Protein AF-0000000072904886 (afdb_homodimer)

Structure (mmCIF, N/CA/C/O backbone):
data_AF-0000000072904886-model_v1
#
loop_
_entity.id
_entity.type
_entity.pdbx_description
1 polymer 'DUF1275 domain-containing protein'
#
loop_
_atom_site.group_PDB
_atom_site.id
_atom_site.type_symbol
_atom_site.label_atom_id
_atom_site.label_alt_id
_atom_site.label_comp_id
_atom_site.label_asym_id
_atom_site.label_entity_id
_atom_site.label_seq_id
_atom_site.pdbx_PDB_ins_code
_atom_site.Cartn_x
_atom_site.Cartn_y
_atom_site.Cartn_z
_atom_site.occupancy
_atom_site.B_iso_or_equiv
_atom_site.auth_seq_id
_atom_site.auth_comp_id
_atom_site.auth_asym_id
_atom_site.auth_atom_id
_atom_site.pdbx_PDB_model_num
ATOM 1 N N . MET A 1 1 ? 30.078 10.797 12.477 1 31.67 1 MET A N 1
ATOM 2 C CA . MET A 1 1 ? 28.656 10.555 12.75 1 31.67 1 MET A CA 1
ATOM 3 C C . MET A 1 1 ? 27.781 11.227 11.711 1 31.67 1 MET A C 1
ATOM 5 O O . MET A 1 1 ? 27.875 12.438 11.5 1 31.67 1 MET A O 1
ATOM 9 N N . GLU A 1 2 ? 27.391 10.562 10.734 1 41.16 2 GLU A N 1
ATOM 10 C CA . GLU A 1 2 ? 26.641 11.219 9.664 1 41.16 2 GLU A CA 1
ATOM 11 C C . GLU A 1 2 ? 25.453 12 10.227 1 41.16 2 GLU A C 1
ATOM 13 O O . GLU A 1 2 ? 24.859 11.609 11.234 1 41.16 2 GLU A O 1
ATOM 18 N N . PRO A 1 3 ? 25.406 13.281 10.055 1 42.28 3 PRO A N 1
ATOM 19 C CA . PRO A 1 3 ? 24.406 14.156 10.656 1 42.28 3 PRO A CA 1
ATOM 20 C C . PRO A 1 3 ? 23 13.547 10.633 1 42.28 3 PRO A C 1
ATOM 22 O O . PRO A 1 3 ? 22.578 13.023 9.602 1 42.28 3 PRO A O 1
ATOM 25 N N . ARG A 1 4 ? 22.609 12.891 11.758 1 53.75 4 ARG A N 1
ATOM 26 C CA . ARG A 1 4 ? 21.297 12.328 12.047 1 53.75 4 ARG A CA 1
ATOM 27 C C . ARG A 1 4 ? 20.172 13.266 11.609 1 53.75 4 ARG A C 1
ATOM 29 O O . ARG A 1 4 ? 20.078 14.391 12.109 1 53.75 4 ARG A O 1
ATOM 36 N N . GLN A 1 5 ? 19.641 13.148 10.297 1 65.69 5 GLN A N 1
ATOM 37 C CA . GLN A 1 5 ? 18.5 13.945 9.859 1 65.69 5 GLN A CA 1
ATOM 38 C C . GLN A 1 5 ? 17.266 13.648 10.719 1 65.69 5 GLN A C 1
ATOM 40 O O . GLN A 1 5 ? 16.719 12.539 10.672 1 65.69 5 GLN A O 1
ATOM 45 N N . VAL A 1 6 ? 17 14.555 11.781 1 69.75 6 VAL A N 1
ATOM 46 C CA . VAL A 1 6 ? 15.914 14.422 12.75 1 69.75 6 VAL A CA 1
ATOM 47 C C . VAL A 1 6 ? 14.625 14.039 12.031 1 69.75 6 VAL A C 1
ATOM 49 O O . VAL A 1 6 ? 13.781 13.32 12.594 1 69.75 6 VAL A O 1
ATOM 52 N N . SER A 1 7 ? 14.453 14.438 10.797 1 73.5 7 SER A N 1
ATOM 53 C CA . SER A 1 7 ? 13.281 14.094 10 1 73.5 7 SER A CA 1
ATOM 54 C C . SER A 1 7 ? 13.195 12.594 9.75 1 73.5 7 SER A C 1
ATOM 56 O O . SER A 1 7 ? 12.133 12.07 9.422 1 73.5 7 SER A O 1
ATOM 58 N N . GLU A 1 8 ? 14.211 11.938 10.078 1 78.81 8 GLU A N 1
ATOM 59 C CA . GLU A 1 8 ? 14.266 10.492 9.875 1 78.81 8 GLU A CA 1
ATOM 60 C C . GLU A 1 8 ? 14.25 9.75 11.211 1 78.81 8 GLU A C 1
ATOM 62 O O . GLU A 1 8 ? 14.57 8.562 11.266 1 78.81 8 GLU A O 1
ATOM 67 N N . SER A 1 9 ? 13.773 10.492 12.164 1 87.19 9 SER A N 1
ATOM 68 C CA . SER A 1 9 ? 13.727 9.852 13.477 1 87.19 9 SER A CA 1
ATOM 69 C C . SER A 1 9 ? 12.492 8.961 13.602 1 87.19 9 SER A C 1
ATOM 71 O O . SER A 1 9 ? 11.508 9.133 12.883 1 87.19 9 SER A O 1
ATOM 73 N N . ILE A 1 10 ? 12.586 8 14.531 1 91.25 10 ILE A N 1
ATOM 74 C CA . ILE A 1 10 ? 11.508 7.055 14.789 1 91.25 10 ILE A CA 1
ATOM 75 C C . ILE A 1 10 ? 10.297 7.793 15.359 1 91.25 10 ILE A C 1
ATOM 77 O O . ILE A 1 10 ? 9.156 7.477 15.016 1 91.25 10 ILE A O 1
ATOM 81 N N . GLU A 1 11 ? 10.531 8.805 16.141 1 92.44 11 GLU A N 1
ATOM 82 C CA . GLU A 1 11 ? 9.461 9.57 16.781 1 92.44 11 GLU A CA 1
ATOM 83 C C . GLU A 1 11 ? 8.602 10.297 15.75 1 92.44 11 GLU A C 1
ATOM 85 O O . GLU A 1 11 ? 7.375 10.219 15.797 1 92.44 11 GLU A O 1
ATOM 90 N N . VAL A 1 12 ? 9.266 10.945 14.883 1 92.5 12 VAL A N 1
ATOM 91 C CA . VAL A 1 12 ? 8.562 11.68 13.836 1 92.5 12 VAL A CA 1
ATOM 92 C C . VAL A 1 12 ? 7.793 10.703 12.945 1 92.5 12 VAL A C 1
ATOM 94 O O . VAL A 1 12 ? 6.621 10.93 12.633 1 92.5 12 VAL A O 1
ATOM 97 N N . SER A 1 13 ? 8.445 9.625 12.609 1 93.56 13 SER A N 1
ATOM 98 C CA . SER A 1 13 ? 7.824 8.625 11.75 1 93.56 13 SER A CA 1
ATOM 99 C C . SER A 1 13 ? 6.602 8 12.422 1 93.56 13 SER A C 1
ATOM 101 O O . SER A 1 13 ? 5.59 7.742 11.766 1 93.56 13 SER A O 1
ATOM 103 N N . MET A 1 14 ? 6.711 7.84 13.703 1 94.94 14 MET A N 1
ATOM 104 C CA . MET A 1 14 ? 5.586 7.27 14.438 1 94.94 14 MET A CA 1
ATOM 105 C C . MET A 1 14 ? 4.41 8.234 14.477 1 94.94 14 MET A C 1
ATOM 107 O O . MET A 1 14 ? 3.256 7.824 14.352 1 94.94 14 MET A O 1
ATOM 111 N N . MET A 1 15 ? 4.695 9.453 14.664 1 95.69 15 MET A N 1
ATOM 112 C CA . MET A 1 15 ? 3.637 10.461 14.672 1 95.69 15 MET A CA 1
ATOM 113 C C . MET A 1 15 ? 2.947 10.539 13.312 1 95.69 15 MET A C 1
ATOM 115 O O . MET A 1 15 ? 1.719 10.602 13.234 1 95.69 15 MET A O 1
ATOM 119 N N . LEU A 1 16 ? 3.756 10.5 12.336 1 94.56 16 LEU A N 1
ATOM 120 C CA . LEU A 1 16 ? 3.223 10.625 10.984 1 94.56 16 LEU A CA 1
ATOM 121 C C . LEU A 1 16 ? 2.422 9.391 10.594 1 94.56 16 LEU A C 1
ATOM 123 O O . LEU A 1 16 ? 1.384 9.492 9.938 1 94.56 16 LEU A O 1
ATOM 127 N N . THR A 1 17 ? 2.896 8.25 11.023 1 95.69 17 THR A N 1
ATOM 128 C CA . THR A 1 17 ? 2.168 7.02 10.727 1 95.69 17 THR A CA 1
ATOM 129 C C . THR A 1 17 ? 0.861 6.965 11.508 1 95.69 17 THR A C 1
ATOM 131 O O . THR A 1 17 ? -0.147 6.457 11.016 1 95.69 17 THR A O 1
ATOM 134 N N . PHE A 1 18 ? 0.909 7.488 12.695 1 96.75 18 PHE A N 1
ATOM 135 C CA . PHE A 1 18 ? -0.317 7.629 13.469 1 96.75 18 PHE A CA 1
ATOM 136 C C . PHE A 1 18 ? -1.34 8.477 12.719 1 96.75 18 PHE A C 1
ATOM 138 O O . PHE A 1 18 ? -2.512 8.102 12.625 1 96.75 18 PHE A O 1
ATOM 145 N N . VAL A 1 19 ? -0.9 9.555 12.195 1 96.31 19 VAL A N 1
ATOM 146 C CA . VAL A 1 19 ? -1.75 10.445 11.414 1 96.31 19 VAL A CA 1
ATOM 147 C C . VAL A 1 19 ? -2.287 9.703 10.195 1 96.31 19 VAL A C 1
ATOM 149 O O . VAL A 1 19 ? -3.469 9.828 9.859 1 96.31 19 VAL A O 1
ATOM 152 N N . GLY A 1 20 ? -1.425 8.961 9.547 1 94.94 20 GLY A N 1
ATOM 153 C CA . GLY A 1 20 ? -1.834 8.18 8.383 1 94.94 20 GLY A CA 1
ATOM 154 C C . GLY A 1 20 ? -2.967 7.215 8.68 1 94.94 20 GLY A C 1
ATOM 155 O O . GLY A 1 20 ? -3.955 7.164 7.949 1 94.94 20 GLY A O 1
ATOM 156 N N . GLY A 1 21 ? -2.834 6.469 9.727 1 95.31 21 GLY A N 1
ATOM 157 C CA . GLY A 1 21 ? -3.881 5.543 10.133 1 95.31 21 GLY A CA 1
ATOM 158 C C . GLY A 1 21 ? -5.188 6.23 10.477 1 95.31 21 GLY A C 1
ATOM 159 O O . GLY A 1 21 ? -6.262 5.766 10.086 1 95.31 21 GLY A O 1
ATOM 160 N N . PHE A 1 22 ? -5.07 7.336 11.172 1 95.94 22 PHE A N 1
ATOM 161 C CA . PHE A 1 22 ? -6.25 8.102 11.562 1 95.94 22 PHE A CA 1
ATOM 162 C C . PHE A 1 22 ? -6.984 8.625 10.336 1 95.94 22 PHE A C 1
ATOM 164 O O . PHE A 1 22 ? -8.211 8.5 10.234 1 95.94 22 PHE A O 1
ATOM 171 N N . LEU A 1 23 ? -6.238 9.164 9.438 1 94.44 23 LEU A N 1
ATOM 172 C CA . LEU A 1 23 ? -6.828 9.734 8.227 1 94.44 23 LEU A CA 1
ATOM 173 C C . LEU A 1 23 ? -7.523 8.648 7.406 1 94.44 23 LEU A C 1
ATOM 175 O O . LEU A 1 23 ? -8.562 8.906 6.789 1 94.44 23 LEU A O 1
ATOM 179 N N . GLU A 1 24 ? -6.918 7.516 7.43 1 93.75 24 GLU A N 1
ATOM 180 C CA . GLU A 1 24 ? -7.496 6.41 6.668 1 93.75 24 GLU A CA 1
ATOM 181 C C . GLU A 1 24 ? -8.875 6.035 7.203 1 93.75 24 GLU A C 1
ATOM 183 O O . GLU A 1 24 ? -9.836 5.938 6.438 1 93.75 24 GLU A O 1
ATOM 188 N N . ILE A 1 25 ? -8.961 5.855 8.477 1 93.06 25 ILE A N 1
ATOM 189 C CA . ILE A 1 25 ? -10.234 5.449 9.062 1 93.06 25 ILE A CA 1
ATOM 190 C C . ILE A 1 25 ? -11.219 6.617 9.039 1 93.06 25 ILE A C 1
ATOM 192 O O . ILE A 1 25 ? -12.43 6.422 8.922 1 93.06 25 ILE A O 1
ATOM 196 N N . TYR A 1 26 ? -10.711 7.84 9.148 1 93.25 26 TYR A N 1
ATOM 197 C CA . TYR A 1 26 ? -11.531 9.039 9.062 1 93.25 26 TYR A CA 1
ATOM 198 C C . TYR A 1 26 ? -12.258 9.109 7.727 1 93.25 26 TYR A C 1
ATOM 200 O O . TYR A 1 26 ? -13.477 9.305 7.684 1 93.25 26 TYR A O 1
ATOM 208 N N . SER A 1 27 ? -11.547 8.93 6.66 1 92.12 27 SER A N 1
ATOM 209 C CA . SER A 1 27 ? -12.148 8.961 5.328 1 92.12 27 SER A CA 1
ATOM 210 C C . SER A 1 27 ? -13.07 7.762 5.109 1 92.12 27 SER A C 1
ATOM 212 O O . SER A 1 27 ? -14.141 7.898 4.516 1 92.12 27 SER A O 1
ATOM 214 N N . PHE A 1 28 ? -12.727 6.672 5.609 1 90.56 28 PHE A N 1
ATOM 215 C CA . PHE A 1 28 ? -13.508 5.457 5.402 1 90.56 28 PHE A CA 1
ATOM 216 C C . PHE A 1 28 ? -14.859 5.559 6.094 1 90.56 28 PHE A C 1
ATOM 218 O O . PHE A 1 28 ? -15.891 5.223 5.508 1 90.56 28 PHE A O 1
ATOM 225 N N . ILE A 1 29 ? -14.859 6.043 7.285 1 89.56 29 ILE A N 1
ATOM 226 C CA . ILE A 1 29 ? -16.094 6.07 8.078 1 89.56 29 ILE A CA 1
ATOM 227 C C . ILE A 1 29 ? -16.953 7.254 7.648 1 89.56 29 ILE A C 1
ATOM 229 O O . ILE A 1 29 ? -18.156 7.109 7.449 1 89.56 29 ILE A O 1
ATOM 233 N N . LEU A 1 30 ? -16.344 8.398 7.461 1 89.12 30 LEU A N 1
ATOM 234 C CA . LEU A 1 30 ? -17.109 9.625 7.348 1 89.12 30 LEU A CA 1
ATOM 235 C C . LEU A 1 30 ? -17.297 10.016 5.887 1 89.12 30 LEU A C 1
ATOM 237 O O . LEU A 1 30 ? -18.172 10.82 5.562 1 89.12 30 LEU A O 1
ATOM 241 N N . LYS A 1 31 ? -16.422 9.422 5.031 1 87.69 31 LYS A N 1
ATOM 242 C CA . LYS A 1 31 ? -16.438 9.93 3.662 1 87.69 31 LYS A CA 1
ATOM 243 C C . LYS A 1 31 ? -16.781 8.828 2.666 1 87.69 31 LYS A C 1
ATOM 245 O O . LYS A 1 31 ? -16.219 8.766 1.576 1 87.69 31 LYS A O 1
ATOM 250 N N . GLY A 1 32 ? -17.625 7.906 2.988 1 81.94 32 GLY A N 1
ATOM 251 C CA . GLY A 1 32 ? -18.234 6.973 2.057 1 81.94 32 GLY A CA 1
ATOM 252 C C . GLY A 1 32 ? -17.391 5.734 1.809 1 81.94 32 GLY A C 1
ATOM 253 O O . GLY A 1 32 ? -17.375 5.211 0.692 1 81.94 32 GLY A O 1
ATOM 254 N N . HIS A 1 33 ? -16.578 5.324 2.711 1 84.25 33 HIS A N 1
ATOM 255 C CA . HIS A 1 33 ? -15.812 4.086 2.648 1 84.25 33 HIS A CA 1
ATOM 256 C C . HIS A 1 33 ? -14.766 4.148 1.541 1 84.25 33 HIS A C 1
ATOM 258 O O . HIS A 1 33 ? -14.641 3.209 0.75 1 84.25 33 HIS A O 1
ATOM 264 N N . VAL A 1 34 ? -14.195 5.305 1.445 1 86 34 VAL A N 1
ATOM 265 C CA . VAL A 1 34 ? -13.094 5.523 0.516 1 86 34 VAL A CA 1
ATOM 266 C C . VAL A 1 34 ? -11.766 5.465 1.268 1 86 34 VAL A C 1
ATOM 268 O O . VAL A 1 34 ? -11.648 5.988 2.379 1 86 34 VAL A O 1
ATOM 271 N N . PHE A 1 35 ? -10.82 4.758 0.687 1 87.19 35 PHE A N 1
ATOM 272 C CA . PHE A 1 35 ? -9.477 4.695 1.252 1 87.19 35 PHE A CA 1
ATOM 273 C C . PHE A 1 35 ? -8.633 5.875 0.781 1 87.19 35 PHE A C 1
ATOM 275 O O . PHE A 1 35 ? -7.891 5.762 -0.195 1 87.19 35 PHE A O 1
ATOM 282 N N . ALA A 1 36 ? -8.68 6.953 1.492 1 88.44 36 ALA A N 1
ATOM 283 C CA . ALA A 1 36 ? -8.078 8.195 1.016 1 88.44 36 ALA A CA 1
ATOM 284 C C . ALA A 1 36 ? -6.551 8.094 1.006 1 88.44 36 ALA A C 1
ATOM 286 O O . ALA A 1 36 ? -5.887 8.758 0.208 1 88.44 36 ALA A O 1
ATOM 287 N N . THR A 1 37 ? -5.984 7.32 1.901 1 89.56 37 THR A N 1
ATOM 288 C CA . THR A 1 37 ? -4.527 7.262 1.971 1 89.56 37 THR A CA 1
ATOM 289 C C . THR A 1 37 ? -3.998 6.066 1.181 1 89.56 37 THR A C 1
ATOM 291 O O . THR A 1 37 ? -2.816 6.023 0.833 1 89.56 37 THR A O 1
ATOM 294 N N . THR A 1 38 ? -4.777 5.078 0.884 1 88.5 38 THR A N 1
ATOM 295 C CA . THR A 1 38 ? -4.402 3.902 0.108 1 88.5 38 THR A CA 1
ATOM 296 C C . THR A 1 38 ? -4.926 4.008 -1.321 1 88.5 38 THR A C 1
ATOM 298 O O . THR A 1 38 ? -6.043 3.57 -1.612 1 88.5 38 THR A O 1
ATOM 301 N N . ILE A 1 39 ? -4.105 4.406 -2.215 1 90.19 39 ILE A N 1
ATOM 302 C CA . ILE A 1 39 ? -4.488 4.672 -3.6 1 90.19 39 ILE A CA 1
ATOM 303 C C . ILE A 1 39 ? -4.793 3.355 -4.312 1 90.19 39 ILE A C 1
ATOM 305 O O . ILE A 1 39 ? -5.684 3.293 -5.16 1 90.19 39 ILE A O 1
ATOM 309 N N . THR A 1 40 ? -4.125 2.314 -3.908 1 90 40 THR A N 1
ATOM 310 C CA . THR A 1 40 ? -4.391 0.994 -4.469 1 90 40 THR A CA 1
ATOM 311 C C . THR A 1 40 ? -5.863 0.623 -4.301 1 90 40 THR A C 1
ATOM 313 O O . THR A 1 40 ? -6.516 0.21 -5.262 1 90 40 THR A O 1
ATOM 316 N N . GLY A 1 41 ? -6.391 0.808 -3.141 1 87.94 41 GLY A N 1
ATOM 317 C CA . GLY A 1 41 ? -7.793 0.513 -2.883 1 87.94 41 GLY A CA 1
ATOM 318 C C . GLY A 1 41 ? -8.742 1.3 -3.768 1 87.94 41 GLY A C 1
ATOM 319 O O . GLY A 1 41 ? -9.742 0.762 -4.246 1 87.94 41 GLY A O 1
ATOM 320 N N . ASN A 1 42 ? -8.445 2.559 -4.051 1 90.69 42 ASN A N 1
ATOM 321 C CA . ASN A 1 42 ? -9.281 3.396 -4.902 1 90.69 42 ASN A CA 1
ATOM 322 C C . ASN A 1 42 ? -9.234 2.939 -6.359 1 90.69 42 ASN A C 1
ATOM 324 O O . ASN A 1 42 ? -10.258 2.938 -7.047 1 90.69 42 ASN A O 1
ATOM 328 N N . ILE A 1 43 ? -8.086 2.543 -6.73 1 90.56 43 ILE A N 1
ATOM 329 C CA . ILE A 1 43 ? -7.938 2.045 -8.094 1 90.56 43 ILE A CA 1
ATOM 330 C C . ILE A 1 43 ? -8.742 0.759 -8.266 1 90.56 43 ILE A C 1
ATOM 332 O O . ILE A 1 43 ? -9.5 0.614 -9.227 1 90.56 43 ILE A O 1
ATOM 336 N N . VAL A 1 44 ? -8.609 -0.095 -7.309 1 90.81 44 VAL A N 1
ATOM 337 C CA . VAL A 1 44 ? -9.297 -1.38 -7.379 1 90.81 44 VAL A CA 1
ATOM 338 C C . VAL A 1 44 ? -10.805 -1.161 -7.328 1 90.81 44 VAL A C 1
ATOM 340 O O . VAL A 1 44 ? -11.547 -1.72 -8.141 1 90.81 44 VAL A O 1
ATOM 343 N N . MET A 1 45 ? -11.258 -0.324 -6.422 1 90.31 45 MET A N 1
ATOM 344 C CA . MET A 1 45 ? -12.695 -0.086 -6.281 1 90.31 45 MET A CA 1
ATOM 345 C C . MET A 1 45 ? -13.242 0.65 -7.5 1 90.31 45 MET A C 1
ATOM 347 O O . MET A 1 45 ? -14.359 0.375 -7.941 1 90.31 45 MET A O 1
ATOM 351 N N . MET A 1 46 ? -12.469 1.53 -7.984 1 91.12 46 MET A N 1
ATOM 352 C CA . MET A 1 46 ? -12.875 2.252 -9.188 1 91.12 46 MET A CA 1
ATOM 353 C C . MET A 1 46 ? -13.055 1.296 -10.359 1 91.12 46 MET A C 1
ATOM 355 O O . MET A 1 46 ? -14.086 1.321 -11.039 1 91.12 46 MET A O 1
ATOM 359 N N . LEU A 1 47 ? -12.164 0.464 -10.562 1 88.81 47 LEU A N 1
ATOM 360 C CA . LEU A 1 47 ? -12.18 -0.451 -11.703 1 88.81 47 LEU A CA 1
ATOM 361 C C . LEU A 1 47 ? -13.203 -1.56 -11.484 1 88.81 47 LEU A C 1
ATOM 363 O O . LEU A 1 47 ? -13.82 -2.035 -12.445 1 88.81 47 LEU A O 1
ATOM 367 N N . PHE A 1 48 ? -13.406 -1.937 -10.219 1 87.94 48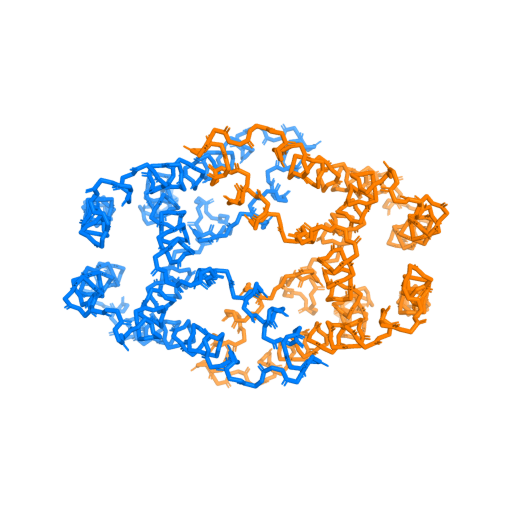 PHE A N 1
ATOM 368 C CA . PHE A 1 48 ? -14.484 -2.857 -9.891 1 87.94 48 PHE A CA 1
ATOM 369 C C . PHE A 1 48 ? -15.836 -2.268 -10.281 1 87.94 48 PHE A C 1
ATOM 371 O O . PHE A 1 48 ? -16.656 -2.941 -10.914 1 87.94 48 PHE A O 1
ATOM 378 N N . ASN A 1 49 ? -16.062 -1.019 -9.969 1 89.56 49 ASN A N 1
ATOM 379 C CA . ASN A 1 49 ? -17.328 -0.368 -10.281 1 89.56 49 ASN A CA 1
ATOM 380 C C . ASN A 1 49 ? -17.453 -0.081 -11.781 1 89.56 49 ASN A C 1
ATOM 382 O O . ASN A 1 49 ? -18.562 -0.122 -12.328 1 89.56 49 ASN A O 1
ATOM 386 N N . LEU A 1 50 ? -16.328 0.186 -12.328 1 87.06 50 LEU A N 1
ATOM 387 C CA . LEU A 1 50 ? -16.312 0.371 -13.781 1 87.06 50 LEU A CA 1
ATOM 388 C C . LEU A 1 50 ? -16.75 -0.904 -14.492 1 87.06 50 LEU A C 1
ATOM 390 O O . LEU A 1 50 ? -17.562 -0.856 -15.422 1 87.06 50 LEU A O 1
ATOM 394 N N . SER A 1 51 ? -16.281 -2.016 -14.078 1 84.56 51 SER A N 1
ATOM 395 C CA . SER A 1 51 ? -16.625 -3.307 -14.672 1 84.56 51 SER A CA 1
ATOM 396 C C . SER A 1 51 ? -18.094 -3.65 -14.438 1 84.56 51 SER A C 1
ATOM 398 O O . SER A 1 51 ? -18.703 -4.383 -15.227 1 84.56 51 SER A O 1
ATOM 400 N N . ASN A 1 52 ? -18.75 -3.088 -13.391 1 87.94 52 ASN A N 1
ATOM 401 C CA . ASN A 1 52 ? -20.141 -3.348 -13.055 1 87.94 52 ASN A CA 1
ATOM 402 C C . ASN A 1 52 ? -21.062 -2.24 -13.57 1 87.94 52 ASN A C 1
ATOM 404 O O . ASN A 1 52 ? -22.234 -2.188 -13.219 1 87.94 52 ASN A O 1
ATOM 408 N N . LYS A 1 53 ? -20.469 -1.261 -14.297 1 85.69 53 LYS A N 1
ATOM 409 C CA . LYS A 1 53 ? -21.203 -0.185 -14.961 1 85.69 53 LYS A CA 1
ATOM 410 C C . LYS A 1 53 ? -21.828 0.765 -13.945 1 85.69 53 LYS A C 1
ATOM 412 O O . LYS A 1 53 ? -22.922 1.28 -14.164 1 85.69 53 LYS A O 1
ATOM 417 N N . ASN A 1 54 ? -21.219 0.801 -12.781 1 88.62 54 ASN A N 1
ATOM 418 C CA . ASN A 1 54 ? -21.594 1.804 -11.797 1 88.62 54 ASN A CA 1
ATOM 419 C C . ASN A 1 54 ? -20.781 3.088 -11.953 1 88.62 54 ASN A C 1
ATOM 421 O O . ASN A 1 54 ? -19.969 3.42 -11.094 1 88.62 54 ASN A O 1
ATOM 425 N N . TYR A 1 55 ? -21.125 3.881 -12.883 1 85.44 55 TYR A N 1
ATOM 426 C CA . TYR A 1 55 ? -20.328 5.035 -13.281 1 85.44 55 TYR A CA 1
ATOM 427 C C . TYR A 1 55 ? -20.453 6.164 -12.266 1 85.44 55 TYR A C 1
ATOM 429 O O . TYR A 1 55 ? -19.531 6.969 -12.102 1 85.44 55 TYR A O 1
ATOM 437 N N . ALA A 1 56 ? -21.562 6.227 -11.57 1 82.31 56 ALA A N 1
ATOM 438 C CA . ALA A 1 56 ? -21.875 7.32 -10.648 1 82.31 56 ALA A CA 1
ATOM 439 C C . ALA A 1 56 ? -20.891 7.34 -9.477 1 82.31 56 ALA A C 1
ATOM 441 O O . ALA A 1 56 ? -20.609 8.406 -8.922 1 82.31 56 ALA A O 1
ATOM 442 N N . VAL A 1 57 ? -20.375 6.164 -9.227 1 85.81 57 VAL A N 1
ATOM 443 C CA . VAL A 1 57 ? -19.562 6.094 -8.016 1 85.81 57 VAL A CA 1
ATOM 444 C C . VAL A 1 57 ? -18.078 6.215 -8.375 1 85.81 57 VAL A C 1
ATOM 446 O O . VAL A 1 57 ? -17.234 6.34 -7.488 1 85.81 57 VAL A O 1
ATOM 449 N N . LEU A 1 58 ? -17.703 6.324 -9.664 1 88.75 58 LEU A N 1
ATOM 450 C CA . LEU A 1 58 ? -16.312 6.359 -10.109 1 88.75 58 LEU A CA 1
ATOM 451 C C . LEU A 1 58 ? -15.633 7.641 -9.641 1 88.75 58 LEU A C 1
ATOM 453 O O . LEU A 1 58 ? -14.445 7.625 -9.305 1 88.75 58 LEU A O 1
ATOM 457 N N . ILE A 1 59 ? -16.453 8.641 -9.555 1 86.44 59 ILE A N 1
ATOM 458 C CA . ILE A 1 59 ? -15.922 9.953 -9.227 1 86.44 59 ILE A CA 1
ATOM 459 C C . ILE A 1 59 ? -15.344 9.945 -7.816 1 86.44 59 ILE A C 1
ATOM 461 O O . ILE A 1 59 ? -14.336 10.602 -7.551 1 86.44 59 ILE A O 1
ATOM 465 N N . LYS A 1 60 ? -15.938 9.203 -7.016 1 87.94 60 LYS A N 1
ATOM 466 C CA . LYS A 1 60 ? -15.516 9.141 -5.617 1 87.94 60 LYS A CA 1
ATOM 467 C C . LYS A 1 60 ? -14.102 8.594 -5.496 1 87.94 60 LYS A C 1
ATOM 469 O O . LYS A 1 60 ? -13.383 8.914 -4.547 1 87.94 60 LYS A O 1
ATOM 474 N N . TYR A 1 61 ? -13.672 7.801 -6.5 1 90.56 61 TYR A N 1
ATOM 475 C CA . TYR A 1 61 ? -12.367 7.156 -6.434 1 90.56 61 TYR A CA 1
ATOM 476 C C . TYR A 1 61 ? -11.336 7.922 -7.258 1 90.56 61 TYR A C 1
ATOM 478 O O . TYR A 1 61 ? -10.133 7.812 -7.016 1 90.56 61 TYR A O 1
ATOM 486 N N . ILE A 1 62 ? -11.789 8.727 -8.156 1 91.62 62 ILE A N 1
ATOM 487 C CA . ILE A 1 62 ? -10.898 9.5 -9.016 1 91.62 62 ILE A CA 1
ATOM 488 C C . ILE A 1 62 ? -10.328 10.688 -8.242 1 91.62 62 ILE A C 1
ATOM 490 O O . ILE A 1 62 ? -9.148 11.008 -8.367 1 91.62 62 ILE A O 1
ATOM 494 N N . PHE A 1 63 ? -11.055 11.289 -7.398 1 91.75 63 PHE A N 1
ATOM 495 C CA . PHE A 1 63 ? -10.68 12.508 -6.695 1 91.75 63 PHE A CA 1
ATOM 496 C C . PHE A 1 63 ? -9.531 12.242 -5.73 1 91.75 63 PHE A C 1
ATOM 498 O O . PHE A 1 63 ? -8.562 13.008 -5.684 1 91.75 63 PHE A O 1
ATOM 505 N N . PRO A 1 64 ? -9.602 11.125 -4.988 1 93.12 64 PRO A N 1
ATOM 506 C CA . PRO A 1 64 ? -8.453 10.852 -4.125 1 93.12 64 PRO A CA 1
ATOM 507 C C . PRO A 1 64 ? -7.16 10.633 -4.914 1 93.12 64 PRO A C 1
ATOM 509 O O . PRO A 1 64 ? -6.082 11.016 -4.457 1 93.12 64 PRO A O 1
ATOM 512 N N . ILE A 1 65 ? -7.281 10.047 -6.07 1 93.62 65 ILE A N 1
ATOM 513 C CA . ILE A 1 65 ? -6.105 9.812 -6.898 1 93.62 65 ILE A CA 1
ATOM 514 C C . ILE A 1 65 ? -5.512 11.141 -7.348 1 93.62 65 ILE A C 1
ATOM 516 O O . ILE A 1 65 ? -4.301 11.352 -7.262 1 93.62 65 ILE A O 1
ATOM 520 N N . ILE A 1 66 ? -6.336 12.039 -7.75 1 95.38 66 ILE A N 1
ATOM 521 C CA . ILE A 1 66 ? -5.918 13.367 -8.172 1 95.38 66 ILE A CA 1
ATOM 522 C C . ILE A 1 66 ? -5.309 14.117 -6.992 1 95.38 66 ILE A C 1
ATOM 524 O O . ILE A 1 66 ? -4.25 14.742 -7.121 1 95.38 66 ILE A O 1
ATOM 528 N N . GLY A 1 67 ? -6 14.078 -5.879 1 96.44 67 GLY A N 1
ATOM 529 C CA . GLY A 1 67 ? -5.477 14.719 -4.684 1 96.44 67 GLY A CA 1
ATOM 530 C C . GLY A 1 67 ? -4.102 14.219 -4.289 1 96.44 67 GLY A C 1
ATOM 531 O O . GLY A 1 67 ? -3.207 15.008 -3.98 1 96.44 67 GLY A O 1
ATOM 532 N N . PHE A 1 68 ? -3.998 12.961 -4.379 1 96.06 68 PHE A N 1
ATOM 533 C CA . PHE A 1 68 ? -2.725 12.328 -4.059 1 96.06 68 PHE A CA 1
ATOM 534 C C . PHE A 1 68 ? -1.624 12.828 -4.988 1 96.06 68 PHE A C 1
ATOM 536 O O . PHE A 1 68 ? -0.536 13.188 -4.531 1 96.06 68 PHE A O 1
ATOM 543 N N . ALA A 1 69 ? -1.889 12.844 -6.234 1 96.19 69 ALA A N 1
ATOM 544 C CA . ALA A 1 69 ? -0.93 13.312 -7.23 1 96.19 69 ALA A CA 1
ATOM 545 C C . ALA A 1 69 ? -0.545 14.766 -6.984 1 96.19 69 ALA A C 1
ATOM 547 O O . ALA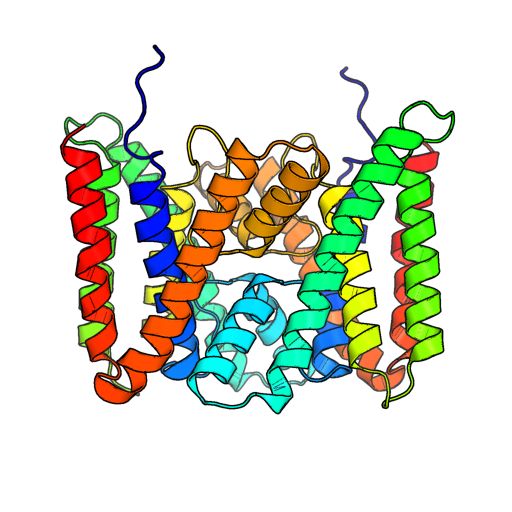 A 1 69 ? 0.638 15.117 -7.004 1 96.19 69 ALA A O 1
ATOM 548 N N . LEU A 1 70 ? -1.488 15.555 -6.727 1 96.88 70 LEU A N 1
ATOM 549 C CA . LEU A 1 70 ? -1.239 16.969 -6.449 1 96.88 70 LEU A CA 1
ATOM 550 C C . LEU A 1 70 ? -0.385 17.125 -5.195 1 96.88 70 LEU A C 1
ATOM 552 O O . LEU A 1 70 ? 0.491 18 -5.145 1 96.88 70 LEU A O 1
ATOM 556 N N . GLY A 1 71 ? -0.694 16.328 -4.195 1 97.12 71 GLY A N 1
ATOM 557 C CA . GLY A 1 71 ? 0.109 16.375 -2.982 1 97.12 71 GLY A CA 1
ATOM 558 C C . GLY A 1 71 ? 1.578 16.094 -3.229 1 97.12 71 GLY A C 1
ATOM 559 O O . GLY A 1 71 ? 2.449 16.797 -2.719 1 97.12 71 GLY A O 1
ATOM 560 N N . ILE A 1 72 ? 1.799 15.086 -4.012 1 95.94 72 ILE A N 1
ATOM 561 C CA . ILE A 1 72 ? 3.172 14.711 -4.344 1 95.94 72 ILE A CA 1
ATOM 562 C C . ILE A 1 72 ? 3.852 15.867 -5.078 1 95.94 72 ILE A C 1
ATOM 564 O O . ILE A 1 72 ? 4.977 16.25 -4.746 1 95.94 72 ILE A O 1
ATOM 568 N N . ILE A 1 73 ? 3.184 16.438 -6.023 1 96.56 73 ILE A N 1
ATOM 569 C CA . ILE A 1 73 ? 3.729 17.531 -6.82 1 96.56 73 ILE A CA 1
ATOM 570 C C . ILE A 1 73 ? 4.031 18.734 -5.914 1 96.56 73 ILE A C 1
ATOM 572 O O . ILE A 1 73 ? 5.094 19.344 -6.023 1 96.56 73 ILE A O 1
ATOM 576 N N . ILE A 1 74 ? 3.131 19.016 -5.039 1 95.88 74 ILE A N 1
ATOM 577 C CA . ILE A 1 74 ? 3.32 20.125 -4.102 1 95.88 74 ILE A CA 1
ATOM 578 C C . ILE A 1 74 ? 4.566 19.875 -3.252 1 95.88 74 ILE A C 1
ATOM 580 O O . ILE A 1 74 ? 5.383 20.781 -3.055 1 95.88 74 ILE A O 1
ATOM 584 N N . SER A 1 75 ? 4.68 18.688 -2.736 1 94.56 75 SER A N 1
ATOM 585 C CA . SER A 1 75 ? 5.844 18.328 -1.931 1 94.56 75 SER A CA 1
ATOM 586 C C . SER A 1 75 ? 7.137 18.547 -2.711 1 94.56 75 SER A C 1
ATOM 588 O O . SER A 1 75 ? 8.109 19.078 -2.174 1 94.56 75 SER A O 1
ATOM 590 N N . ILE A 1 76 ? 7.133 18.188 -3.961 1 94 76 ILE A N 1
ATOM 591 C CA . ILE A 1 76 ? 8.32 18.312 -4.805 1 94 76 ILE A CA 1
ATOM 592 C C . ILE A 1 76 ? 8.625 19.781 -5.051 1 94 76 ILE A C 1
ATOM 594 O O . ILE A 1 76 ? 9.781 20.203 -4.965 1 94 76 ILE A O 1
ATOM 598 N N . ILE A 1 77 ? 7.625 20.531 -5.332 1 94 77 ILE A N 1
ATOM 599 C CA . ILE A 1 77 ? 7.793 21.953 -5.582 1 94 77 ILE A CA 1
ATOM 600 C C . ILE A 1 77 ? 8.359 22.641 -4.336 1 94 77 ILE A C 1
ATOM 602 O O . ILE A 1 77 ? 9.297 23.422 -4.426 1 94 77 ILE A O 1
ATOM 606 N N . VAL A 1 78 ? 7.824 22.312 -3.188 1 91.88 78 VAL A N 1
ATOM 607 C CA . VAL A 1 78 ? 8.266 22.906 -1.932 1 91.88 78 VAL A CA 1
ATOM 608 C C . VAL A 1 78 ? 9.719 22.531 -1.661 1 91.88 78 VAL A C 1
ATOM 610 O O . VAL A 1 78 ? 10.531 23.375 -1.273 1 91.88 78 VAL A O 1
ATOM 613 N N . ARG A 1 79 ? 9.984 21.266 -1.828 1 90.12 79 ARG A N 1
ATOM 614 C CA . ARG A 1 79 ? 11.359 20.812 -1.628 1 90.12 79 ARG A CA 1
ATOM 615 C C . ARG A 1 79 ? 12.32 21.547 -2.562 1 90.12 79 ARG A C 1
ATOM 617 O O . ARG A 1 79 ? 13.367 22.031 -2.129 1 90.12 79 ARG A O 1
ATOM 624 N N . ASN A 1 80 ? 12 21.625 -3.83 1 89.94 80 ASN A N 1
ATOM 625 C CA . ASN A 1 80 ? 12.875 22.234 -4.832 1 89.94 80 ASN A CA 1
ATOM 626 C C . ASN A 1 80 ? 13.039 23.734 -4.598 1 89.94 80 ASN A C 1
ATOM 628 O O . ASN A 1 80 ? 14.125 24.281 -4.781 1 89.94 80 ASN A O 1
ATOM 632 N N . LYS A 1 81 ? 11.984 24.328 -4.195 1 89.06 81 LYS A N 1
ATOM 633 C CA . LYS A 1 81 ? 12.008 25.781 -4.035 1 89.06 81 LYS A CA 1
ATOM 634 C C . LYS A 1 81 ? 12.609 26.172 -2.686 1 89.06 81 LYS A C 1
ATOM 636 O O . LYS A 1 81 ? 13.234 27.234 -2.564 1 89.06 81 LYS A O 1
ATOM 641 N N . LEU A 1 82 ? 12.461 25.312 -1.683 1 84.56 82 LEU A N 1
ATOM 642 C CA . LEU A 1 82 ? 12.789 25.75 -0.33 1 84.56 82 LEU A CA 1
ATOM 643 C C . LEU A 1 82 ? 13.945 24.938 0.24 1 84.56 82 LEU A C 1
ATOM 645 O O . LEU A 1 82 ? 14.258 25.031 1.428 1 84.56 82 LEU A O 1
ATOM 649 N N . SER A 1 83 ? 14.492 23.984 -0.502 1 75.94 83 SER A N 1
ATOM 650 C CA . SER A 1 83 ? 15.625 23.188 -0.029 1 75.94 83 SER A CA 1
ATOM 651 C C . SER A 1 83 ? 16.797 24.078 0.367 1 75.94 83 SER A C 1
ATOM 653 O O . SER A 1 83 ? 17.609 23.703 1.227 1 75.94 83 SER A O 1
ATOM 655 N N . GLY A 1 84 ? 16.906 25.172 -0.123 1 71.19 84 GLY A N 1
ATOM 656 C CA . GLY A 1 84 ? 18.016 26.062 0.15 1 71.19 84 GLY A CA 1
ATOM 657 C C . GLY A 1 84 ? 17.719 27.078 1.233 1 71.19 84 GLY A C 1
ATOM 658 O O . GLY A 1 84 ? 18.609 27.828 1.658 1 71.19 84 GLY A O 1
ATOM 659 N N . ASN A 1 85 ? 16.609 26.969 1.835 1 71.38 85 ASN A N 1
ATOM 660 C CA . ASN A 1 85 ? 16.188 27.969 2.811 1 71.38 85 ASN A CA 1
ATOM 661 C C . ASN A 1 85 ? 16.703 27.641 4.207 1 71.38 85 ASN A C 1
ATOM 663 O O . ASN A 1 85 ? 17.234 26.547 4.438 1 71.38 85 ASN A O 1
ATOM 667 N N . LYS A 1 86 ? 16.656 28.594 4.996 1 63.31 86 LYS A N 1
ATOM 668 C CA . LYS A 1 86 ? 17.141 28.516 6.367 1 63.31 86 LYS A CA 1
ATOM 669 C C . LYS A 1 86 ? 16.406 27.438 7.152 1 63.31 86 LYS A C 1
ATOM 671 O O . LYS A 1 86 ? 17.031 26.656 7.887 1 63.31 86 LYS A O 1
ATOM 676 N N . LEU A 1 87 ? 15.086 27.516 7 1 69.25 87 LEU A N 1
ATOM 677 C CA . LEU A 1 87 ? 14.297 26.469 7.641 1 69.25 87 LEU A CA 1
ATOM 678 C C . LEU A 1 87 ? 14.297 25.188 6.797 1 69.25 87 LEU A C 1
ATOM 680 O O . LEU A 1 87 ? 14.289 25.266 5.566 1 69.25 87 LEU A O 1
ATOM 684 N N . HIS A 1 88 ? 14.352 24.125 7.508 1 79.81 88 HIS A N 1
ATOM 685 C CA . HIS A 1 88 ? 14.305 22.844 6.805 1 79.81 88 HIS A CA 1
ATOM 686 C C . HIS A 1 88 ? 13.008 22.703 6.016 1 79.81 88 HIS A C 1
ATOM 688 O O . HIS A 1 88 ? 11.93 23.016 6.527 1 79.81 88 HIS A O 1
ATOM 694 N N . TRP A 1 89 ? 12.992 22.594 4.801 1 84.06 89 TRP A N 1
ATOM 695 C CA . TRP A 1 89 ? 11.875 22.578 3.861 1 84.06 89 TRP A CA 1
ATOM 696 C C . TRP A 1 89 ? 10.766 21.656 4.355 1 84.06 89 TRP A C 1
ATOM 698 O O . TRP A 1 89 ? 9.594 21.859 4.039 1 84.06 89 TRP A O 1
ATOM 708 N N . ARG A 1 90 ? 11.086 20.812 5.227 1 83.62 90 ARG A N 1
ATOM 709 C CA . ARG A 1 90 ? 10.109 19.891 5.781 1 83.62 90 ARG A CA 1
ATOM 710 C C . ARG A 1 90 ? 9.133 20.609 6.715 1 83.62 90 ARG A C 1
ATOM 712 O O . ARG A 1 90 ? 7.992 20.172 6.875 1 83.62 90 ARG A O 1
ATOM 719 N N . LEU A 1 91 ? 9.539 21.672 7.289 1 86.69 91 LEU A N 1
ATOM 720 C CA . LEU A 1 91 ? 8.664 22.469 8.156 1 86.69 91 LEU A CA 1
ATOM 721 C C . LEU A 1 91 ? 7.566 23.141 7.344 1 86.69 91 LEU A C 1
ATOM 723 O O . LEU A 1 91 ? 6.434 23.281 7.82 1 86.69 91 LEU A O 1
ATOM 727 N N . TYR A 1 92 ? 7.902 23.469 6.16 1 87.94 92 TYR A N 1
ATOM 728 C CA . TYR A 1 92 ? 6.902 24.062 5.27 1 87.94 92 TYR A CA 1
ATOM 729 C C . TYR A 1 92 ? 5.855 23.016 4.875 1 87.94 92 TYR A C 1
ATOM 731 O O . TYR A 1 92 ? 4.672 23.344 4.758 1 87.94 92 TYR A O 1
ATOM 739 N N . VAL A 1 93 ? 6.32 21.859 4.688 1 89.69 93 VAL A N 1
ATOM 740 C CA . VAL A 1 93 ? 5.422 20.75 4.344 1 89.69 93 VAL A CA 1
ATOM 741 C C . VAL A 1 93 ? 4.441 20.516 5.488 1 89.69 93 VAL A C 1
ATOM 743 O O . VAL A 1 93 ? 3.236 20.359 5.266 1 89.69 93 VAL A O 1
ATOM 746 N N . LEU A 1 94 ? 4.988 20.547 6.715 1 91.31 94 LEU A N 1
ATOM 747 C CA . LEU A 1 94 ? 4.145 20.344 7.887 1 91.31 94 LEU A CA 1
ATOM 748 C C . LEU A 1 94 ? 3.141 21.469 8.047 1 91.31 94 LEU A C 1
ATOM 750 O O . LEU A 1 94 ? 2.014 21.25 8.492 1 91.31 94 LEU A O 1
ATOM 754 N N . PHE A 1 95 ? 3.559 22.625 7.648 1 93 95 PHE A N 1
ATOM 755 C CA . PHE A 1 95 ? 2.654 23.781 7.66 1 93 95 PHE A CA 1
ATOM 756 C C . PHE A 1 95 ? 1.528 23.578 6.648 1 93 95 PHE A C 1
ATOM 758 O O . PHE A 1 95 ? 0.365 23.859 6.949 1 93 95 PHE A O 1
ATOM 765 N N . ILE A 1 96 ? 1.852 23.172 5.484 1 95.12 96 ILE A N 1
ATOM 766 C CA . ILE A 1 96 ? 0.851 22.906 4.453 1 95.12 96 ILE A CA 1
ATOM 767 C C . ILE A 1 96 ? -0.128 21.844 4.938 1 95.12 96 ILE A C 1
ATOM 769 O O . ILE A 1 96 ? -1.338 21.969 4.73 1 95.12 96 ILE A O 1
ATOM 773 N N . GLU A 1 97 ? 0.398 20.812 5.594 1 94.62 97 GLU A N 1
ATOM 774 C CA . GLU A 1 97 ? -0.466 19.766 6.145 1 94.62 97 GLU A CA 1
ATOM 775 C C . GLU A 1 97 ? -1.432 20.344 7.176 1 94.62 97 GLU A C 1
ATOM 777 O O . GLU A 1 97 ? -2.602 19.953 7.223 1 94.62 97 GLU A O 1
ATOM 782 N N . THR A 1 98 ? -0.907 21.281 8.031 1 95.5 98 THR A N 1
ATOM 783 C CA . THR A 1 98 ? -1.74 21.953 9.023 1 95.5 98 THR A CA 1
ATOM 784 C C . THR A 1 98 ? -2.885 22.703 8.352 1 95.5 98 THR A C 1
ATOM 786 O O . THR A 1 98 ? -4.035 22.609 8.773 1 95.5 98 THR A O 1
ATOM 789 N N . VAL A 1 99 ? -2.588 23.406 7.289 1 95.94 99 VAL A N 1
ATOM 790 C CA . VAL A 1 99 ? -3.58 24.172 6.551 1 95.94 99 VAL A CA 1
ATOM 791 C C . VAL A 1 99 ? -4.617 23.234 5.934 1 95.94 99 VAL A C 1
ATOM 793 O O . VAL A 1 99 ? -5.816 23.531 5.961 1 95.94 99 VAL A O 1
ATOM 796 N N . LEU A 1 100 ? -4.156 22.141 5.387 1 95.62 100 LEU A N 1
ATOM 797 C CA . LEU A 1 100 ? -5.059 21.172 4.766 1 95.62 100 LEU A CA 1
ATOM 798 C C . LEU A 1 100 ? -6.02 20.594 5.793 1 95.62 100 LEU A C 1
ATOM 800 O O . LEU A 1 100 ? -7.207 20.406 5.508 1 95.62 100 LEU A O 1
ATOM 804 N N . ILE A 1 101 ? -5.52 20.328 7.012 1 95.12 101 ILE A N 1
ATOM 805 C CA . ILE A 1 101 ? -6.363 19.781 8.07 1 95.12 101 ILE A CA 1
ATOM 806 C C . ILE A 1 101 ? -7.465 20.781 8.414 1 95.12 101 ILE A C 1
ATOM 808 O O . ILE A 1 101 ? -8.633 20.406 8.547 1 95.12 101 ILE A O 1
ATOM 812 N N . PHE A 1 102 ? -7.121 22.031 8.484 1 94.25 102 PHE A N 1
ATOM 813 C CA . PHE A 1 102 ? -8.109 23.062 8.766 1 94.25 102 PHE A CA 1
ATOM 814 C C . PHE A 1 102 ? -9.125 23.172 7.633 1 94.25 102 PHE A C 1
ATOM 816 O O . PHE A 1 102 ? -10.32 23.328 7.879 1 94.25 102 PHE A O 1
ATOM 823 N N . LEU A 1 103 ? -8.617 23.078 6.445 1 93.19 103 LEU A N 1
ATOM 824 C CA . LEU A 1 103 ? -9.5 23.172 5.285 1 93.19 103 LEU A CA 1
ATOM 825 C C . LEU A 1 103 ? -10.5 22.016 5.262 1 93.19 103 LEU A C 1
ATOM 827 O O . LEU A 1 103 ? -11.672 22.219 4.961 1 93.19 103 LEU A O 1
ATOM 831 N N . ILE A 1 104 ? -10.039 20.812 5.586 1 92.06 104 ILE A N 1
ATOM 832 C CA . ILE A 1 104 ? -10.914 19.656 5.641 1 92.06 104 ILE A CA 1
ATOM 833 C C . ILE A 1 104 ? -11.984 19.859 6.703 1 92.06 104 ILE A C 1
ATOM 835 O O . ILE A 1 104 ? -13.156 19.547 6.48 1 92.06 104 ILE A O 1
ATOM 839 N N . TYR A 1 105 ? -11.555 20.344 7.828 1 91.25 105 TYR A N 1
ATOM 840 C CA . TYR A 1 105 ? -12.492 20.594 8.914 1 91.25 105 TYR A CA 1
ATOM 841 C C . TYR A 1 105 ? -13.539 21.625 8.508 1 91.25 105 TYR A C 1
ATOM 843 O O . TYR A 1 105 ? -14.727 21.453 8.797 1 91.25 105 TYR A O 1
ATOM 851 N N . ILE A 1 106 ? -13.117 22.672 7.832 1 90.38 106 ILE A N 1
ATOM 852 C CA . ILE A 1 106 ? -14 23.766 7.457 1 90.38 106 ILE A CA 1
ATOM 853 C C . ILE A 1 106 ? -15 23.297 6.406 1 90.38 106 ILE A C 1
ATOM 855 O O . ILE A 1 106 ? -16.172 23.656 6.441 1 90.38 106 ILE A O 1
ATOM 859 N N . LEU A 1 107 ? -14.57 22.484 5.43 1 84.94 107 LEU A N 1
ATOM 860 C CA . LEU A 1 107 ? -15.414 22.031 4.328 1 84.94 107 LEU A CA 1
ATOM 861 C C . LEU A 1 107 ? -16.25 20.828 4.738 1 84.94 107 LEU A C 1
ATOM 863 O O . LEU A 1 107 ? -17 20.281 3.924 1 84.94 107 LEU A O 1
ATOM 867 N N . ARG A 1 108 ? -16.344 20.406 5.84 1 73.38 108 ARG A N 1
ATOM 868 C CA . ARG A 1 108 ? -16.891 19.188 6.41 1 73.38 108 ARG A CA 1
ATOM 869 C C . ARG A 1 108 ? -18.359 19.016 6.039 1 73.38 108 ARG A C 1
ATOM 871 O O . ARG A 1 108 ? -18.953 17.984 6.312 1 73.38 108 ARG A O 1
ATOM 878 N N . ALA A 1 109 ? -18.891 19.797 5.344 1 62.03 109 ALA A N 1
ATOM 879 C CA . ALA A 1 109 ? -20.297 19.594 5 1 62.03 109 ALA A CA 1
ATOM 880 C C . ALA A 1 109 ? -20.469 18.391 4.082 1 62.03 109 ALA A C 1
ATOM 882 O O . ALA A 1 109 ? -19.562 18.062 3.307 1 62.03 109 ALA A O 1
ATOM 883 N N . LYS A 1 110 ? -21.516 17.594 4.324 1 63.19 110 LYS A N 1
ATOM 884 C CA . LYS A 1 110 ? -21.922 16.359 3.652 1 63.19 110 LYS A CA 1
ATOM 885 C C . LYS A 1 110 ? -21.875 16.516 2.135 1 63.19 110 LYS A C 1
ATOM 887 O O . LYS A 1 110 ? -21.469 15.594 1.421 1 63.19 110 LYS A O 1
ATOM 892 N N . SER A 1 111 ? -22.172 17.672 1.654 1 62.75 111 SER A N 1
ATOM 893 C CA . SER A 1 111 ? -22.281 17.844 0.21 1 62.75 111 SER A CA 1
ATOM 894 C C . SER A 1 111 ? -20.906 17.922 -0.446 1 62.75 111 SER A C 1
ATOM 896 O O . SER A 1 111 ? -20.781 17.719 -1.655 1 62.75 111 SER A O 1
ATOM 898 N N . VAL A 1 112 ? -19.922 17.828 0.36 1 74.44 112 VAL A N 1
ATOM 899 C CA . VAL A 1 112 ? -18.625 18.078 -0.245 1 74.44 112 VAL A CA 1
ATOM 900 C C . VAL A 1 112 ? -17.656 16.938 0.123 1 74.44 112 VAL A C 1
ATOM 902 O O . VAL A 1 112 ? -16.453 17.156 0.281 1 74.44 112 VAL A O 1
ATOM 905 N N . MET A 1 113 ? -18.141 15.766 0.137 1 81.62 113 MET A N 1
ATOM 906 C CA . MET A 1 113 ? -17.391 14.602 0.587 1 81.62 113 MET A CA 1
ATOM 907 C C . MET A 1 113 ? -16.234 14.305 -0.366 1 81.62 113 MET A C 1
ATOM 909 O O . MET A 1 113 ? -15.125 13.984 0.071 1 81.62 113 MET A O 1
ATOM 913 N N . ILE A 1 114 ? -16.516 14.609 -1.571 1 85.5 114 ILE A N 1
ATOM 914 C CA . ILE A 1 114 ? -15.516 14.297 -2.592 1 85.5 114 ILE A CA 1
ATOM 915 C C . ILE A 1 114 ? -14.312 15.219 -2.443 1 85.5 114 ILE A C 1
ATOM 917 O O . ILE A 1 114 ? -13.164 14.781 -2.59 1 85.5 114 ILE A O 1
ATOM 921 N N . VAL A 1 115 ? -14.609 16.375 -2.084 1 88.56 115 VAL A N 1
ATOM 922 C CA . VAL A 1 115 ? -13.531 17.344 -1.923 1 88.56 115 VAL A CA 1
ATOM 923 C C . VAL A 1 115 ? -12.711 17 -0.677 1 88.56 115 VAL A C 1
ATOM 925 O O . VAL A 1 115 ? -11.484 17.109 -0.686 1 88.56 115 VAL A O 1
ATOM 928 N N . ASP A 1 116 ? -13.375 16.594 0.321 1 90.88 116 ASP A N 1
ATOM 929 C CA . ASP A 1 116 ? -12.703 16.234 1.561 1 90.88 116 ASP A CA 1
ATOM 930 C C . ASP A 1 116 ? -11.734 15.07 1.335 1 90.88 116 ASP A C 1
ATOM 932 O O . ASP A 1 116 ? -10.594 15.109 1.79 1 90.88 116 ASP A O 1
ATOM 936 N N . VAL A 1 117 ? -12.258 14.133 0.612 1 91.94 117 VAL A N 1
ATOM 937 C CA . VAL A 1 117 ? -11.43 12.953 0.351 1 91.94 117 VAL A CA 1
ATOM 938 C C . VAL A 1 117 ? -10.227 13.352 -0.494 1 91.94 117 VAL A C 1
ATOM 940 O O . VAL A 1 117 ? -9.117 12.844 -0.28 1 91.94 117 VAL A O 1
ATOM 943 N N . CYS A 1 118 ? -10.461 14.242 -1.363 1 93.81 118 CYS A N 1
ATOM 944 C CA . CYS A 1 118 ? -9.383 14.742 -2.203 1 93.81 118 CYS A CA 1
ATOM 945 C C . CYS A 1 118 ? -8.312 15.445 -1.364 1 93.81 118 CYS A C 1
ATOM 947 O O . CYS A 1 118 ? -7.121 15.203 -1.547 1 93.81 118 CYS A O 1
ATOM 949 N N . LEU A 1 119 ? -8.75 16.234 -0.441 1 94.69 119 LEU A N 1
ATOM 950 C CA . LEU A 1 119 ? -7.832 16.969 0.42 1 94.69 119 LEU A CA 1
ATOM 951 C C . LEU A 1 119 ? -7.074 16.031 1.348 1 94.69 119 LEU A C 1
ATOM 953 O O . LEU A 1 119 ? -5.883 16.219 1.593 1 94.69 119 LEU A O 1
ATOM 957 N N . ILE A 1 120 ? -7.766 15.055 1.853 1 95 120 ILE A N 1
ATOM 958 C CA . ILE A 1 120 ? -7.125 14.062 2.711 1 95 120 ILE A CA 1
ATOM 959 C C . ILE A 1 120 ? -6.051 13.32 1.925 1 95 120 ILE A C 1
ATOM 961 O O . ILE A 1 120 ? -4.938 13.117 2.42 1 95 120 ILE A O 1
ATOM 965 N N . SER A 1 121 ? -6.398 12.945 0.705 1 95.94 121 SER A N 1
ATOM 966 C CA . SER A 1 121 ? -5.445 12.242 -0.149 1 95.94 121 SER A CA 1
ATOM 967 C C . SER A 1 121 ? -4.254 13.133 -0.496 1 95.94 121 SER A C 1
ATOM 969 O O . SER A 1 121 ? -3.125 12.656 -0.613 1 95.94 121 SER A O 1
ATOM 971 N N . MET A 1 122 ? -4.547 14.375 -0.681 1 96.69 122 MET A N 1
ATOM 972 C CA . MET A 1 122 ? -3.475 15.328 -0.928 1 96.69 122 MET A CA 1
ATOM 973 C C . MET A 1 122 ? -2.52 15.398 0.26 1 96.69 122 MET A C 1
ATOM 975 O O . MET A 1 122 ? -1.301 15.383 0.083 1 96.69 122 MET A O 1
ATOM 979 N N . LEU A 1 123 ? -3.09 15.477 1.422 1 95.88 123 LEU A N 1
ATOM 980 C CA . LEU A 1 123 ? -2.305 15.461 2.65 1 95.88 123 LEU A CA 1
ATOM 981 C C . LEU A 1 123 ? -1.431 14.211 2.721 1 95.88 123 LEU A C 1
ATOM 983 O O . LEU A 1 123 ? -0.247 14.297 3.057 1 95.88 123 LEU A O 1
ATOM 987 N N . SER A 1 124 ? -1.999 13.125 2.373 1 94.75 124 SER A N 1
ATOM 988 C CA . SER A 1 124 ? -1.283 11.852 2.371 1 94.75 124 SER A CA 1
ATOM 989 C C . SER A 1 124 ? -0.148 11.859 1.354 1 94.75 124 SER A C 1
ATOM 991 O O . SER A 1 124 ? 0.954 11.383 1.643 1 94.75 124 SER A O 1
ATOM 993 N N . GLY A 1 125 ? -0.43 12.375 0.185 1 95.44 125 GLY A N 1
ATOM 994 C CA . GLY A 1 125 ? 0.59 12.469 -0.847 1 95.44 1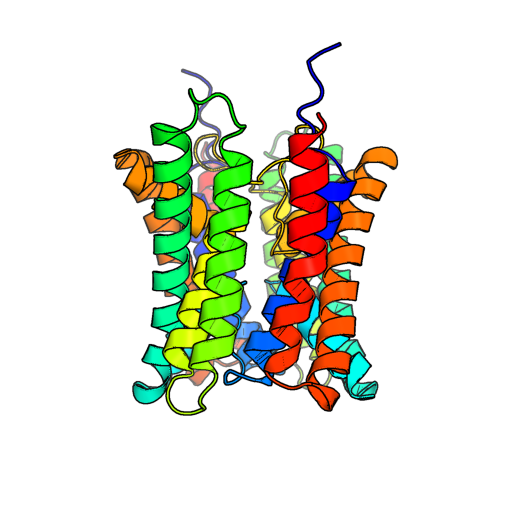25 GLY A CA 1
ATOM 995 C C . GLY A 1 125 ? 1.774 13.32 -0.438 1 95.44 125 GLY A C 1
ATOM 996 O O . GLY A 1 125 ? 2.926 12.945 -0.662 1 95.44 125 GLY A O 1
ATOM 997 N N . ILE A 1 126 ? 1.456 14.43 0.178 1 95.5 126 ILE A N 1
ATOM 998 C CA . ILE A 1 126 ? 2.504 15.328 0.663 1 95.5 126 ILE A CA 1
ATOM 999 C C . ILE A 1 126 ? 3.365 14.602 1.693 1 95.5 126 ILE A C 1
ATOM 1001 O O . ILE A 1 126 ? 4.594 14.641 1.624 1 95.5 126 ILE A O 1
ATOM 1005 N N . GLN A 1 127 ? 2.721 13.922 2.568 1 92.88 127 GLN A N 1
ATOM 1006 C CA . GLN A 1 127 ? 3.406 13.25 3.668 1 92.88 127 GLN A CA 1
ATOM 1007 C C . GLN A 1 127 ? 4.297 12.117 3.154 1 92.88 127 GLN A C 1
ATOM 1009 O O . GLN A 1 127 ? 5.469 12.031 3.523 1 92.88 127 GLN A O 1
ATOM 1014 N N . ILE A 1 128 ? 3.805 11.32 2.283 1 92.06 128 ILE A N 1
ATOM 1015 C CA . ILE A 1 128 ? 4.531 10.133 1.839 1 92.06 128 ILE A CA 1
ATOM 1016 C C . ILE A 1 128 ? 5.695 10.547 0.941 1 92.06 128 ILE A C 1
ATOM 1018 O O . ILE A 1 128 ? 6.723 9.867 0.895 1 92.06 128 ILE A O 1
ATOM 1022 N N . GLN A 1 129 ? 5.512 11.625 0.262 1 92 129 GLN A N 1
ATOM 1023 C CA . GLN A 1 129 ? 6.574 12.102 -0.617 1 92 129 GLN A CA 1
ATOM 1024 C C . GLN A 1 129 ? 7.672 12.805 0.179 1 92 129 GLN A C 1
ATOM 1026 O O . GLN A 1 129 ? 8.836 12.812 -0.235 1 92 129 GLN A O 1
ATOM 1031 N N . THR A 1 130 ? 7.328 13.375 1.286 1 91.06 130 THR A N 1
ATOM 1032 C CA . THR A 1 130 ? 8.266 14.172 2.078 1 91.06 130 THR A CA 1
ATOM 1033 C C . THR A 1 130 ? 9.047 13.281 3.043 1 91.06 130 THR A C 1
ATOM 1035 O O . THR A 1 130 ? 10.25 13.453 3.219 1 91.06 130 THR A O 1
ATOM 1038 N N . PHE A 1 131 ? 8.391 12.383 3.67 1 89.12 131 PHE A N 1
ATOM 1039 C CA . PHE A 1 131 ? 9 11.547 4.699 1 89.12 131 PHE A CA 1
ATOM 1040 C C . PHE A 1 131 ? 9.117 10.102 4.219 1 89.12 131 PHE A C 1
ATOM 1042 O O . PHE A 1 131 ? 8.289 9.258 4.559 1 89.12 131 PHE A O 1
ATOM 1049 N N . THR A 1 132 ? 10.188 9.812 3.582 1 87.19 132 THR A N 1
ATOM 1050 C CA . THR A 1 132 ? 10.305 8.539 2.893 1 87.19 132 THR A CA 1
ATOM 1051 C C . THR A 1 132 ? 11.273 7.613 3.631 1 87.19 132 THR A C 1
ATOM 1053 O O . THR A 1 132 ? 11.391 6.434 3.293 1 87.19 132 THR A O 1
ATOM 1056 N N . LYS A 1 133 ? 11.93 8.148 4.645 1 87.62 133 LYS A N 1
ATOM 1057 C CA . LYS A 1 133 ? 12.969 7.328 5.254 1 87.62 133 LYS A CA 1
ATOM 1058 C C . LYS A 1 133 ? 12.906 7.395 6.777 1 87.62 133 LYS A C 1
ATOM 1060 O O . LYS A 1 133 ? 12.547 8.43 7.344 1 87.62 133 LYS A O 1
ATOM 1065 N N . ILE A 1 134 ? 13.148 6.27 7.316 1 86.5 134 ILE A N 1
ATOM 1066 C CA . ILE A 1 134 ? 13.391 6.152 8.75 1 86.5 134 ILE A CA 1
ATOM 1067 C C . ILE A 1 134 ? 14.773 5.543 8.992 1 86.5 134 ILE A C 1
ATOM 1069 O O . ILE A 1 134 ? 15.016 4.383 8.648 1 86.5 134 ILE A O 1
ATOM 1073 N N . LYS A 1 135 ? 15.695 6.285 9.609 1 85.19 135 LYS A N 1
ATOM 1074 C CA . LYS A 1 135 ? 17.062 5.844 9.812 1 85.19 135 LYS A CA 1
ATOM 1075 C C . LYS A 1 135 ? 17.656 5.281 8.531 1 85.19 135 LYS A C 1
ATOM 1077 O O . LYS A 1 135 ? 18.203 4.172 8.523 1 85.19 135 LYS A O 1
ATOM 1082 N N . LYS A 1 136 ? 17.391 5.852 7.441 1 79.12 136 LYS A N 1
ATOM 1083 C CA . LYS A 1 136 ? 17.984 5.578 6.133 1 79.12 136 LYS A CA 1
ATOM 1084 C C . LYS A 1 136 ? 17.281 4.406 5.449 1 79.12 136 LYS A C 1
ATOM 1086 O O . LYS A 1 136 ? 17.781 3.877 4.453 1 79.12 136 LYS A O 1
ATOM 1091 N N . ARG A 1 137 ? 16.172 3.99 6.031 1 83.31 137 ARG A N 1
ATOM 1092 C CA . ARG A 1 137 ? 15.391 2.924 5.418 1 83.31 137 ARG A CA 1
ATOM 1093 C C . ARG A 1 137 ? 14.07 3.461 4.875 1 83.31 137 ARG A C 1
ATOM 1095 O O . ARG A 1 137 ? 13.406 4.277 5.523 1 83.31 137 ARG A O 1
ATOM 1102 N N . MET A 1 138 ? 13.805 2.979 3.809 1 83.44 138 MET A N 1
ATOM 1103 C CA . MET A 1 138 ? 12.57 3.434 3.184 1 83.44 138 MET A CA 1
ATOM 1104 C C . MET A 1 138 ? 11.352 2.873 3.912 1 83.44 138 MET A C 1
ATOM 1106 O O . MET A 1 138 ? 11.352 1.71 4.32 1 83.44 138 MET A O 1
ATOM 1110 N N . TYR A 1 139 ? 10.445 3.721 4.172 1 86.56 139 TYR A N 1
ATOM 1111 C CA . TYR A 1 139 ? 9.172 3.309 4.754 1 86.56 139 TYR A CA 1
ATOM 1112 C C . TYR A 1 139 ? 8.023 4.141 4.191 1 86.56 139 TYR A C 1
ATOM 1114 O O . TYR A 1 139 ? 8.242 5.066 3.408 1 86.56 139 TYR A O 1
ATOM 1122 N N . MET A 1 140 ? 6.832 3.744 4.484 1 86.56 140 MET A N 1
ATOM 1123 C CA . MET A 1 140 ? 5.652 4.516 4.094 1 86.56 140 MET A CA 1
ATOM 1124 C C . MET A 1 140 ? 4.84 4.918 5.32 1 86.56 140 MET A C 1
ATOM 1126 O O . MET A 1 140 ? 4.461 4.07 6.129 1 86.56 140 MET A O 1
ATOM 1130 N N . SER A 1 141 ? 4.562 6.168 5.414 1 90 141 SER A N 1
ATOM 1131 C CA . SER A 1 141 ? 3.904 6.707 6.602 1 90 141 SER A CA 1
ATOM 1132 C C . SER A 1 141 ? 2.393 6.516 6.527 1 90 141 SER A C 1
ATOM 1134 O O . SER A 1 141 ? 1.694 6.66 7.531 1 90 141 SER A O 1
ATOM 1136 N N . THR A 1 142 ? 1.878 6.191 5.367 1 86.69 142 THR A N 1
ATOM 1137 C CA . THR A 1 142 ? 0.428 6.09 5.238 1 86.69 142 THR A CA 1
ATOM 1138 C C . THR A 1 142 ? 0.02 4.695 4.77 1 86.69 142 THR A C 1
ATOM 1140 O O . THR A 1 142 ? -1.142 4.465 4.43 1 86.69 142 THR A O 1
ATOM 1143 N N . MET A 1 143 ? 0.968 3.781 4.707 1 85.5 143 MET A N 1
ATOM 1144 C CA . MET A 1 143 ? 0.671 2.43 4.242 1 85.5 143 MET A CA 1
ATOM 1145 C C . MET A 1 143 ? 1.509 1.4 4.996 1 85.5 143 MET A C 1
ATOM 1147 O O . MET A 1 143 ? 2.662 1.665 5.34 1 85.5 143 MET A O 1
ATOM 1151 N N . CYS A 1 144 ? 0.879 0.229 5.168 1 88.25 144 CYS A N 1
ATOM 1152 C CA . CYS A 1 144 ? 1.53 -0.748 6.035 1 88.25 144 CYS A CA 1
ATOM 1153 C C . CYS A 1 144 ? 1.985 -1.965 5.238 1 88.25 144 CYS A C 1
ATOM 1155 O O . CYS A 1 144 ? 2.775 -2.773 5.727 1 88.25 144 CYS A O 1
ATOM 1157 N N . THR A 1 145 ? 1.527 -2.119 4.055 1 88.38 145 THR A N 1
ATOM 1158 C CA . THR A 1 145 ? 1.86 -3.33 3.312 1 88.38 145 THR A CA 1
ATOM 1159 C C . THR A 1 145 ? 3.371 -3.461 3.143 1 88.38 145 THR A C 1
ATOM 1161 O O . THR A 1 145 ? 3.957 -4.477 3.518 1 88.38 145 THR A O 1
ATOM 1164 N N . GLY A 1 146 ? 4 -2.439 2.598 1 88.75 146 GLY A N 1
ATOM 1165 C CA . GLY A 1 146 ? 5.445 -2.443 2.449 1 88.75 146 GLY A CA 1
ATOM 1166 C C . GLY A 1 146 ? 6.184 -2.521 3.771 1 88.75 146 GLY A C 1
ATOM 1167 O O . GLY A 1 146 ? 7.203 -3.203 3.881 1 88.75 146 GLY A O 1
ATOM 1168 N N . ASN A 1 147 ? 5.68 -1.875 4.801 1 92.44 147 ASN A N 1
ATOM 1169 C CA . ASN A 1 147 ? 6.285 -1.915 6.125 1 92.44 147 ASN A CA 1
ATOM 1170 C C . ASN A 1 147 ? 6.199 -3.309 6.738 1 92.44 147 ASN A C 1
ATOM 1172 O O . ASN A 1 147 ? 7.125 -3.75 7.422 1 92.44 147 ASN A O 1
ATOM 1176 N N . THR A 1 148 ? 5.117 -3.916 6.473 1 93 148 THR A N 1
ATOM 1177 C CA . THR A 1 148 ? 4.926 -5.266 6.984 1 93 148 THR A CA 1
ATOM 1178 C C . THR A 1 148 ? 5.898 -6.238 6.32 1 93 148 THR A C 1
ATOM 1180 O O . THR A 1 148 ? 6.469 -7.109 6.984 1 93 148 THR A O 1
ATOM 1183 N N . ARG A 1 149 ? 5.988 -6.066 5.059 1 92.94 149 ARG A N 1
ATOM 1184 C CA . ARG A 1 149 ? 6.965 -6.898 4.359 1 92.94 149 ARG A CA 1
ATOM 1185 C C . ARG A 1 149 ? 8.352 -6.758 4.984 1 92.94 149 ARG A C 1
ATOM 1187 O O . ARG A 1 149 ? 9.016 -7.758 5.27 1 92.94 149 ARG A O 1
ATOM 1194 N N . LYS A 1 150 ? 8.727 -5.531 5.211 1 93.75 150 LYS A N 1
ATOM 1195 C CA . LYS A 1 150 ? 10.039 -5.266 5.793 1 93.75 150 LYS A CA 1
ATOM 1196 C C . LYS A 1 150 ? 10.141 -5.82 7.211 1 93.75 150 LYS A C 1
ATOM 1198 O O . LYS A 1 150 ? 11.18 -6.34 7.605 1 93.75 150 LYS A O 1
ATOM 1203 N N . LEU A 1 151 ? 9.078 -5.676 7.906 1 95 151 LEU A N 1
ATOM 1204 C CA . LEU A 1 151 ? 9.047 -6.223 9.258 1 95 151 LEU A CA 1
ATOM 1205 C C . LEU A 1 151 ? 9.312 -7.723 9.242 1 95 151 LEU A C 1
ATOM 1207 O O . LEU A 1 151 ? 10.195 -8.211 9.953 1 95 151 LEU A O 1
ATOM 1211 N N . ILE A 1 152 ? 8.586 -8.461 8.438 1 95.44 152 ILE A N 1
ATOM 1212 C CA . ILE A 1 152 ? 8.695 -9.914 8.375 1 95.44 152 ILE A CA 1
ATOM 1213 C C . ILE A 1 152 ? 10.07 -10.297 7.836 1 95.44 152 ILE A C 1
ATOM 1215 O O . ILE A 1 152 ? 10.688 -11.258 8.312 1 95.44 152 ILE A O 1
ATOM 1219 N N . GLN A 1 153 ? 10.531 -9.531 6.883 1 94.56 153 GLN A N 1
ATOM 1220 C CA . GLN A 1 153 ? 11.852 -9.781 6.328 1 94.56 153 GLN A CA 1
ATOM 1221 C C . GLN A 1 153 ? 12.93 -9.664 7.398 1 94.56 153 GLN A C 1
ATOM 1223 O O . GLN A 1 153 ? 13.797 -10.531 7.516 1 94.56 153 GLN A O 1
ATOM 1228 N N . HIS A 1 154 ? 12.867 -8.602 8.156 1 94.75 154 HIS A N 1
ATOM 1229 C CA . HIS A 1 154 ? 13.867 -8.398 9.203 1 94.75 154 HIS A CA 1
ATOM 1230 C C . HIS A 1 154 ? 13.742 -9.453 10.297 1 94.75 154 HIS A C 1
ATOM 1232 O O . HIS A 1 154 ? 14.75 -9.898 10.852 1 94.75 154 HIS A O 1
ATOM 1238 N N . LEU A 1 155 ? 12.578 -9.852 10.578 1 94.75 155 LEU A N 1
ATOM 1239 C CA . LEU A 1 155 ? 12.375 -10.922 11.547 1 94.75 155 LEU A CA 1
ATOM 1240 C C . LEU A 1 155 ? 12.977 -12.234 11.047 1 94.75 155 LEU A C 1
ATOM 1242 O O . LEU A 1 155 ? 13.625 -12.953 11.812 1 94.75 155 LEU A O 1
ATOM 1246 N N . ALA A 1 156 ? 12.758 -12.5 9.82 1 93.69 156 ALA A N 1
ATOM 1247 C CA . ALA A 1 156 ? 13.281 -13.727 9.219 1 93.69 156 ALA A CA 1
ATOM 1248 C C . ALA A 1 156 ? 14.805 -13.742 9.242 1 93.69 156 ALA A C 1
ATOM 1250 O O . ALA A 1 156 ? 15.422 -14.797 9.398 1 93.69 156 ALA A O 1
ATOM 1251 N N . TYR A 1 157 ? 15.422 -12.57 9.078 1 94.56 157 TYR A N 1
ATOM 1252 C CA . TYR A 1 157 ? 16.875 -12.453 9.086 1 94.56 157 TYR A CA 1
ATOM 1253 C C . TYR A 1 157 ? 17.406 -12.273 10.5 1 94.56 157 TYR A C 1
ATOM 1255 O O . TYR A 1 157 ? 18.594 -12.016 10.695 1 94.56 157 TYR A O 1
ATOM 1263 N N . LYS A 1 158 ? 16.547 -12.273 11.508 1 94.69 158 LYS A N 1
ATOM 1264 C CA . LYS A 1 158 ? 16.875 -12.117 12.922 1 94.69 158 LYS A CA 1
ATOM 1265 C C . LYS A 1 158 ? 17.484 -10.742 13.195 1 94.69 158 LYS A C 1
ATOM 1267 O O . LYS A 1 158 ? 18.375 -10.609 14.047 1 94.69 158 LYS A O 1
ATOM 1272 N N . ASP A 1 159 ? 17.141 -9.844 12.367 1 94.81 159 ASP A N 1
ATOM 1273 C CA . ASP A 1 159 ? 17.469 -8.438 12.594 1 94.81 159 ASP A CA 1
ATOM 1274 C C . ASP A 1 159 ? 16.406 -7.762 13.453 1 94.81 159 ASP A C 1
ATOM 1276 O O . ASP A 1 159 ? 15.609 -6.965 12.945 1 94.81 159 ASP A O 1
ATOM 1280 N N . TYR A 1 160 ? 16.5 -7.902 14.719 1 94.81 160 TYR A N 1
ATOM 1281 C CA . TYR A 1 160 ? 15.438 -7.516 15.641 1 94.81 160 TYR A CA 1
ATOM 1282 C C . TYR A 1 160 ? 15.383 -6 15.805 1 94.81 160 TYR A C 1
ATOM 1284 O O . TYR A 1 160 ? 14.328 -5.434 16.078 1 94.81 160 TYR A O 1
ATOM 1292 N N . GLU A 1 161 ? 16.469 -5.34 15.633 1 93.62 161 GLU A N 1
ATOM 1293 C CA . GLU A 1 161 ? 16.5 -3.883 15.742 1 93.62 161 GLU A CA 1
ATOM 1294 C C . GLU A 1 161 ? 15.633 -3.229 14.672 1 93.62 161 GLU A C 1
ATOM 1296 O O . GLU A 1 161 ? 14.773 -2.4 14.977 1 93.62 161 GLU A O 1
ATOM 1301 N N . ASN A 1 162 ? 15.859 -3.697 13.469 1 93.62 162 ASN A N 1
ATOM 1302 C CA . ASN A 1 162 ? 15.078 -3.148 12.367 1 93.62 162 ASN A CA 1
ATOM 1303 C C . ASN A 1 162 ? 13.633 -3.654 12.406 1 93.62 162 ASN A C 1
ATOM 1305 O O . ASN A 1 162 ? 12.711 -2.928 12.047 1 93.62 162 ASN A O 1
ATOM 1309 N N . ALA A 1 163 ? 13.5 -4.871 12.836 1 95.12 163 ALA A N 1
ATOM 1310 C CA . ALA A 1 163 ? 12.148 -5.414 12.992 1 95.12 163 ALA A CA 1
ATOM 1311 C C . ALA A 1 163 ? 11.336 -4.586 13.977 1 95.12 163 ALA A C 1
ATOM 1313 O O . ALA A 1 163 ? 10.148 -4.336 13.75 1 95.12 163 ALA A O 1
ATOM 1314 N N . LYS A 1 164 ? 12 -4.176 15.008 1 95.12 164 LYS A N 1
ATOM 1315 C CA . LYS A 1 164 ? 11.32 -3.369 16.016 1 95.12 164 LYS A CA 1
ATOM 1316 C C . LYS A 1 164 ? 10.875 -2.029 15.445 1 95.12 164 LYS A C 1
ATOM 1318 O O . LYS A 1 164 ? 9.789 -1.542 15.766 1 95.12 164 LYS A O 1
ATOM 1323 N N . ILE A 1 165 ? 11.672 -1.447 14.648 1 94.12 165 ILE A N 1
ATOM 1324 C CA . ILE A 1 165 ? 11.367 -0.158 14.031 1 94.12 165 ILE A CA 1
ATOM 1325 C C . ILE A 1 165 ? 10.102 -0.272 13.188 1 94.12 165 ILE A C 1
ATOM 1327 O O . ILE A 1 165 ? 9.156 0.502 13.367 1 94.12 165 ILE A O 1
ATOM 1331 N N . PHE A 1 166 ? 10.055 -1.249 12.359 1 94.81 166 PHE A N 1
ATOM 1332 C CA . PHE A 1 166 ? 8.906 -1.41 11.477 1 94.81 166 PHE A CA 1
ATOM 1333 C C . PHE A 1 166 ? 7.688 -1.888 12.258 1 94.81 166 PHE A C 1
ATOM 1335 O O . PHE A 1 166 ? 6.551 -1.536 11.93 1 94.81 166 PHE A O 1
ATOM 1342 N N . GLY A 1 167 ? 7.996 -2.629 13.273 1 95.12 167 GLY A N 1
ATOM 1343 C CA . GLY A 1 167 ? 6.914 -2.992 14.164 1 95.12 167 GLY A CA 1
ATOM 1344 C C . GLY A 1 167 ? 6.266 -1.796 14.836 1 95.12 167 GLY A C 1
ATOM 1345 O O . GLY A 1 167 ? 5.039 -1.728 14.945 1 95.12 167 GLY A O 1
ATOM 1346 N N . LEU A 1 168 ? 7.051 -0.901 15.227 1 94.62 168 LEU A N 1
ATOM 1347 C CA . LEU A 1 168 ? 6.566 0.308 15.883 1 94.62 168 LEU A CA 1
ATOM 1348 C C . LEU A 1 168 ? 5.762 1.168 14.914 1 94.62 168 LEU A C 1
ATOM 1350 O O . LEU A 1 168 ? 4.746 1.752 15.289 1 94.62 168 LEU A O 1
ATOM 1354 N N . ILE A 1 169 ? 6.215 1.194 13.703 1 94.62 169 ILE A N 1
ATOM 1355 C CA . ILE A 1 169 ? 5.547 1.991 12.68 1 94.62 169 ILE A CA 1
ATOM 1356 C C . ILE A 1 169 ? 4.168 1.404 12.383 1 94.62 169 ILE A C 1
ATOM 1358 O O . ILE A 1 169 ? 3.18 2.137 12.305 1 94.62 169 ILE A O 1
ATOM 1362 N N . ILE A 1 170 ? 4.129 0.124 12.258 1 95.25 170 ILE A N 1
ATOM 1363 C CA . ILE A 1 170 ? 2.867 -0.558 11.992 1 95.25 170 ILE A CA 1
ATOM 1364 C C . ILE A 1 170 ? 1.935 -0.401 13.188 1 95.25 170 ILE A C 1
ATOM 1366 O O . ILE A 1 170 ? 0.739 -0.148 13.023 1 95.25 170 ILE A O 1
ATOM 1370 N N . PHE A 1 171 ? 2.506 -0.518 14.312 1 95.81 171 PHE A N 1
ATOM 1371 C CA . PHE A 1 171 ? 1.744 -0.35 15.547 1 95.81 171 PHE A CA 1
ATOM 1372 C C . PHE A 1 171 ? 1.18 1.062 15.641 1 95.81 171 PHE A C 1
ATOM 1374 O O . PHE A 1 171 ? 0.018 1.248 16.016 1 95.81 171 PHE A O 1
ATOM 1381 N N . SER A 1 172 ? 1.991 2.01 15.359 1 96.12 172 SER A N 1
ATOM 1382 C CA . SER A 1 172 ? 1.56 3.402 15.391 1 96.12 172 SER A CA 1
ATOM 1383 C C . SER A 1 172 ? 0.433 3.656 14.391 1 96.12 172 SER A C 1
ATOM 1385 O O . SER A 1 172 ? -0.551 4.324 14.719 1 96.12 172 SER A O 1
ATOM 1387 N N . PHE A 1 173 ? 0.565 3.105 13.25 1 95.69 173 PHE A N 1
ATOM 1388 C CA . PHE A 1 173 ? -0.5 3.199 12.258 1 95.69 173 PHE A CA 1
ATOM 1389 C C . PHE A 1 173 ? -1.793 2.594 12.797 1 95.69 173 PHE A C 1
ATOM 1391 O O . PHE A 1 173 ? -2.855 3.211 12.703 1 95.69 173 PHE A O 1
ATOM 1398 N N . GLY A 1 174 ? -1.648 1.429 13.32 1 95.19 174 GLY A N 1
ATOM 1399 C CA . GLY A 1 174 ? -2.801 0.747 13.891 1 95.19 174 GLY A CA 1
ATOM 1400 C C . GLY A 1 174 ? -3.469 1.529 15 1 95.19 174 GLY A C 1
ATOM 1401 O O . GLY A 1 174 ? -4.699 1.6 15.07 1 95.19 174 GLY A O 1
ATOM 1402 N N . THR A 1 175 ? -2.705 2.072 15.852 1 95.56 175 THR A N 1
ATOM 1403 C CA . THR A 1 175 ? -3.252 2.873 16.938 1 95.56 175 THR A CA 1
ATOM 1404 C C . THR A 1 175 ? -3.979 4.102 16.406 1 95.56 175 THR A C 1
ATOM 1406 O O . THR A 1 175 ? -4.969 4.551 16.984 1 95.56 175 THR A O 1
ATOM 1409 N N . GLY A 1 176 ? -3.416 4.66 15.328 1 96.19 176 GLY A N 1
ATOM 1410 C CA . GLY A 1 176 ? -4.129 5.738 14.664 1 96.19 176 GLY A CA 1
ATOM 1411 C C . GLY A 1 176 ? -5.508 5.336 14.18 1 96.19 176 GLY A C 1
ATOM 1412 O O . GLY A 1 176 ? -6.48 6.066 14.383 1 96.19 176 GLY A O 1
ATOM 1413 N N . VAL A 1 177 ? -5.559 4.172 13.633 1 95.06 177 VAL A N 1
ATOM 1414 C CA . VAL A 1 177 ? -6.82 3.65 13.117 1 95.06 177 VAL A CA 1
ATOM 1415 C C . VAL A 1 177 ? -7.801 3.447 14.273 1 95.06 177 VAL A C 1
ATOM 1417 O O . VAL A 1 177 ? -8.953 3.889 14.203 1 95.06 177 VAL A O 1
ATOM 1420 N N . VAL A 1 178 ? -7.367 2.855 15.336 1 94.5 178 VAL A N 1
ATOM 1421 C CA . VAL A 1 178 ? -8.219 2.539 16.484 1 94.5 178 VAL A CA 1
ATOM 1422 C C . VAL A 1 178 ? -8.688 3.828 17.156 1 94.5 178 VAL A C 1
ATOM 1424 O O . VAL A 1 178 ? -9.875 3.994 17.422 1 94.5 178 VAL A O 1
ATOM 1427 N N . CYS A 1 179 ? -7.75 4.688 17.375 1 95 179 CYS A N 1
ATOM 1428 C CA . CYS A 1 179 ? -8.086 5.977 17.984 1 95 179 CYS A CA 1
ATOM 1429 C C . CYS A 1 179 ? -9.078 6.742 17.109 1 95 179 CYS A C 1
ATOM 1431 O O . CYS A 1 179 ? -10.039 7.32 17.625 1 95 179 CYS A O 1
ATOM 1433 N N . GLY A 1 180 ? -8.797 6.777 15.844 1 94.5 180 GLY A N 1
ATOM 1434 C CA . GLY A 1 180 ? -9.727 7.414 14.922 1 94.5 180 GLY A CA 1
ATOM 1435 C C . GLY A 1 180 ? -11.117 6.801 14.961 1 94.5 180 GLY A C 1
ATOM 1436 O O . GLY A 1 180 ? -12.117 7.516 15.031 1 94.5 180 GLY A O 1
ATOM 1437 N N . GLY A 1 181 ? -11.18 5.441 14.93 1 91.81 181 GLY A N 1
ATOM 1438 C CA . GLY A 1 181 ? -12.461 4.758 15.008 1 91.81 181 GLY A CA 1
ATOM 1439 C C . GLY A 1 181 ? -13.266 5.141 16.234 1 91.81 181 GLY A C 1
ATOM 1440 O O . GLY A 1 181 ? -14.484 5.336 16.156 1 91.81 181 GLY A O 1
ATOM 1441 N N . TYR A 1 182 ? -12.578 5.328 17.281 1 92.31 182 TYR A N 1
ATOM 1442 C CA . TYR A 1 182 ? -13.25 5.645 18.531 1 92.31 182 TYR A CA 1
ATOM 1443 C C . TYR A 1 182 ? -13.617 7.121 18.609 1 92.31 182 TYR A C 1
ATOM 1445 O O . TYR A 1 182 ? -14.742 7.469 18.969 1 92.31 182 TYR A O 1
ATOM 1453 N N . 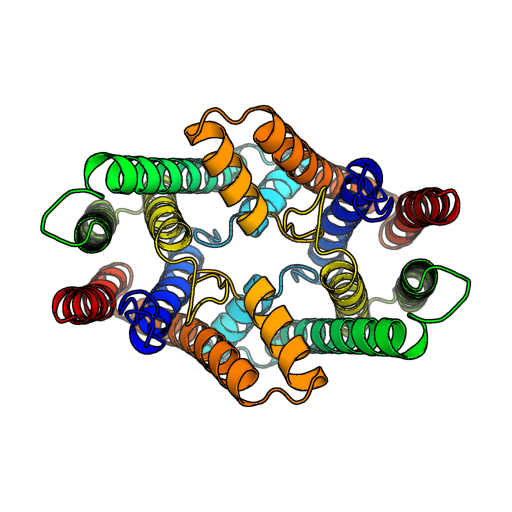LEU A 1 183 ? -12.711 7.969 18.266 1 94 183 LEU A N 1
ATOM 1454 C CA . LEU A 1 183 ? -12.906 9.406 18.422 1 94 183 LEU A CA 1
ATOM 1455 C C . LEU A 1 183 ? -13.945 9.93 17.438 1 94 183 LEU A C 1
ATOM 1457 O O . LEU A 1 183 ? -14.68 10.867 17.75 1 94 183 LEU A O 1
ATOM 1461 N N . ILE A 1 184 ? -14.008 9.344 16.312 1 92.81 184 ILE A N 1
ATOM 1462 C CA . ILE A 1 184 ? -14.945 9.766 15.273 1 92.81 184 ILE A CA 1
ATOM 1463 C C . ILE A 1 184 ? -16.375 9.531 15.75 1 92.81 184 ILE A C 1
ATOM 1465 O O . ILE A 1 184 ? -17.281 10.281 15.383 1 92.81 184 ILE A O 1
ATOM 1469 N N . ARG A 1 185 ? -16.625 8.516 16.562 1 90.44 185 ARG A N 1
ATOM 1470 C CA . ARG A 1 185 ? -17.953 8.219 17.094 1 90.44 185 ARG A CA 1
ATOM 1471 C C . ARG A 1 185 ? -18.469 9.367 17.938 1 90.44 185 ARG A C 1
ATOM 1473 O O . ARG A 1 185 ? -19.656 9.664 17.938 1 90.44 185 ARG A O 1
ATOM 1480 N N . TYR A 1 186 ? -17.547 10.102 18.562 1 92.44 186 TYR A N 1
ATOM 1481 C CA . TYR A 1 186 ? -17.938 11.148 19.5 1 92.44 186 TYR A CA 1
ATOM 1482 C C . TYR A 1 186 ? -17.766 12.531 18.875 1 92.44 186 TYR A C 1
ATOM 1484 O O . TYR A 1 186 ? -18.594 13.422 19.094 1 92.44 186 TYR A O 1
ATOM 1492 N N . LEU A 1 187 ? -16.703 12.703 18.094 1 93.25 187 LEU A N 1
ATOM 1493 C CA . LEU A 1 187 ? -16.359 14.039 17.609 1 93.25 187 LEU A CA 1
ATOM 1494 C C . LEU A 1 187 ? -16.719 14.203 16.141 1 93.25 187 LEU A C 1
ATOM 1496 O O . LEU A 1 187 ? -16.734 15.32 15.625 1 93.25 187 LEU A O 1
ATOM 1500 N N . LYS A 1 188 ? -16.984 13.109 15.461 1 91.69 188 LYS A N 1
ATOM 1501 C CA . LYS A 1 188 ? -17.297 13.125 14.039 1 91.69 188 LYS A CA 1
ATOM 1502 C C . LYS A 1 188 ? -16.25 13.906 13.242 1 91.69 188 LYS A C 1
ATOM 1504 O O . LYS A 1 188 ? -15.062 13.633 13.352 1 91.69 188 LYS A O 1
ATOM 1509 N N . GLU A 1 189 ? -16.594 14.883 12.547 1 90.75 189 GLU A N 1
ATOM 1510 C CA . GLU A 1 189 ? -15.695 15.586 11.641 1 90.75 189 GLU A CA 1
ATOM 1511 C C . GLU A 1 189 ? -14.688 16.422 12.422 1 90.75 189 GLU A C 1
ATOM 1513 O O . GLU A 1 189 ? -13.609 16.734 11.906 1 90.75 189 GLU A O 1
ATOM 1518 N N . VAL A 1 190 ? -14.961 16.781 13.648 1 92.88 190 VAL A N 1
ATOM 1519 C CA . VAL A 1 190 ? -14.078 17.609 14.453 1 92.88 190 VAL A CA 1
ATOM 1520 C C . VAL A 1 190 ? -12.828 16.812 14.828 1 92.88 190 VAL A C 1
ATOM 1522 O O . VAL A 1 190 ? -11.789 17.406 15.141 1 92.88 190 VAL A O 1
ATOM 1525 N N . SER A 1 191 ? -12.914 15.508 14.773 1 94 191 SER A N 1
ATOM 1526 C CA . SER A 1 191 ? -11.82 14.648 15.203 1 94 191 SER A CA 1
ATOM 1527 C C . SER A 1 191 ? -10.562 14.891 14.367 1 94 191 SER A C 1
ATOM 1529 O O . SER A 1 191 ? -9.445 14.664 14.836 1 94 191 SER A O 1
ATOM 1531 N N . ILE A 1 192 ? -10.781 15.383 13.188 1 93.94 192 ILE A N 1
ATOM 1532 C CA . ILE A 1 192 ? -9.641 15.578 12.297 1 93.94 192 ILE A CA 1
ATOM 1533 C C . ILE A 1 192 ? -8.703 16.625 12.875 1 93.94 192 ILE A C 1
ATOM 1535 O O . ILE A 1 192 ? -7.496 16.609 12.617 1 93.94 192 ILE A O 1
ATOM 1539 N N . LEU A 1 193 ? -9.195 17.562 13.68 1 94.69 193 LEU A N 1
ATOM 1540 C CA . LEU A 1 193 ? -8.406 18.625 14.273 1 94.69 193 LEU A CA 1
ATOM 1541 C C . LEU A 1 193 ? -7.402 18.078 15.281 1 94.69 193 LEU A C 1
ATOM 1543 O O . LEU A 1 193 ? -6.371 18.703 15.547 1 94.69 193 LEU A O 1
ATOM 1547 N N . LEU A 1 194 ? -7.656 16.922 15.789 1 95 194 LEU A N 1
ATOM 1548 C CA . LEU A 1 194 ? -6.754 16.297 16.734 1 95 194 LEU A CA 1
ATOM 1549 C C . LEU A 1 194 ? -5.445 15.891 16.062 1 95 194 LEU A C 1
ATOM 1551 O O . LEU A 1 194 ? -4.434 15.672 16.734 1 95 194 LEU A O 1
ATOM 1555 N N . MET A 1 195 ? -5.469 15.758 14.742 1 95.81 195 MET A N 1
ATOM 1556 C CA . MET A 1 195 ? -4.27 15.375 14 1 95.81 195 MET A CA 1
ATOM 1557 C C . MET A 1 195 ? -3.268 16.516 13.953 1 95.81 195 MET A C 1
ATOM 1559 O O . MET A 1 195 ? -2.102 16.312 13.609 1 95.81 195 MET A O 1
ATOM 1563 N N . LEU A 1 196 ? -3.727 17.703 14.383 1 96.62 196 LEU A N 1
ATOM 1564 C CA . LEU A 1 196 ? -2.803 18.828 14.492 1 96.62 196 LEU A CA 1
ATOM 1565 C C . LEU A 1 196 ? -1.738 18.547 15.547 1 96.62 196 LEU A C 1
ATOM 1567 O O . LEU A 1 196 ? -0.589 18.969 15.398 1 96.62 196 LEU A O 1
ATOM 1571 N N . ILE A 1 197 ? -2.104 17.766 16.516 1 96.12 197 ILE A N 1
ATOM 1572 C CA . ILE A 1 197 ? -1.209 17.516 17.641 1 96.12 197 ILE A CA 1
ATOM 1573 C C . ILE A 1 197 ? 0.016 16.734 17.156 1 96.12 197 ILE A C 1
ATOM 1575 O O . ILE A 1 197 ? 1.146 17.219 17.266 1 96.12 197 ILE A O 1
ATOM 1579 N N . PRO A 1 198 ? -0.152 15.539 16.594 1 96.06 198 PRO A N 1
ATOM 1580 C CA . PRO A 1 198 ? 1.037 14.82 16.141 1 96.06 198 PRO A CA 1
ATOM 1581 C C . PRO A 1 198 ? 1.812 15.594 15.07 1 96.06 198 PRO A C 1
ATOM 1583 O O . PRO A 1 198 ? 3.041 15.508 15.008 1 96.06 198 PRO A O 1
ATOM 1586 N N . ILE A 1 199 ? 1.143 16.328 14.203 1 95 199 ILE A N 1
ATOM 1587 C CA . ILE A 1 199 ? 1.804 17.078 13.148 1 95 199 ILE A CA 1
ATOM 1588 C C . ILE A 1 199 ? 2.654 18.188 13.758 1 95 199 ILE A C 1
ATOM 1590 O O . ILE A 1 199 ? 3.807 18.391 13.367 1 95 199 ILE A O 1
ATOM 1594 N N . TRP A 1 200 ? 2.119 18.859 14.734 1 95 200 TRP A N 1
ATOM 1595 C CA . TRP A 1 200 ? 2.852 19.953 15.383 1 95 200 TRP A CA 1
ATOM 1596 C C . TRP A 1 200 ? 4.012 19.406 16.203 1 95 200 TRP A C 1
ATOM 1598 O O . 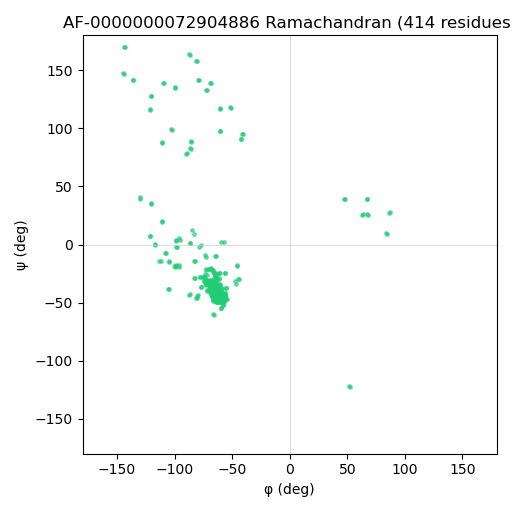TRP A 1 200 ? 5.082 20.016 16.266 1 95 200 TRP A O 1
ATOM 1608 N N . ILE A 1 201 ? 3.789 18.297 16.875 1 94.12 201 ILE A N 1
ATOM 1609 C CA . ILE A 1 201 ? 4.875 17.656 17.609 1 94.12 201 ILE A CA 1
ATOM 1610 C C . ILE A 1 201 ? 6 17.281 16.641 1 94.12 201 ILE A C 1
ATOM 1612 O O . ILE A 1 201 ? 7.176 17.5 16.938 1 94.12 201 ILE A O 1
ATOM 1616 N N . SER A 1 202 ? 5.648 16.703 15.5 1 91.44 202 SER A N 1
ATOM 1617 C CA . SER A 1 202 ? 6.637 16.359 14.484 1 91.44 202 SER A CA 1
ATOM 1618 C C . SER A 1 202 ? 7.391 17.594 14.008 1 91.44 202 SER A C 1
ATOM 1620 O O . SER A 1 202 ? 8.609 17.547 13.805 1 91.44 202 SER A O 1
ATOM 1622 N N . GLY A 1 203 ? 6.645 18.672 13.82 1 90.25 203 GLY A N 1
ATOM 1623 C CA . GLY A 1 203 ? 7.285 19.922 13.422 1 90.25 203 GLY A CA 1
ATOM 1624 C C . GLY A 1 203 ? 8.266 20.438 14.453 1 90.25 203 GLY A C 1
ATOM 1625 O O . GLY A 1 203 ? 9.352 20.906 14.102 1 90.25 203 GLY A O 1
ATOM 1626 N N . PHE A 1 204 ? 7.879 20.344 15.664 1 89.62 204 PHE A N 1
ATOM 1627 C CA . PHE A 1 204 ? 8.75 20.766 16.75 1 89.62 204 PHE A CA 1
ATOM 1628 C C . PHE A 1 204 ? 10.016 19.922 16.812 1 89.62 204 PHE A C 1
ATOM 1630 O O . PHE A 1 204 ? 11.109 20.453 17.016 1 89.62 204 PHE A O 1
ATOM 1637 N N . LEU A 1 205 ? 9.883 18.688 16.625 1 88.38 205 LEU A N 1
ATOM 1638 C CA . LEU A 1 205 ? 11.023 17.781 16.656 1 88.38 205 LEU A CA 1
ATOM 1639 C C . LEU A 1 205 ? 11.961 18.047 15.477 1 88.38 205 LEU A C 1
ATOM 1641 O O . LEU A 1 205 ? 13.18 17.984 15.625 1 88.38 205 LEU A O 1
ATOM 1645 N N . VAL A 1 206 ? 11.359 18.297 14.359 1 83.75 206 VAL A N 1
ATOM 1646 C CA . VAL A 1 206 ? 12.148 18.562 13.156 1 83.75 206 VAL A CA 1
ATOM 1647 C C . VAL A 1 206 ? 12.875 19.891 13.289 1 83.75 206 VAL A C 1
ATOM 1649 O O . VAL A 1 206 ? 14.023 20.031 12.859 1 83.75 206 VAL A O 1
ATOM 1652 N N . HIS A 1 207 ? 12.234 20.906 13.883 1 81.81 207 HIS A N 1
ATOM 1653 C CA . HIS A 1 207 ? 12.812 22.234 14.062 1 81.81 207 HIS A CA 1
ATOM 1654 C C . HIS A 1 207 ? 13.961 22.219 15.062 1 81.81 207 HIS A C 1
ATOM 1656 O O . HIS A 1 207 ? 14.953 22.922 14.891 1 81.81 207 HIS A O 1
ATOM 1662 N N . LYS A 1 208 ? 13.844 21.516 16.109 1 76.19 208 LYS A N 1
ATOM 1663 C CA . LYS A 1 208 ? 14.844 21.484 17.172 1 76.19 208 LYS A CA 1
ATOM 1664 C C . LYS A 1 208 ? 16.172 20.922 16.672 1 76.19 208 LYS A C 1
ATOM 1666 O O . LYS A 1 208 ? 17.234 21.281 17.188 1 76.19 208 LYS A O 1
ATOM 1671 N N . ASN A 1 209 ? 16.141 20.047 15.719 1 60 209 ASN A N 1
ATOM 1672 C CA . ASN A 1 209 ? 17.438 19.484 15.336 1 60 209 ASN A CA 1
ATOM 1673 C C . ASN A 1 209 ? 18.016 20.203 14.117 1 60 209 ASN A C 1
ATOM 1675 O O . ASN A 1 209 ? 17.516 20.031 13 1 60 209 ASN A O 1
ATOM 1679 N N . MET B 1 1 ? 28.5 -3.775 -19.359 1 31.73 1 MET B N 1
ATOM 1680 C CA . MET B 1 1 ? 27.031 -3.91 -19.344 1 31.73 1 MET B CA 1
ATOM 1681 C C . MET B 1 1 ? 26.578 -4.738 -18.156 1 31.73 1 MET B C 1
ATOM 1683 O O . MET B 1 1 ? 27.031 -5.875 -17.969 1 31.73 1 MET B O 1
ATOM 1687 N N . GLU B 1 2 ? 26.266 -4.148 -17.094 1 41.03 2 GLU B N 1
ATOM 1688 C CA . GLU B 1 2 ? 25.938 -4.918 -15.891 1 41.03 2 GLU B CA 1
ATOM 1689 C C . GLU B 1 2 ? 24.891 -5.988 -16.188 1 41.03 2 GLU B C 1
ATOM 1691 O O . GLU B 1 2 ? 24.016 -5.789 -17.047 1 41.03 2 GLU B O 1
ATOM 1696 N N . PRO B 1 3 ? 25.188 -7.23 -16.031 1 41.84 3 PRO B N 1
ATOM 1697 C CA . PRO B 1 3 ? 24.328 -8.352 -16.422 1 41.84 3 PRO B CA 1
ATOM 1698 C C . PRO B 1 3 ? 22.859 -8.102 -16.094 1 41.84 3 PRO B C 1
ATOM 1700 O O . PRO B 1 3 ? 22.531 -7.668 -14.984 1 41.84 3 PRO B O 1
ATOM 1703 N N . ARG B 1 4 ? 22.078 -7.605 -17.094 1 53.59 4 ARG B N 1
ATOM 1704 C CA . ARG B 1 4 ? 20.625 -7.387 -17.094 1 53.59 4 ARG B CA 1
ATOM 1705 C C . ARG B 1 4 ? 19.906 -8.562 -16.438 1 53.59 4 ARG B C 1
ATOM 1707 O O . ARG B 1 4 ? 19.969 -9.688 -16.938 1 53.59 4 ARG B O 1
ATOM 1714 N N . GLN B 1 5 ? 19.641 -8.547 -15.039 1 65.56 5 GLN B N 1
ATOM 1715 C CA . GLN B 1 5 ? 18.828 -9.586 -14.391 1 65.56 5 GLN B CA 1
ATOM 1716 C C . GLN B 1 5 ? 17.422 -9.625 -14.961 1 65.56 5 GLN B C 1
ATOM 1718 O O . GLN B 1 5 ? 16.641 -8.68 -14.766 1 65.56 5 GLN B O 1
ATOM 1723 N N . VAL B 1 6 ? 17.156 -10.594 -15.961 1 69.56 6 VAL B N 1
ATOM 1724 C CA . VAL B 1 6 ? 15.891 -10.758 -16.672 1 69.56 6 VAL B CA 1
ATOM 1725 C C . VAL B 1 6 ? 14.727 -10.688 -15.688 1 69.56 6 VAL B C 1
ATOM 1727 O O . VAL B 1 6 ? 13.641 -10.227 -16.031 1 69.56 6 VAL B O 1
ATOM 1730 N N . SER B 1 7 ? 14.93 -11.078 -14.461 1 73.06 7 SER B N 1
ATOM 1731 C CA . SER B 1 7 ? 13.906 -11.023 -13.422 1 73.06 7 SER B CA 1
ATOM 1732 C C . SER B 1 7 ? 13.508 -9.578 -13.117 1 73.06 7 SER B C 1
ATOM 1734 O O . SER B 1 7 ? 12.438 -9.328 -12.562 1 73.06 7 SER B O 1
ATOM 1736 N N . GLU B 1 8 ? 14.234 -8.719 -13.641 1 78.44 8 GLU B N 1
ATOM 1737 C CA . GLU B 1 8 ? 13.977 -7.297 -13.422 1 78.44 8 GLU B CA 1
ATOM 1738 C C . GLU B 1 8 ? 13.484 -6.617 -14.695 1 78.44 8 GLU B C 1
ATOM 1740 O O . GLU B 1 8 ? 13.492 -5.387 -14.789 1 78.44 8 GLU B O 1
ATOM 1745 N N . SER B 1 9 ? 13.016 -7.465 -15.555 1 87.12 9 SER B N 1
ATOM 1746 C CA . SER B 1 9 ? 12.531 -6.895 -16.797 1 87.12 9 SER B CA 1
ATOM 1747 C C . SER B 1 9 ? 11.117 -6.328 -16.641 1 87.12 9 SER B C 1
ATOM 1749 O O . SER B 1 9 ? 10.391 -6.719 -15.734 1 87.12 9 SER B O 1
ATOM 1751 N N . ILE B 1 10 ? 10.781 -5.414 -17.547 1 91.25 10 ILE B N 1
ATOM 1752 C CA . ILE B 1 10 ? 9.477 -4.766 -17.531 1 91.25 10 ILE B CA 1
ATOM 1753 C C . ILE B 1 10 ? 8.391 -5.789 -17.844 1 91.25 10 ILE B C 1
ATOM 1755 O O . ILE B 1 10 ? 7.301 -5.75 -17.266 1 91.25 10 ILE B O 1
ATOM 1759 N N . GLU B 1 11 ? 8.695 -6.738 -18.688 1 92.44 11 GLU B N 1
ATOM 1760 C CA . GLU B 1 11 ? 7.738 -7.754 -19.109 1 92.44 11 GLU B CA 1
ATOM 1761 C C . GLU B 1 11 ? 7.32 -8.641 -17.938 1 92.44 11 GLU B C 1
ATOM 1763 O O . GLU B 1 11 ? 6.129 -8.867 -17.719 1 92.44 11 GLU B O 1
ATOM 1768 N N . VAL B 1 12 ? 8.289 -9.078 -17.25 1 92.5 12 VAL B N 1
ATOM 1769 C CA . VAL B 1 12 ? 8.023 -9.938 -16.094 1 92.5 12 VAL B CA 1
ATOM 1770 C C . VAL B 1 12 ? 7.246 -9.156 -15.047 1 92.5 12 VAL B C 1
ATOM 1772 O O . VAL B 1 12 ? 6.258 -9.648 -14.5 1 92.5 12 VAL B O 1
ATOM 1775 N N . SER B 1 13 ? 7.664 -7.941 -14.828 1 93.56 13 SER B N 1
ATOM 1776 C CA . SER B 1 13 ? 7.012 -7.102 -13.828 1 93.56 13 SER B CA 1
ATOM 1777 C C . SER B 1 13 ? 5.562 -6.816 -14.211 1 93.56 13 SER B C 1
ATOM 1779 O O . SER B 1 13 ? 4.684 -6.793 -13.344 1 93.56 13 SER B O 1
ATOM 1781 N N . MET B 1 14 ? 5.355 -6.66 -15.469 1 94.94 14 MET B N 1
ATOM 1782 C CA . MET B 1 14 ? 3.996 -6.398 -15.938 1 94.94 14 MET B CA 1
ATOM 1783 C C . MET B 1 14 ? 3.111 -7.629 -15.758 1 94.94 14 MET B C 1
ATOM 1785 O O . MET B 1 14 ? 1.946 -7.508 -15.375 1 94.94 14 MET B O 1
ATOM 1789 N N . MET B 1 15 ? 3.641 -8.742 -16.016 1 95.69 15 MET B N 1
ATOM 1790 C CA . MET B 1 15 ? 2.883 -9.977 -15.836 1 95.69 15 MET B CA 1
ATOM 1791 C C . MET B 1 15 ? 2.537 -10.188 -14.359 1 95.69 15 MET B C 1
ATOM 1793 O O . MET B 1 15 ? 1.406 -10.547 -14.031 1 95.69 15 MET B O 1
ATOM 1797 N N . LEU B 1 16 ? 3.5 -9.93 -13.578 1 94.38 16 LEU B N 1
ATOM 1798 C CA . LEU B 1 16 ? 3.311 -10.141 -12.148 1 94.38 16 LEU B CA 1
ATOM 1799 C C . LEU B 1 16 ? 2.332 -9.125 -11.57 1 94.38 16 LEU B C 1
ATOM 1801 O O . LEU B 1 16 ? 1.515 -9.461 -10.711 1 94.38 16 LEU B O 1
ATOM 1805 N N . THR B 1 17 ? 2.41 -7.918 -12.062 1 95.62 17 THR B N 1
ATOM 1806 C CA . THR B 1 17 ? 1.48 -6.898 -11.586 1 95.62 17 THR B CA 1
ATOM 1807 C C . THR B 1 17 ? 0.065 -7.188 -12.078 1 95.62 17 THR B C 1
ATOM 1809 O O . THR B 1 17 ? -0.909 -6.934 -11.367 1 95.62 17 THR B O 1
ATOM 1812 N N . PHE B 1 18 ? -0.011 -7.719 -13.258 1 96.75 18 PHE B N 1
ATOM 1813 C CA . PHE B 1 18 ? -1.301 -8.18 -13.758 1 96.75 18 PHE B CA 1
ATOM 1814 C C . PHE B 1 18 ? -1.901 -9.227 -12.828 1 96.75 18 PHE B C 1
ATOM 1816 O O . PHE B 1 18 ? -3.084 -9.156 -12.484 1 96.75 18 PHE B O 1
ATOM 1823 N N . VAL B 1 19 ? -1.106 -10.148 -12.438 1 96.31 19 VAL B N 1
ATOM 1824 C CA . VAL B 1 19 ? -1.525 -11.203 -11.516 1 96.31 19 VAL B CA 1
ATOM 1825 C C . VAL B 1 19 ? -1.957 -10.586 -10.188 1 96.31 19 VAL B C 1
ATOM 1827 O O . VAL B 1 19 ? -2.973 -10.977 -9.617 1 96.31 19 VAL B O 1
ATOM 1830 N N . GLY B 1 20 ? -1.188 -9.633 -9.719 1 94.94 20 GLY B N 1
ATOM 1831 C CA . GLY B 1 20 ? -1.521 -8.945 -8.477 1 94.94 20 GLY B CA 1
ATOM 1832 C C . GLY B 1 20 ? -2.891 -8.297 -8.508 1 94.94 20 GLY B C 1
ATOM 1833 O O . GLY B 1 20 ? -3.686 -8.469 -7.578 1 94.94 20 GLY B O 1
ATOM 1834 N N . GLY B 1 21 ? -3.168 -7.559 -9.539 1 95.31 21 GLY B N 1
ATOM 1835 C CA . GLY B 1 21 ? -4.469 -6.93 -9.688 1 95.31 21 GLY B CA 1
ATOM 1836 C C . GLY B 1 21 ? -5.609 -7.926 -9.766 1 95.31 21 GLY B C 1
ATOM 1837 O O . GLY B 1 21 ? -6.656 -7.727 -9.148 1 95.31 21 GLY B O 1
ATOM 1838 N N . PHE B 1 22 ? -5.379 -9 -10.492 1 96 22 PHE B N 1
ATOM 1839 C CA . PHE B 1 22 ? -6.391 -10.039 -10.648 1 96 22 PHE B CA 1
ATOM 1840 C C . PHE B 1 22 ? -6.695 -10.695 -9.305 1 96 22 PHE B C 1
ATOM 1842 O O . PHE B 1 22 ? -7.863 -10.875 -8.945 1 96 22 PHE B O 1
ATOM 1849 N N . LEU B 1 23 ? -5.672 -11.008 -8.594 1 94.5 23 LEU B N 1
ATOM 1850 C CA . LEU B 1 23 ? -5.836 -11.664 -7.305 1 94.5 23 LEU B CA 1
ATOM 1851 C C . LEU B 1 23 ? -6.582 -10.766 -6.328 1 94.5 23 LEU B C 1
ATOM 1853 O O . LEU B 1 23 ? -7.371 -11.25 -5.512 1 94.5 23 LEU B O 1
ATOM 1857 N N . GLU B 1 24 ? -6.289 -9.516 -6.449 1 93.81 24 GLU B N 1
ATOM 1858 C CA . GLU B 1 24 ? -6.945 -8.57 -5.555 1 93.81 24 GLU B CA 1
ATOM 1859 C C . GLU B 1 24 ? -8.453 -8.555 -5.773 1 93.81 24 GLU B C 1
ATOM 1861 O O . GLU B 1 24 ? -9.227 -8.68 -4.816 1 93.81 24 GLU B O 1
ATOM 1866 N N . ILE B 1 25 ? -8.859 -8.43 -6.992 1 93.06 25 ILE B N 1
ATOM 1867 C CA . ILE B 1 25 ? -10.289 -8.367 -7.285 1 93.06 25 ILE B CA 1
ATOM 1868 C C . ILE B 1 25 ? -10.914 -9.742 -7.086 1 93.06 25 ILE B C 1
ATOM 1870 O O . ILE B 1 25 ? -12.086 -9.844 -6.703 1 93.06 25 ILE B O 1
ATOM 1874 N N . TYR B 1 26 ? -10.164 -10.805 -7.328 1 93.38 26 TYR B N 1
ATOM 1875 C CA . TYR B 1 26 ? -10.625 -12.172 -7.102 1 93.38 26 TYR B CA 1
ATOM 1876 C C . TYR B 1 26 ? -11.016 -12.383 -5.645 1 93.38 26 TYR B C 1
ATOM 1878 O O . TYR B 1 26 ? -12.109 -12.867 -5.352 1 93.38 26 TYR B O 1
ATOM 1886 N N . SER B 1 27 ? -10.156 -12 -4.754 1 92.12 27 SER B N 1
ATOM 1887 C CA . SER B 1 27 ? -10.438 -12.148 -3.328 1 92.12 27 SER B CA 1
ATOM 1888 C C . SER B 1 27 ? -11.555 -11.203 -2.887 1 92.12 27 SER B C 1
ATOM 1890 O O . SER B 1 27 ? -12.406 -11.586 -2.082 1 92.12 27 SER B O 1
ATOM 1892 N N . PHE B 1 28 ? -11.602 -10.07 -3.416 1 90.62 28 PHE B N 1
ATOM 1893 C CA . PHE B 1 28 ? -12.594 -9.078 -3.02 1 90.62 28 PHE B CA 1
ATOM 1894 C C . PHE B 1 28 ? -13.992 -9.539 -3.41 1 90.62 28 PHE B C 1
ATOM 1896 O O . PHE B 1 28 ? -14.93 -9.453 -2.605 1 90.62 28 PHE B O 1
ATOM 1903 N N . ILE B 1 29 ? -14.133 -10.047 -4.582 1 89.62 29 ILE B N 1
ATOM 1904 C CA . ILE B 1 29 ? -15.453 -10.391 -5.098 1 89.62 29 ILE B CA 1
ATOM 1905 C C . ILE B 1 29 ? -15.891 -11.742 -4.527 1 89.62 29 ILE B C 1
ATOM 1907 O O . ILE B 1 29 ? -17.031 -11.891 -4.074 1 89.62 29 ILE B O 1
ATOM 1911 N N . LEU B 1 30 ? -14.992 -12.688 -4.516 1 89.25 30 LEU B N 1
ATOM 1912 C CA . LEU B 1 30 ? -15.406 -14.07 -4.273 1 89.25 30 LEU B CA 1
ATOM 1913 C C . LEU B 1 30 ? -15.172 -14.461 -2.816 1 89.25 30 LEU B C 1
ATOM 1915 O O . LEU B 1 30 ? -15.734 -15.445 -2.338 1 89.25 30 LEU B O 1
ATOM 1919 N N . LYS B 1 31 ? -14.305 -13.641 -2.15 1 87.81 31 LYS B N 1
ATOM 1920 C CA . LYS B 1 31 ? -13.906 -14.102 -0.824 1 87.81 31 LYS B CA 1
ATOM 1921 C C . LYS B 1 31 ? -14.297 -13.086 0.25 1 87.81 31 LYS B C 1
ATOM 1923 O O . LYS B 1 31 ? -13.547 -12.867 1.201 1 87.81 31 LYS B O 1
ATOM 1928 N N . GLY B 1 32 ? -15.383 -12.398 0.141 1 82 32 GLY B N 1
ATOM 1929 C CA . GLY B 1 32 ? -15.992 -11.625 1.206 1 82 32 GLY B CA 1
ATOM 1930 C C . GLY B 1 32 ? -15.445 -10.211 1.306 1 82 32 GLY B C 1
ATOM 1931 O O . GLY B 1 32 ? -15.305 -9.672 2.404 1 82 32 GLY B O 1
ATOM 1932 N N . HIS B 1 33 ? -14.977 -9.633 0.264 1 84.19 33 HIS B N 1
ATOM 1933 C CA . HIS B 1 33 ? -14.539 -8.25 0.198 1 84.19 33 HIS B CA 1
ATOM 1934 C C . HIS B 1 33 ? -13.297 -8.023 1.056 1 84.19 33 HIS B C 1
ATOM 1936 O O . HIS B 1 33 ? -13.234 -7.066 1.831 1 84.19 33 HIS B O 1
ATOM 1942 N N . VAL B 1 34 ? -12.453 -9 0.997 1 86.12 34 VAL B N 1
ATOM 1943 C CA . VAL B 1 34 ? -11.156 -8.914 1.663 1 86.12 34 VAL B CA 1
ATOM 1944 C C . VAL B 1 34 ? -10.078 -8.555 0.646 1 86.12 34 VAL B C 1
ATOM 1946 O O . VAL B 1 34 ? -10.078 -9.055 -0.479 1 86.12 34 VAL B O 1
ATOM 1949 N N . PHE B 1 35 ? -9.219 -7.625 1.028 1 87.38 35 PHE B N 1
ATOM 1950 C CA . PHE B 1 35 ? -8.094 -7.242 0.19 1 87.38 35 PHE B CA 1
ATOM 1951 C C . PHE B 1 35 ? -6.902 -8.164 0.432 1 87.38 35 PHE B C 1
ATOM 1953 O O . PHE B 1 35 ? -6.004 -7.832 1.212 1 87.38 35 PHE B O 1
ATOM 1960 N N . ALA B 1 36 ? -6.836 -9.242 -0.269 1 88.69 36 ALA B N 1
ATOM 1961 C CA . ALA B 1 36 ? -5.855 -10.289 0.032 1 88.69 36 ALA B CA 1
ATOM 1962 C C . ALA B 1 36 ? -4.438 -9.812 -0.28 1 88.69 36 ALA B C 1
ATOM 1964 O O . ALA B 1 36 ? -3.475 -10.273 0.339 1 88.69 36 ALA B O 1
ATOM 1965 N N . THR B 1 37 ? -4.281 -8.945 -1.256 1 89.88 37 THR B N 1
ATOM 1966 C CA . THR B 1 37 ? -2.934 -8.531 -1.63 1 89.88 37 THR B CA 1
ATOM 1967 C C . THR B 1 37 ? -2.562 -7.219 -0.943 1 89.88 37 THR B C 1
ATOM 1969 O O . THR B 1 37 ? -1.384 -6.863 -0.867 1 89.88 37 THR B O 1
ATOM 1972 N N . THR B 1 38 ? -3.475 -6.465 -0.448 1 88.5 38 THR B N 1
ATOM 1973 C CA . THR B 1 38 ? -3.244 -5.215 0.262 1 88.5 38 THR B CA 1
ATOM 1974 C C . THR B 1 38 ? -3.412 -5.406 1.767 1 88.5 38 THR B C 1
ATOM 1976 O O . THR B 1 38 ? -4.516 -5.254 2.297 1 88.5 38 THR B O 1
ATOM 1979 N N . ILE B 1 39 ? -2.348 -5.555 2.453 1 90.12 39 ILE B N 1
ATOM 1980 C CA . ILE B 1 39 ? -2.35 -5.867 3.879 1 90.12 39 ILE B CA 1
ATOM 1981 C C . ILE B 1 39 ? -2.814 -4.648 4.672 1 90.12 39 ILE B C 1
ATOM 1983 O O . ILE B 1 39 ? -3.494 -4.785 5.691 1 90.12 39 ILE B O 1
ATOM 1987 N N . THR B 1 40 ? -2.523 -3.482 4.168 1 90.06 40 THR B N 1
ATOM 1988 C CA . THR B 1 40 ? -2.982 -2.256 4.809 1 90.06 40 THR B CA 1
ATOM 1989 C C . THR B 1 40 ? -4.5 -2.26 4.965 1 90.06 40 THR B C 1
ATOM 1991 O O . THR B 1 40 ? -5.02 -1.999 6.051 1 90.06 40 THR B O 1
ATOM 1994 N N . GLY B 1 41 ? -5.195 -2.598 3.934 1 87.94 41 GLY B N 1
ATOM 1995 C CA . GLY B 1 41 ? -6.645 -2.66 3.98 1 87.94 41 GLY B CA 1
ATOM 1996 C C . GLY B 1 41 ? -7.168 -3.633 5.02 1 87.94 41 GLY B C 1
ATOM 1997 O O . GLY B 1 41 ? -8.148 -3.346 5.711 1 87.94 41 GLY B O 1
ATOM 1998 N N . ASN B 1 42 ? -6.512 -4.77 5.207 1 90.69 42 ASN B N 1
ATOM 1999 C CA . ASN B 1 42 ? -6.918 -5.766 6.191 1 90.69 42 ASN B CA 1
ATOM 2000 C C . ASN B 1 42 ? -6.684 -5.27 7.617 1 90.69 42 ASN B C 1
ATOM 2002 O O . ASN B 1 42 ? -7.508 -5.5 8.5 1 90.69 42 ASN B O 1
ATOM 2006 N N . ILE B 1 43 ? -5.617 -4.598 7.754 1 90.56 43 ILE B N 1
ATOM 2007 C CA . ILE B 1 43 ? -5.312 -4.039 9.07 1 90.56 43 ILE B CA 1
ATOM 2008 C C . ILE B 1 43 ? -6.355 -2.988 9.438 1 90.56 43 ILE B C 1
ATOM 2010 O O . ILE B 1 43 ? -6.902 -3.008 10.539 1 90.56 43 ILE B O 1
ATOM 2014 N N . VAL B 1 44 ? -6.637 -2.154 8.492 1 90.88 44 VAL B N 1
ATOM 2015 C CA . VAL B 1 44 ? -7.586 -1.075 8.742 1 90.88 44 VAL B CA 1
ATOM 2016 C C . VAL B 1 44 ? -8.969 -1.658 9.008 1 90.88 44 VAL B C 1
ATOM 2018 O O . VAL B 1 44 ? -9.641 -1.275 9.969 1 90.88 44 VAL B O 1
ATOM 2021 N N . MET B 1 45 ? -9.391 -2.602 8.188 1 90.31 45 MET B N 1
ATOM 2022 C CA . MET B 1 45 ? -10.719 -3.189 8.344 1 90.31 45 MET B CA 1
ATOM 2023 C C . MET B 1 45 ? -10.805 -4.004 9.633 1 90.31 45 MET B C 1
ATOM 2025 O O . MET B 1 45 ? -11.836 -3.996 10.312 1 90.31 45 MET B O 1
ATOM 2029 N N . MET B 1 46 ? -9.758 -4.652 9.93 1 91.12 46 MET B N 1
ATOM 2030 C CA . MET B 1 46 ? -9.711 -5.422 11.172 1 91.12 46 MET B CA 1
ATOM 2031 C C . MET B 1 46 ? -9.859 -4.504 12.375 1 91.12 46 MET B C 1
ATOM 2033 O O . MET B 1 46 ? -10.688 -4.766 13.258 1 91.12 46 MET B O 1
ATOM 2037 N N . LEU B 1 47 ? -9.18 -3.479 12.406 1 88.94 47 LEU B N 1
ATOM 2038 C CA . LEU B 1 47 ? -9.18 -2.568 13.547 1 88.94 47 LEU B CA 1
ATOM 2039 C C . LEU B 1 47 ? -10.461 -1.746 13.586 1 88.94 47 LEU B C 1
ATOM 2041 O O . LEU B 1 47 ? -10.953 -1.407 14.664 1 88.94 47 LEU B O 1
ATOM 2045 N N . PHE B 1 48 ? -11.016 -1.456 12.398 1 87.94 48 PHE B N 1
ATOM 2046 C CA . PHE B 1 48 ? -12.336 -0.838 12.336 1 87.94 48 PHE B CA 1
ATOM 2047 C C . PHE B 1 48 ? -13.383 -1.729 12.984 1 87.94 48 PHE B C 1
ATOM 2049 O O . PHE B 1 48 ? -14.188 -1.258 13.797 1 87.94 48 PHE B O 1
ATOM 2056 N N . ASN B 1 49 ? -13.359 -3.014 12.695 1 89.62 49 ASN B N 1
ATOM 2057 C CA . ASN B 1 49 ? -14.336 -3.945 13.25 1 89.62 49 ASN B CA 1
ATOM 2058 C C . ASN B 1 49 ? -14.07 -4.215 14.727 1 89.62 49 ASN B C 1
ATOM 2060 O O . ASN B 1 49 ? -15.008 -4.43 15.5 1 89.62 49 ASN B O 1
ATOM 2064 N N . LEU B 1 50 ? -12.82 -4.176 15.023 1 87.12 50 LEU B N 1
ATOM 2065 C CA . LEU B 1 50 ? -12.453 -4.312 16.422 1 87.12 50 LEU B CA 1
ATOM 2066 C C . LEU B 1 50 ? -13.031 -3.164 17.25 1 87.12 50 LEU B C 1
ATOM 2068 O O . LEU B 1 50 ? -13.594 -3.385 18.328 1 87.12 50 LEU B O 1
ATOM 2072 N N . SER B 1 51 ? -12.945 -1.987 16.781 1 84.75 51 SER B N 1
ATOM 2073 C CA . SER B 1 51 ? -13.453 -0.803 17.453 1 84.75 51 SER B CA 1
ATOM 2074 C C . SER B 1 51 ? -14.977 -0.835 17.547 1 84.75 51 SER B C 1
ATOM 2076 O O . SER B 1 51 ? -15.562 -0.247 18.469 1 84.75 51 SER B O 1
ATOM 2078 N N . ASN B 1 52 ? -15.68 -1.564 16.656 1 88 52 ASN B N 1
ATOM 2079 C CA . ASN B 1 52 ? -17.141 -1.661 16.625 1 88 52 ASN B CA 1
ATOM 2080 C C . ASN B 1 52 ? -17.625 -2.943 17.297 1 88 52 ASN B C 1
ATOM 2082 O O . ASN B 1 52 ? -18.797 -3.291 17.188 1 88 52 ASN B O 1
ATOM 2086 N N . LYS B 1 53 ? -16.688 -3.73 17.875 1 85.94 53 LYS B N 1
ATOM 2087 C CA . LYS B 1 53 ? -16.969 -4.93 18.656 1 85.94 53 LYS B CA 1
ATOM 2088 C C . LYS B 1 53 ? -17.547 -6.035 17.766 1 85.94 53 LYS B C 1
ATOM 2090 O O . LYS B 1 53 ? -18.406 -6.801 18.203 1 85.94 53 LYS B O 1
ATOM 2095 N N . ASN B 1 54 ? -17.188 -5.949 16.5 1 88.62 54 ASN B N 1
ATOM 2096 C CA . ASN B 1 54 ? -17.516 -7.043 15.586 1 88.62 54 ASN B CA 1
ATOM 2097 C C . ASN B 1 54 ? -16.406 -8.086 15.539 1 88.62 54 ASN B C 1
ATOM 2099 O O . ASN B 1 54 ? -15.734 -8.227 14.516 1 88.62 54 ASN B O 1
ATOM 2103 N N . TYR B 1 55 ? -16.312 -8.914 16.5 1 85.56 55 TYR B N 1
ATOM 2104 C CA . TYR B 1 55 ? -15.195 -9.828 16.688 1 85.56 55 TYR B CA 1
ATOM 2105 C C . TYR B 1 55 ? -15.258 -10.977 15.688 1 85.56 55 TYR B C 1
ATOM 2107 O O . TYR B 1 55 ? -14.219 -11.531 15.312 1 85.56 55 TYR B O 1
ATOM 2115 N N . ALA B 1 56 ? -16.438 -11.336 15.242 1 82.38 56 ALA B N 1
ATOM 2116 C CA . ALA B 1 56 ? -16.656 -12.492 14.383 1 82.38 56 ALA B CA 1
ATOM 2117 C C . ALA B 1 56 ? -15.969 -12.305 13.031 1 82.38 56 ALA B C 1
ATOM 2119 O O . ALA B 1 56 ? -15.539 -13.281 12.398 1 82.38 56 ALA B O 1
ATOM 2120 N N . VAL B 1 57 ? -15.812 -11.039 12.703 1 85.88 57 VAL B N 1
ATOM 2121 C CA . VAL B 1 57 ? -15.328 -10.805 11.352 1 85.88 57 VAL B CA 1
ATOM 2122 C C . VAL B 1 57 ? -13.82 -10.555 11.383 1 85.88 57 VAL B C 1
ATOM 2124 O O . VAL B 1 57 ? -13.172 -10.5 10.336 1 85.88 57 VAL B O 1
ATOM 2127 N N . LEU B 1 58 ? -13.164 -10.539 12.562 1 88.75 58 LEU B N 1
ATOM 2128 C CA . LEU B 1 58 ? -11.75 -10.227 12.695 1 88.75 58 LEU B CA 1
ATOM 2129 C C . LEU B 1 58 ? -10.883 -11.312 12.062 1 88.75 58 LEU B C 1
ATOM 2131 O O . LEU B 1 58 ? -9.836 -11.016 11.484 1 88.75 58 LEU B O 1
ATOM 2135 N N . ILE B 1 59 ? -11.445 -12.477 12.133 1 86.5 59 ILE B N 1
ATOM 2136 C CA . ILE B 1 59 ? -10.688 -13.633 11.672 1 86.5 59 ILE B CA 1
ATOM 2137 C C . ILE B 1 59 ? -10.438 -13.523 10.164 1 86.5 59 ILE B C 1
ATOM 2139 O O . ILE B 1 59 ? -9.383 -13.922 9.672 1 86.5 59 ILE B O 1
ATOM 2143 N N . LYS B 1 60 ? -11.352 -12.977 9.531 1 88 60 LYS B N 1
ATOM 2144 C CA . LYS B 1 60 ? -11.266 -12.859 8.078 1 88 60 LYS B CA 1
ATOM 2145 C C . LYS B 1 60 ? -10.086 -11.977 7.672 1 88 60 LYS B C 1
ATOM 2147 O O . LYS B 1 60 ? -9.531 -12.141 6.578 1 88 60 LYS B O 1
ATOM 2152 N N . TYR B 1 61 ? -9.656 -11.086 8.578 1 90.56 61 TYR B N 1
ATOM 2153 C CA . TYR B 1 61 ? -8.586 -10.148 8.25 1 90.56 61 TYR B CA 1
ATOM 2154 C C . TYR B 1 61 ? -7.254 -10.609 8.82 1 90.56 61 TYR B C 1
ATOM 2156 O O . TYR B 1 61 ? -6.191 -10.211 8.344 1 90.56 61 TYR B O 1
ATOM 2164 N N . ILE B 1 62 ? -7.293 -11.484 9.773 1 91.5 62 ILE B N 1
ATOM 2165 C CA . ILE B 1 62 ? -6.082 -11.992 10.406 1 91.5 62 ILE B CA 1
ATOM 2166 C C . ILE B 1 62 ? -5.414 -13.016 9.492 1 91.5 62 ILE B C 1
ATOM 2168 O O . ILE B 1 62 ? -4.188 -13.031 9.359 1 91.5 62 ILE B O 1
ATOM 2172 N N . PHE B 1 63 ? -6.137 -13.797 8.805 1 91.75 63 PHE B N 1
ATOM 2173 C CA . PHE B 1 63 ? -5.629 -14.906 8.008 1 91.75 63 PHE B CA 1
ATOM 2174 C C . PHE B 1 63 ? -4.816 -14.391 6.828 1 91.75 63 PHE B C 1
ATOM 2176 O O . PHE B 1 63 ? -3.723 -14.891 6.555 1 91.75 63 PHE B O 1
ATOM 2183 N N . PRO B 1 64 ? -5.309 -13.344 6.148 1 93.12 64 PRO B N 1
ATOM 2184 C CA . PRO B 1 64 ? -4.473 -12.812 5.07 1 93.12 64 PRO B CA 1
ATOM 2185 C C . PRO B 1 64 ? -3.141 -12.266 5.574 1 93.12 64 PRO B C 1
ATOM 2187 O O . PRO B 1 64 ? -2.121 -12.383 4.887 1 93.12 64 PRO B O 1
ATOM 2190 N N . ILE B 1 65 ? -3.15 -11.695 6.746 1 93.56 65 ILE B N 1
ATOM 2191 C CA . ILE B 1 65 ? -1.921 -11.156 7.312 1 93.56 65 ILE B CA 1
ATOM 2192 C C . ILE B 1 65 ? -0.938 -12.289 7.594 1 93.56 65 ILE B C 1
ATOM 2194 O O . ILE B 1 65 ? 0.242 -12.195 7.242 1 93.56 65 ILE B O 1
ATOM 2198 N N . ILE B 1 66 ? -1.419 -13.352 8.141 1 95.44 66 ILE B N 1
ATOM 2199 C CA . ILE B 1 66 ? -0.604 -14.523 8.43 1 95.44 66 ILE B CA 1
ATOM 2200 C C . ILE B 1 66 ? -0.093 -15.133 7.125 1 95.44 66 ILE B C 1
ATOM 2202 O O . ILE B 1 66 ? 1.087 -15.469 7.012 1 95.44 66 ILE B O 1
ATOM 2206 N N . GLY B 1 67 ? -0.99 -15.305 6.176 1 96.5 67 GLY B N 1
ATOM 2207 C CA . GLY B 1 67 ? -0.589 -15.828 4.879 1 96.5 67 GLY B CA 1
ATOM 2208 C C . GLY B 1 67 ? 0.504 -15.008 4.219 1 96.5 67 GLY B C 1
ATOM 2209 O O . GLY B 1 67 ? 1.477 -15.562 3.703 1 96.5 67 GLY B O 1
ATOM 2210 N N . PHE B 1 68 ? 0.309 -13.758 4.32 1 96.12 68 PHE B N 1
ATOM 2211 C CA . PHE B 1 68 ? 1.292 -12.844 3.756 1 96.12 68 PHE B CA 1
ATOM 2212 C C . PHE B 1 68 ? 2.652 -13.039 4.418 1 96.12 68 PHE B C 1
ATOM 2214 O O . PHE B 1 68 ? 3.674 -13.125 3.73 1 96.12 68 PHE B O 1
ATOM 2221 N N . ALA B 1 69 ? 2.676 -13.086 5.684 1 96.19 69 ALA B N 1
ATOM 2222 C CA . ALA B 1 69 ? 3.908 -13.273 6.441 1 96.19 69 ALA B CA 1
ATOM 2223 C C . ALA B 1 69 ? 4.574 -14.602 6.078 1 96.19 69 ALA B C 1
ATOM 2225 O O . ALA B 1 69 ? 5.785 -14.648 5.84 1 96.19 69 ALA B O 1
ATOM 2226 N N . LEU B 1 70 ? 3.816 -15.602 6.012 1 96.94 70 LEU B N 1
ATOM 2227 C CA . LEU B 1 70 ? 4.336 -16.906 5.652 1 96.94 70 LEU B CA 1
ATOM 2228 C C . LEU B 1 70 ? 4.922 -16.906 4.242 1 96.94 70 LEU B C 1
ATOM 2230 O O . LEU B 1 70 ? 5.949 -17.531 3.986 1 96.94 70 LEU B O 1
ATOM 2234 N N . GLY B 1 71 ? 4.223 -16.234 3.35 1 97.12 71 GLY B N 1
ATOM 2235 C CA . GLY B 1 71 ? 4.734 -16.109 1.995 1 97.12 71 GLY B CA 1
ATOM 2236 C C . GLY B 1 71 ? 6.105 -15.461 1.933 1 97.12 71 GLY B C 1
ATOM 2237 O O . GLY B 1 71 ? 6.996 -15.945 1.229 1 97.12 71 GLY B O 1
ATOM 2238 N N . ILE B 1 72 ? 6.238 -14.406 2.674 1 95.94 72 ILE B N 1
ATOM 2239 C CA . ILE B 1 72 ? 7.52 -13.703 2.719 1 95.94 72 ILE B CA 1
ATOM 2240 C C . ILE B 1 72 ? 8.602 -14.641 3.26 1 95.94 72 ILE B C 1
ATOM 2242 O O . ILE B 1 72 ? 9.688 -14.742 2.686 1 95.94 72 ILE B O 1
ATOM 2246 N N . ILE B 1 73 ? 8.305 -15.336 4.312 1 96.56 73 ILE B N 1
ATOM 2247 C CA . ILE B 1 73 ? 9.258 -16.25 4.941 1 96.56 73 ILE B CA 1
ATOM 2248 C C . ILE B 1 73 ? 9.648 -17.344 3.961 1 96.56 73 ILE B C 1
ATOM 2250 O O . ILE B 1 73 ? 10.828 -17.688 3.826 1 96.56 73 ILE B O 1
ATOM 2254 N N . ILE B 1 74 ? 8.672 -17.875 3.293 1 95.94 74 ILE B N 1
ATOM 2255 C CA . ILE B 1 74 ? 8.922 -18.922 2.309 1 95.94 74 ILE B CA 1
ATOM 2256 C C . ILE B 1 74 ? 9.867 -18.406 1.224 1 95.94 74 ILE B C 1
ATOM 2258 O O . ILE B 1 74 ? 10.812 -19.078 0.836 1 95.94 74 ILE B O 1
ATOM 2262 N N . SER B 1 75 ? 9.57 -17.234 0.729 1 94.62 75 SER B N 1
ATOM 2263 C CA . SER B 1 75 ? 10.414 -16.625 -0.294 1 94.62 75 SER B CA 1
ATOM 2264 C C . SER B 1 75 ? 11.859 -16.5 0.19 1 94.62 75 SER B C 1
ATOM 2266 O O . SER B 1 75 ? 12.797 -16.781 -0.553 1 94.62 75 SER B O 1
ATOM 2268 N N . ILE B 1 76 ? 12.031 -16.109 1.415 1 94 76 ILE B N 1
ATOM 2269 C CA . ILE B 1 76 ? 13.359 -15.922 1.99 1 94 76 ILE B CA 1
ATOM 2270 C C . ILE B 1 76 ? 14.07 -17.266 2.121 1 94 76 ILE B C 1
ATOM 2272 O O . ILE B 1 76 ? 15.25 -17.391 1.784 1 94 76 ILE B O 1
ATOM 2276 N N . ILE B 1 77 ? 13.367 -18.219 2.592 1 94.06 77 ILE B N 1
ATOM 2277 C CA . ILE B 1 77 ? 13.93 -19.562 2.762 1 94.06 77 ILE B CA 1
ATOM 2278 C C . ILE B 1 77 ? 14.367 -20.109 1.407 1 94.06 77 ILE B C 1
ATOM 2280 O O . ILE B 1 77 ? 15.469 -20.656 1.276 1 94.06 77 ILE B O 1
ATOM 2284 N N . VAL B 1 78 ? 13.539 -19.969 0.404 1 91.94 78 VAL B N 1
ATOM 2285 C CA . VAL B 1 78 ? 13.836 -20.469 -0.932 1 91.94 78 VAL B CA 1
ATOM 2286 C C . VAL B 1 78 ? 15.062 -19.75 -1.491 1 91.94 78 VAL B C 1
ATOM 2288 O O . VAL B 1 78 ? 15.953 -20.375 -2.064 1 91.94 78 VAL B O 1
ATOM 2291 N N . ARG B 1 79 ? 15.047 -18.453 -1.349 1 90.19 79 ARG B N 1
ATOM 2292 C CA . ARG B 1 79 ? 16.188 -17.688 -1.821 1 90.19 79 ARG B CA 1
ATOM 2293 C C . ARG B 1 79 ? 17.469 -18.125 -1.13 1 90.19 79 ARG B C 1
ATOM 2295 O O . ARG B 1 79 ? 18.5 -18.344 -1.786 1 90.19 79 ARG B O 1
ATOM 2302 N N . ASN B 1 80 ? 17.453 -18.25 0.168 1 89.94 80 ASN B N 1
ATOM 2303 C CA . ASN B 1 80 ? 18.641 -18.594 0.944 1 89.94 80 ASN B CA 1
ATOM 2304 C C . ASN B 1 80 ? 19.125 -20.016 0.643 1 89.94 80 ASN B C 1
ATOM 2306 O O . ASN B 1 80 ? 20.328 -20.266 0.579 1 89.94 80 ASN B O 1
ATOM 2310 N N . LYS B 1 81 ? 18.188 -20.875 0.457 1 89.19 81 LYS B N 1
ATOM 2311 C CA . LYS B 1 81 ? 18.531 -22.266 0.253 1 89.19 81 LYS B CA 1
ATOM 2312 C C . LYS B 1 81 ? 18.922 -22.531 -1.2 1 89.19 81 LYS B C 1
ATOM 2314 O O . LYS B 1 81 ? 19.75 -23.406 -1.479 1 89.19 81 LYS B O 1
ATOM 2319 N N . LEU B 1 82 ? 18.359 -21.75 -2.121 1 84.5 82 LEU B N 1
ATOM 2320 C CA . LEU B 1 82 ? 18.5 -22.125 -3.523 1 84.5 82 LEU B CA 1
ATOM 2321 C C . LEU B 1 82 ? 19.266 -21.062 -4.297 1 84.5 82 LEU B C 1
ATOM 2323 O O . LEU B 1 82 ? 19.344 -21.109 -5.527 1 84.5 82 LEU B O 1
ATOM 2327 N N . SER B 1 83 ? 19.703 -19.984 -3.66 1 75.75 83 SER B N 1
ATOM 2328 C CA . SER B 1 83 ? 20.469 -18.938 -4.34 1 75.75 83 SER B CA 1
ATOM 2329 C C . SER B 1 83 ? 21.719 -19.516 -5.004 1 75.75 83 SER B C 1
ATOM 2331 O O . SER B 1 83 ? 22.203 -18.969 -5.996 1 75.75 83 SER B O 1
ATOM 2333 N N . GLY B 1 84 ? 22.188 -20.516 -4.582 1 70.94 84 GLY B N 1
ATOM 2334 C CA . GLY B 1 84 ? 23.406 -21.109 -5.117 1 70.94 84 GLY B CA 1
ATOM 2335 C C . GLY B 1 84 ? 23.141 -22.188 -6.145 1 70.94 84 GLY B C 1
ATOM 2336 O O . GLY B 1 84 ? 24.078 -22.688 -6.777 1 70.94 84 GLY B O 1
ATOM 2337 N N . ASN B 1 85 ? 21.938 -22.391 -6.469 1 71 85 ASN B N 1
ATOM 2338 C CA . ASN B 1 85 ? 21.594 -23.484 -7.367 1 71 85 ASN B CA 1
ATOM 2339 C C . ASN B 1 85 ? 21.703 -23.062 -8.828 1 71 85 ASN B C 1
ATOM 2341 O O . ASN B 1 85 ? 21.844 -21.875 -9.133 1 71 85 ASN B O 1
ATOM 2345 N N . LYS B 1 86 ? 21.75 -24 -9.625 1 62.62 86 LYS B N 1
ATOM 2346 C CA . LYS B 1 86 ? 21.891 -23.828 -11.062 1 62.62 86 LYS B CA 1
ATOM 2347 C C . LYS B 1 86 ? 20.75 -23 -11.641 1 62.62 86 LYS B C 1
ATOM 2349 O O . LYS B 1 86 ? 20.984 -22.125 -12.469 1 62.62 86 LYS B O 1
ATOM 2354 N N . LEU B 1 87 ? 19.578 -23.438 -11.219 1 68.31 87 LEU B N 1
ATOM 2355 C CA . LEU B 1 87 ? 18.422 -22.656 -11.648 1 68.31 87 LEU B CA 1
ATOM 2356 C C . LEU B 1 87 ? 18.266 -21.391 -10.797 1 68.31 87 LEU B C 1
ATOM 2358 O O . LEU B 1 87 ? 18.547 -21.422 -9.594 1 68.31 87 LEU B O 1
ATOM 2362 N N . HIS B 1 88 ? 17.891 -20.375 -11.461 1 79.56 88 HIS B N 1
ATOM 2363 C CA . HIS B 1 88 ? 17.672 -19.125 -10.734 1 79.56 88 HIS B CA 1
ATOM 2364 C C . HIS B 1 88 ? 16.578 -19.297 -9.688 1 79.56 88 HIS B C 1
ATOM 2366 O O . HIS B 1 88 ? 15.523 -19.859 -9.969 1 79.56 88 HIS B O 1
ATOM 2372 N N . TRP B 1 89 ? 16.797 -19.172 -8.492 1 84.06 89 TRP B N 1
ATOM 2373 C CA . TRP B 1 89 ? 15.938 -19.406 -7.34 1 84.06 89 TRP B CA 1
ATOM 2374 C C . TRP B 1 89 ? 14.555 -18.797 -7.562 1 84.06 89 TRP B C 1
ATOM 2376 O O . TRP B 1 89 ? 13.562 -19.281 -7.016 1 84.06 89 TRP B O 1
ATOM 2386 N N . ARG B 1 90 ? 14.469 -17.938 -8.469 1 83.5 90 ARG B N 1
ATOM 2387 C CA . ARG B 1 90 ? 13.195 -17.297 -8.781 1 83.5 90 ARG B CA 1
ATOM 2388 C C . ARG B 1 90 ? 12.266 -18.25 -9.508 1 83.5 90 ARG B C 1
ATOM 2390 O O . ARG B 1 90 ? 11.039 -18.125 -9.414 1 83.5 90 ARG B O 1
ATOM 2397 N N . LEU B 1 91 ? 12.797 -19.203 -10.172 1 86.56 91 LEU B N 1
ATOM 2398 C CA . LEU B 1 91 ? 11.984 -20.203 -10.859 1 86.56 91 LEU B CA 1
ATOM 2399 C C . LEU B 1 91 ? 11.273 -21.109 -9.852 1 86.56 91 LEU B C 1
ATOM 2401 O O . LEU B 1 91 ? 10.141 -21.531 -10.086 1 86.56 91 LEU B O 1
ATOM 2405 N N . TYR B 1 92 ? 11.914 -21.328 -8.781 1 87.88 92 TYR B N 1
ATOM 2406 C CA . TYR B 1 92 ? 11.305 -22.109 -7.719 1 87.88 92 TYR B CA 1
ATOM 2407 C C . TYR B 1 92 ? 10.141 -21.359 -7.086 1 87.88 92 TYR B C 1
ATOM 2409 O O . TYR B 1 92 ? 9.125 -21.953 -6.73 1 87.88 92 TYR B O 1
ATOM 2417 N N . VAL B 1 93 ? 10.328 -20.109 -6.953 1 89.75 93 VAL B N 1
ATOM 2418 C CA . VAL B 1 93 ? 9.281 -19.266 -6.395 1 89.75 93 VAL B CA 1
ATOM 2419 C C . VAL B 1 93 ? 8.055 -19.297 -7.301 1 89.75 93 VAL B C 1
ATOM 2421 O O . VAL B 1 93 ? 6.926 -19.438 -6.824 1 89.75 93 VAL B O 1
ATOM 2424 N N . LEU B 1 94 ? 8.328 -19.234 -8.625 1 91.31 94 LEU B N 1
ATOM 2425 C CA . LEU B 1 94 ? 7.227 -19.266 -9.586 1 91.31 94 LEU B CA 1
ATOM 2426 C C . LEU B 1 94 ? 6.52 -20.609 -9.562 1 91.31 94 LEU B C 1
ATOM 2428 O O . LEU B 1 94 ? 5.301 -20.688 -9.75 1 91.31 94 LEU B O 1
ATOM 2432 N N . PHE B 1 95 ? 7.285 -21.609 -9.289 1 93 95 PHE B N 1
ATOM 2433 C CA . PHE B 1 95 ? 6.707 -22.953 -9.133 1 93 95 PHE B CA 1
ATOM 2434 C C . PHE B 1 95 ? 5.809 -23 -7.906 1 93 95 PHE B C 1
ATOM 2436 O O . PHE B 1 95 ? 4.711 -23.562 -7.961 1 93 95 PHE B O 1
ATOM 2443 N N . ILE B 1 96 ? 6.25 -22.5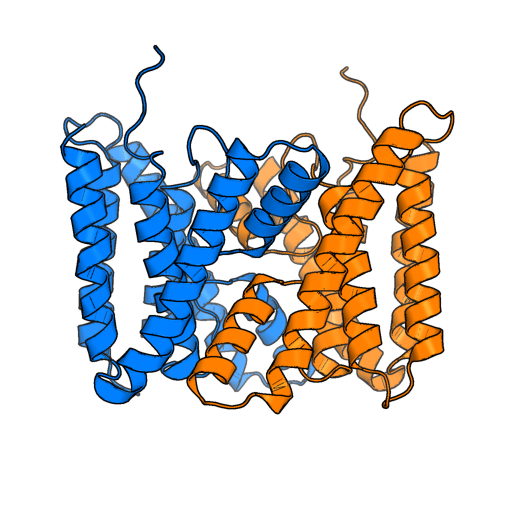 -6.824 1 95.19 96 ILE B N 1
ATOM 2444 C CA . ILE B 1 96 ? 5.461 -22.469 -5.598 1 95.19 96 ILE B CA 1
ATOM 2445 C C . ILE B 1 96 ? 4.172 -21.688 -5.84 1 95.19 96 ILE B C 1
ATOM 2447 O O . ILE B 1 96 ? 3.098 -22.094 -5.379 1 95.19 96 ILE B O 1
ATOM 2451 N N . GLU B 1 97 ? 4.277 -20.578 -6.566 1 94.69 97 GLU B N 1
ATOM 2452 C CA . GLU B 1 97 ? 3.088 -19.797 -6.895 1 94.69 97 GLU B CA 1
ATOM 2453 C C . GLU B 1 97 ? 2.096 -20.609 -7.715 1 94.69 97 GLU B C 1
ATOM 2455 O O . GLU B 1 97 ? 0.885 -20.531 -7.5 1 94.69 97 GLU B O 1
ATOM 2460 N N . THR B 1 98 ? 2.643 -21.422 -8.672 1 95.56 98 THR B N 1
ATOM 2461 C CA . THR B 1 98 ? 1.806 -22.297 -9.484 1 95.56 98 THR B CA 1
ATOM 2462 C C . THR B 1 98 ? 1.049 -23.297 -8.602 1 95.56 98 THR B C 1
ATOM 2464 O O . THR B 1 98 ? -0.158 -23.484 -8.773 1 95.56 98 THR B O 1
ATOM 2467 N N . VAL B 1 99 ? 1.729 -23.859 -7.652 1 96 99 VAL B N 1
ATOM 2468 C CA . VAL B 1 99 ? 1.136 -24.828 -6.738 1 96 99 VAL B CA 1
ATOM 2469 C C . VAL B 1 99 ? 0.058 -24.156 -5.895 1 96 99 VAL B C 1
ATOM 2471 O O . VAL B 1 99 ? -1.013 -24.734 -5.672 1 96 99 VAL B O 1
ATOM 2474 N N . LEU B 1 100 ? 0.34 -22.969 -5.43 1 95.69 100 LEU B N 1
ATOM 2475 C CA . LEU B 1 100 ? -0.618 -22.234 -4.609 1 95.69 100 LEU B CA 1
ATOM 2476 C C . LEU B 1 100 ? -1.89 -21.938 -5.395 1 95.69 100 LEU B C 1
ATOM 2478 O O . LEU B 1 100 ? -2.994 -22.031 -4.855 1 95.69 100 LEU B O 1
ATOM 2482 N N . ILE B 1 101 ? -1.737 -21.578 -6.688 1 95.19 101 ILE B N 1
ATOM 2483 C CA . ILE B 1 101 ? -2.893 -21.281 -7.527 1 95.19 101 ILE B CA 1
ATOM 2484 C C . ILE B 1 101 ? -3.768 -22.531 -7.66 1 95.19 101 ILE B C 1
ATOM 2486 O O . ILE B 1 101 ? -4.992 -22.453 -7.535 1 95.19 101 ILE B O 1
ATOM 2490 N N . PHE B 1 102 ? -3.146 -23.672 -7.828 1 94.44 102 PHE B N 1
ATOM 2491 C CA . PHE B 1 102 ? -3.891 -24.922 -7.922 1 94.44 102 PHE B CA 1
ATOM 2492 C C . PHE B 1 102 ? -4.586 -25.234 -6.602 1 94.44 102 PHE B C 1
ATOM 2494 O O . PHE B 1 102 ? -5.73 -25.688 -6.59 1 94.44 102 PHE B O 1
ATOM 2501 N N . LEU B 1 103 ? -3.879 -25 -5.543 1 93.31 103 LEU B N 1
ATOM 2502 C CA . LEU B 1 103 ? -4.438 -25.266 -4.223 1 93.31 103 LEU B CA 1
ATOM 2503 C C .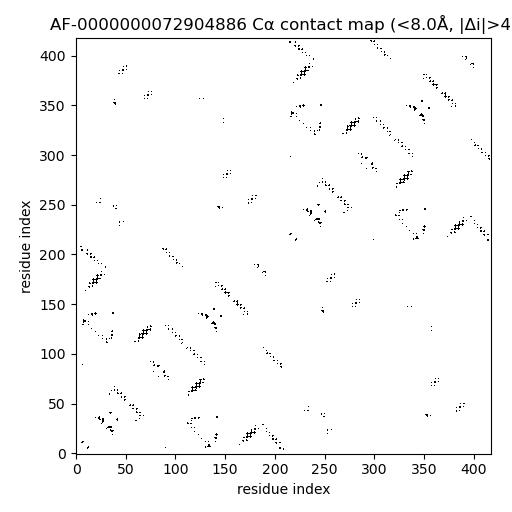 LEU B 1 103 ? -5.66 -24.391 -3.961 1 93.31 103 LEU B C 1
ATOM 2505 O O . LEU B 1 103 ? -6.66 -24.859 -3.418 1 93.31 103 LEU B O 1
ATOM 2509 N N . ILE B 1 104 ? -5.59 -23.125 -4.34 1 92.25 104 ILE B N 1
ATOM 2510 C CA . ILE B 1 104 ? -6.711 -22.203 -4.176 1 92.25 104 ILE B CA 1
ATOM 2511 C C . ILE B 1 104 ? -7.902 -22.703 -4.992 1 92.25 104 ILE B C 1
ATOM 2513 O O . ILE B 1 104 ? -9.039 -22.672 -4.516 1 92.25 104 ILE B O 1
ATOM 2517 N N . TYR B 1 105 ? -7.609 -23.094 -6.203 1 91.44 105 TYR B N 1
ATOM 2518 C CA . TYR B 1 105 ? -8.672 -23.594 -7.07 1 91.44 105 TYR B CA 1
ATOM 2519 C C . TYR B 1 105 ? -9.328 -24.844 -6.477 1 91.44 105 TYR B C 1
ATOM 2521 O O . TYR B 1 105 ? -10.547 -24.969 -6.496 1 91.44 105 TYR B O 1
ATOM 2529 N N . ILE B 1 106 ? -8.516 -25.734 -5.934 1 90.75 106 ILE B N 1
ATOM 2530 C CA . ILE B 1 106 ? -9.008 -27 -5.406 1 90.75 106 ILE B CA 1
ATOM 2531 C C . ILE B 1 106 ? -9.844 -26.75 -4.152 1 90.75 106 ILE B C 1
ATOM 2533 O O . ILE B 1 106 ? -10.875 -27.391 -3.943 1 90.75 106 ILE B O 1
ATOM 2537 N N . LEU B 1 107 ? -9.422 -25.828 -3.281 1 85.38 107 LEU B N 1
ATOM 2538 C CA . LEU B 1 107 ? -10.094 -25.562 -2.012 1 85.38 107 LEU B CA 1
ATOM 2539 C C . LEU B 1 107 ? -11.242 -24.578 -2.199 1 85.38 107 LEU B C 1
ATOM 2541 O O . LEU B 1 107 ? -11.852 -24.141 -1.224 1 85.38 107 LEU B O 1
ATOM 2545 N N . ARG B 1 108 ? -11.68 -24.266 -3.246 1 73.62 108 ARG B N 1
ATOM 2546 C CA . ARG B 1 108 ? -12.617 -23.219 -3.643 1 73.62 108 ARG B CA 1
ATOM 2547 C C . ARG B 1 108 ? -13.961 -23.391 -2.955 1 73.62 108 ARG B C 1
ATOM 2549 O O . ARG B 1 108 ? -14.844 -22.547 -3.062 1 73.62 108 ARG B O 1
ATOM 2556 N N . ALA B 1 109 ? -14.133 -24.25 -2.193 1 63.16 109 ALA B N 1
ATOM 2557 C CA . ALA B 1 109 ? -15.43 -24.406 -1.55 1 63.16 109 ALA B CA 1
ATOM 2558 C C . ALA B 1 109 ? -15.719 -23.266 -0.591 1 63.16 109 ALA B C 1
ATOM 2560 O O . ALA B 1 109 ? -14.789 -22.688 -0.014 1 63.16 109 ALA B O 1
ATOM 2561 N N . LYS B 1 110 ? -16.953 -22.797 -0.602 1 63.72 110 LYS B N 1
ATOM 2562 C CA . LYS B 1 110 ? -17.5 -21.688 0.173 1 63.72 110 LYS B CA 1
ATOM 2563 C C . LYS B 1 110 ? -17.109 -21.797 1.645 1 63.72 110 LYS B C 1
ATOM 2565 O O . LYS B 1 110 ? -16.844 -20.781 2.297 1 63.72 110 LYS B O 1
ATOM 2570 N N . SER B 1 111 ? -16.969 -22.953 2.107 1 63.56 111 SER B N 1
ATOM 2571 C CA . SER B 1 111 ? -16.75 -23.125 3.539 1 63.56 111 SER B CA 1
ATOM 2572 C C . SER B 1 111 ? -15.305 -22.828 3.914 1 63.56 111 SER B C 1
ATOM 2574 O O . SER B 1 111 ? -15 -22.578 5.082 1 63.56 111 SER B O 1
ATOM 2576 N N . VAL B 1 112 ? -14.57 -22.531 2.947 1 74.31 112 VAL B N 1
ATOM 2577 C CA . VAL B 1 112 ? -13.156 -22.406 3.287 1 74.31 112 VAL B CA 1
ATOM 2578 C C . VAL B 1 112 ? -12.602 -21.078 2.744 1 74.31 112 VAL B C 1
ATOM 2580 O O . VAL B 1 112 ? -11.453 -21.016 2.305 1 74.31 112 VAL B O 1
ATOM 2583 N N . MET B 1 113 ? -13.344 -20.062 2.846 1 81.94 113 MET B N 1
ATOM 2584 C CA . MET B 1 113 ? -13.008 -18.766 2.271 1 81.94 113 MET B CA 1
ATOM 2585 C C . MET B 1 113 ? -11.781 -18.172 2.963 1 81.94 113 MET B C 1
ATOM 2587 O O . MET B 1 113 ? -10.906 -17.609 2.307 1 81.94 113 MET B O 1
ATOM 2591 N N . ILE B 1 114 ? -11.719 -18.5 4.199 1 85.69 114 ILE B N 1
ATOM 2592 C CA . ILE B 1 114 ? -10.633 -17.922 4.992 1 85.69 114 ILE B CA 1
ATOM 2593 C C . ILE B 1 114 ? -9.297 -18.531 4.562 1 85.69 114 ILE B C 1
ATOM 2595 O O . ILE B 1 114 ? -8.297 -17.828 4.473 1 85.69 114 ILE B O 1
ATOM 2599 N N . VAL B 1 115 ? -9.367 -19.734 4.25 1 88.81 115 VAL B N 1
ATOM 2600 C CA . VAL B 1 115 ? -8.141 -20.422 3.838 1 88.81 115 VAL B CA 1
ATOM 2601 C C . VAL B 1 115 ? -7.719 -19.922 2.455 1 88.81 115 VAL B C 1
ATOM 2603 O O . VAL B 1 115 ? -6.527 -19.734 2.201 1 88.81 115 VAL B O 1
ATOM 2606 N N . ASP B 1 116 ? -8.656 -19.734 1.631 1 91 116 ASP B N 1
ATOM 2607 C CA . ASP B 1 116 ? -8.367 -19.234 0.285 1 91 116 ASP B CA 1
ATOM 2608 C C . ASP B 1 116 ? -7.695 -17.875 0.331 1 91 116 ASP B C 1
ATOM 2610 O O . ASP B 1 116 ? -6.699 -17.641 -0.36 1 91 116 ASP B O 1
ATOM 2614 N N . VAL B 1 117 ? -8.273 -17.062 1.173 1 92 117 VAL B N 1
ATOM 2615 C CA . VAL B 1 117 ? -7.727 -15.719 1.284 1 92 117 VAL B CA 1
ATOM 2616 C C . VAL B 1 117 ? -6.309 -15.773 1.841 1 92 117 VAL B C 1
ATOM 2618 O O . VAL B 1 117 ? -5.434 -15.016 1.409 1 92 117 VAL B O 1
ATOM 2621 N N . CYS B 1 118 ? -6.121 -16.672 2.713 1 93.88 118 CYS B N 1
ATOM 2622 C CA . CYS B 1 118 ? -4.797 -16.875 3.291 1 93.88 118 CYS B CA 1
ATOM 2623 C C . CYS B 1 118 ? -3.797 -17.312 2.225 1 93.88 118 CYS B C 1
ATOM 2625 O O . CYS B 1 118 ? -2.688 -16.781 2.156 1 93.88 118 CYS B O 1
ATOM 2627 N N . LEU B 1 119 ? -4.215 -18.203 1.392 1 94.81 119 LEU B N 1
ATOM 2628 C CA . LEU B 1 119 ? -3.35 -18.719 0.335 1 94.81 119 LEU B CA 1
ATOM 2629 C C . LEU B 1 119 ? -3.064 -17.641 -0.706 1 94.81 119 LEU B C 1
ATOM 2631 O O . LEU B 1 119 ? -1.941 -17.531 -1.205 1 94.81 119 LEU B O 1
ATOM 2635 N N . ILE B 1 120 ? -4.059 -16.891 -1.024 1 95.06 120 ILE B N 1
ATOM 2636 C CA . ILE B 1 120 ? -3.883 -15.789 -1.972 1 95.06 120 ILE B CA 1
ATOM 2637 C C . ILE B 1 120 ? -2.881 -14.781 -1.415 1 95.06 120 ILE B C 1
ATOM 2639 O O . ILE B 1 120 ? -1.984 -14.328 -2.131 1 95.06 120 ILE B O 1
ATOM 2643 N N . SER B 1 121 ? -3.043 -14.469 -0.139 1 95.94 121 SER B N 1
ATOM 2644 C CA . SER B 1 121 ? -2.131 -13.531 0.51 1 95.94 121 SER B CA 1
ATOM 2645 C C . SER B 1 121 ? -0.715 -14.094 0.57 1 95.94 121 SER B C 1
ATOM 2647 O O . SER B 1 121 ? 0.26 -13.344 0.455 1 95.94 121 SER B O 1
ATOM 2649 N N . MET B 1 122 ? -0.647 -15.359 0.781 1 96.75 122 MET B N 1
ATOM 2650 C CA . MET B 1 122 ? 0.655 -16.016 0.767 1 96.75 122 MET B CA 1
ATOM 2651 C C . MET B 1 122 ? 1.322 -15.883 -0.597 1 96.75 122 MET B C 1
ATOM 2653 O O . MET B 1 122 ? 2.512 -15.57 -0.683 1 96.75 122 MET B O 1
ATOM 2657 N N . LEU B 1 123 ? 0.555 -16.125 -1.609 1 96 123 LEU B N 1
ATOM 2658 C CA . LEU B 1 123 ? 1.034 -15.953 -2.977 1 96 123 LEU B CA 1
ATOM 2659 C C . LEU B 1 123 ? 1.54 -14.531 -3.195 1 96 123 LEU B C 1
ATOM 2661 O O . LEU B 1 123 ? 2.609 -14.328 -3.777 1 96 123 LEU B O 1
ATOM 2665 N N . SER B 1 124 ? 0.813 -13.602 -2.711 1 94.75 124 SER B N 1
ATOM 2666 C CA . SER B 1 124 ? 1.179 -12.195 -2.828 1 94.75 124 SER B CA 1
ATOM 2667 C C . SER B 1 124 ? 2.471 -11.898 -2.076 1 94.75 124 SER B C 1
ATOM 2669 O O . SER B 1 124 ? 3.338 -11.18 -2.582 1 94.75 124 SER B O 1
ATOM 2671 N N . GLY B 1 125 ? 2.574 -12.43 -0.881 1 95.5 125 GLY B N 1
ATOM 2672 C CA . GLY B 1 125 ? 3.783 -12.25 -0.092 1 95.5 125 GLY B CA 1
ATOM 2673 C C . GLY B 1 125 ? 5.023 -12.805 -0.766 1 95.5 125 GLY B C 1
ATOM 2674 O O . GLY B 1 125 ? 6.07 -12.148 -0.781 1 95.5 125 GLY B O 1
ATOM 2675 N N . ILE B 1 126 ? 4.863 -13.969 -1.333 1 95.56 126 ILE B N 1
ATOM 2676 C CA . ILE B 1 126 ? 5.969 -14.594 -2.051 1 95.56 126 ILE B CA 1
ATOM 2677 C C . ILE B 1 126 ? 6.387 -13.711 -3.223 1 95.56 126 ILE B C 1
ATOM 2679 O O . ILE B 1 126 ? 7.578 -13.453 -3.418 1 95.56 126 ILE B O 1
ATOM 2683 N N . GLN B 1 127 ? 5.43 -13.234 -3.922 1 92.94 127 GLN B N 1
ATOM 2684 C CA . GLN B 1 127 ? 5.684 -12.445 -5.125 1 92.94 127 GLN B CA 1
ATOM 2685 C C . GLN B 1 127 ? 6.363 -11.125 -4.781 1 92.94 127 GLN B C 1
ATOM 2687 O O . GLN B 1 127 ? 7.371 -10.758 -5.391 1 92.94 127 GLN B O 1
ATOM 2692 N N . ILE B 1 128 ? 5.887 -10.438 -3.805 1 92 128 ILE B N 1
ATOM 2693 C CA . ILE B 1 128 ? 6.379 -9.102 -3.498 1 92 128 ILE B CA 1
ATOM 2694 C C . ILE B 1 128 ? 7.773 -9.195 -2.879 1 92 128 ILE B C 1
ATOM 2696 O O . ILE B 1 128 ? 8.594 -8.289 -3.035 1 92 128 ILE B O 1
ATOM 2700 N N . GLN B 1 129 ? 8.008 -10.266 -2.203 1 92 129 GLN B N 1
ATOM 2701 C CA . GLN B 1 129 ? 9.312 -10.445 -1.583 1 92 129 GLN B CA 1
ATOM 2702 C C . GLN B 1 129 ? 10.352 -10.883 -2.613 1 92 129 GLN B C 1
ATOM 2704 O O . GLN B 1 129 ? 11.539 -10.594 -2.457 1 92 129 GLN B O 1
ATOM 2709 N N . THR B 1 130 ? 9.938 -11.547 -3.635 1 91.06 130 THR B N 1
ATOM 2710 C CA . THR B 1 130 ? 10.844 -12.109 -4.629 1 91.06 130 THR B CA 1
ATOM 2711 C C . THR B 1 130 ? 11.164 -11.086 -5.711 1 91.06 130 THR B C 1
ATOM 2713 O O . THR B 1 130 ? 12.305 -10.961 -6.145 1 91.06 130 THR B O 1
ATOM 2716 N N . PHE B 1 131 ? 10.195 -10.383 -6.156 1 89.06 131 PHE B N 1
ATOM 2717 C CA . PHE B 1 131 ? 10.344 -9.453 -7.266 1 89.06 131 PHE B CA 1
ATOM 2718 C C . PHE B 1 131 ? 10.211 -8.016 -6.789 1 89.06 131 PHE B C 1
ATOM 2720 O O . PHE B 1 131 ? 9.148 -7.406 -6.922 1 89.06 131 PHE B O 1
ATOM 2727 N N . THR B 1 132 ? 11.281 -7.457 -6.379 1 87.19 132 THR B N 1
ATOM 2728 C CA . THR B 1 132 ? 11.227 -6.168 -5.695 1 87.19 132 THR B CA 1
ATOM 2729 C C . THR B 1 132 ? 11.758 -5.055 -6.598 1 87.19 132 THR B C 1
ATOM 2731 O O . THR B 1 132 ? 11.664 -3.875 -6.262 1 87.19 132 THR B O 1
ATOM 2734 N N . LYS B 1 133 ? 12.297 -5.441 -7.75 1 87.38 133 LYS B N 1
ATOM 2735 C CA . LYS B 1 133 ? 12.953 -4.406 -8.547 1 87.38 133 LYS B CA 1
ATOM 2736 C C . LYS B 1 133 ? 12.578 -4.527 -10.016 1 87.38 133 LYS B C 1
ATOM 2738 O O . LYS B 1 133 ? 12.375 -5.633 -10.523 1 87.38 133 LYS B O 1
ATOM 2743 N N . ILE B 1 134 ? 12.43 -3.391 -10.562 1 86.31 134 ILE B N 1
ATOM 2744 C CA . ILE B 1 134 ? 12.328 -3.256 -12.016 1 86.31 134 ILE B CA 1
ATOM 2745 C C . ILE B 1 134 ? 13.438 -2.338 -12.523 1 86.31 134 ILE B C 1
ATOM 2747 O O . ILE B 1 134 ? 13.461 -1.147 -12.203 1 86.31 134 ILE B O 1
ATOM 2751 N N . LYS B 1 135 ? 14.352 -2.852 -13.344 1 85 135 LYS B N 1
ATOM 2752 C CA . LYS B 1 135 ? 15.508 -2.098 -13.828 1 85 135 LYS B CA 1
ATOM 2753 C C . LYS B 1 135 ? 16.203 -1.37 -12.68 1 85 135 LYS B C 1
ATOM 2755 O O . LYS B 1 135 ? 16.438 -0.164 -12.758 1 85 135 LYS B O 1
ATOM 2760 N N . LYS B 1 136 ? 16.312 -1.958 -11.57 1 78.88 136 LYS B N 1
ATOM 2761 C CA . LYS B 1 136 ? 17.078 -1.514 -10.406 1 78.88 136 LYS B CA 1
ATOM 2762 C C . LYS B 1 136 ? 16.266 -0.531 -9.562 1 78.88 136 LYS B C 1
ATOM 2764 O O . LYS B 1 136 ? 16.812 0.13 -8.68 1 78.88 136 LYS B O 1
ATOM 2769 N N . ARG B 1 137 ? 15 -0.405 -9.891 1 83.38 137 ARG B N 1
ATOM 2770 C CA . ARG B 1 137 ? 14.125 0.45 -9.102 1 83.38 137 ARG B CA 1
ATOM 2771 C C . ARG B 1 137 ? 13.125 -0.38 -8.305 1 83.38 137 ARG B C 1
ATOM 2773 O O . ARG B 1 137 ? 12.555 -1.345 -8.828 1 83.38 137 ARG B O 1
ATOM 2780 N N . MET B 1 138 ? 12.977 0.063 -7.195 1 83.38 138 MET B N 1
ATOM 2781 C CA . MET B 1 138 ? 12.047 -0.666 -6.336 1 83.38 138 MET B CA 1
ATOM 2782 C C . MET B 1 138 ? 10.609 -0.44 -6.777 1 83.38 138 MET B C 1
ATOM 2784 O O . MET B 1 138 ? 10.234 0.675 -7.148 1 83.38 138 MET B O 1
ATOM 2788 N N . TYR B 1 139 ? 9.906 -1.494 -6.859 1 86.44 139 TYR B N 1
ATOM 2789 C CA . TYR B 1 139 ? 8.477 -1.422 -7.148 1 86.44 139 TYR B CA 1
ATOM 2790 C C . TYR B 1 139 ? 7.711 -2.494 -6.379 1 86.44 139 TYR B C 1
ATOM 2792 O O . TYR B 1 139 ? 8.312 -3.314 -5.68 1 86.44 139 TYR B O 1
ATOM 2800 N N . MET B 1 140 ? 6.422 -2.418 -6.395 1 86.38 140 MET B N 1
ATOM 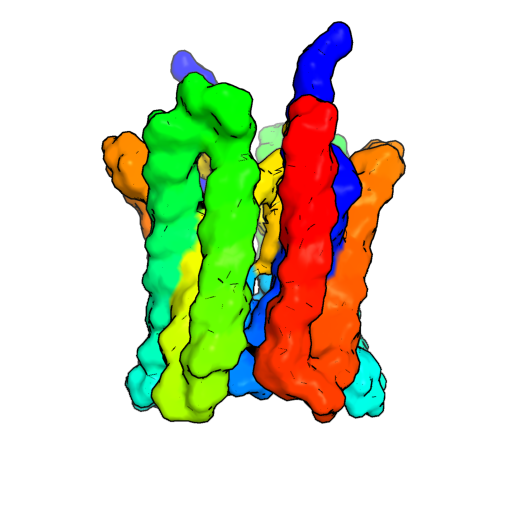2801 C CA . MET B 1 140 ? 5.578 -3.443 -5.785 1 86.38 140 MET B CA 1
ATOM 2802 C C . MET B 1 140 ? 4.648 -4.066 -6.82 1 86.38 140 MET B C 1
ATOM 2804 O O . MET B 1 140 ? 3.912 -3.355 -7.508 1 86.38 140 MET B O 1
ATOM 2808 N N . SER B 1 141 ? 4.672 -5.352 -6.891 1 89.94 141 SER B N 1
ATOM 2809 C CA . SER B 1 141 ? 3.924 -6.066 -7.922 1 89.94 141 SER B CA 1
ATOM 2810 C C . SER B 1 141 ? 2.463 -6.242 -7.523 1 89.94 141 SER B C 1
ATOM 2812 O O . SER B 1 141 ? 1.622 -6.582 -8.359 1 89.94 141 SER B O 1
ATOM 2814 N N . THR B 1 142 ? 2.148 -6.02 -6.262 1 86.75 142 THR B N 1
ATOM 2815 C CA . THR B 1 142 ? 0.779 -6.27 -5.828 1 86.75 142 THR B CA 1
ATOM 2816 C C . THR B 1 142 ? 0.157 -5.004 -5.246 1 86.75 142 THR B C 1
ATOM 2818 O O . THR B 1 142 ? -0.925 -5.055 -4.656 1 86.75 142 THR B O 1
ATOM 2821 N N . MET B 1 143 ? 0.841 -3.879 -5.352 1 85.44 143 MET B N 1
ATOM 2822 C CA . MET B 1 143 ? 0.326 -2.629 -4.801 1 85.44 143 MET B CA 1
ATOM 2823 C C . MET B 1 143 ? 0.703 -1.446 -5.688 1 85.44 143 MET B C 1
ATOM 2825 O O . MET B 1 143 ? 1.785 -1.428 -6.277 1 85.44 143 MET B O 1
ATOM 2829 N N . CYS B 1 144 ? -0.218 -0.478 -5.707 1 88.19 144 CYS B N 1
ATOM 2830 C CA . CYS B 1 144 ? -0.035 0.604 -6.664 1 88.19 144 CYS B CA 1
ATOM 2831 C C . CYS B 1 144 ? 0.277 1.916 -5.957 1 88.19 144 CYS B C 1
ATOM 2833 O O . CYS B 1 144 ? 0.737 2.871 -6.582 1 88.19 144 CYS B O 1
ATOM 2835 N N . THR B 1 145 ? 0.06 1.984 -4.695 1 88.25 145 THR B N 1
ATOM 2836 C CA . THR B 1 145 ? 0.24 3.26 -4.008 1 88.25 145 THR B CA 1
ATOM 2837 C C . THR B 1 145 ? 1.675 3.756 -4.16 1 88.25 145 THR B C 1
ATOM 2839 O O . THR B 1 145 ? 1.904 4.875 -4.621 1 88.25 145 THR B O 1
ATOM 2842 N N . GLY B 1 146 ? 2.625 2.936 -3.791 1 88.69 146 GLY B N 1
ATOM 2843 C CA . GLY B 1 146 ? 4.027 3.293 -3.949 1 88.69 146 GLY B CA 1
ATOM 2844 C C . GLY B 1 146 ? 4.426 3.514 -5.395 1 88.69 146 GLY B C 1
ATOM 2845 O O . GLY B 1 146 ? 5.203 4.422 -5.699 1 88.69 146 GLY B O 1
ATOM 2846 N N . ASN B 1 147 ? 3.898 2.734 -6.309 1 92.44 147 ASN B N 1
ATOM 2847 C CA . ASN B 1 147 ? 4.176 2.887 -7.734 1 92.44 147 ASN B CA 1
ATOM 2848 C C . ASN B 1 147 ? 3.625 4.203 -8.273 1 92.44 147 ASN B C 1
ATOM 2850 O O . ASN B 1 147 ? 4.25 4.836 -9.125 1 92.44 147 ASN B O 1
ATOM 2854 N N . THR B 1 148 ? 2.512 4.531 -7.762 1 93 148 THR B N 1
ATOM 2855 C CA . THR B 1 148 ? 1.893 5.781 -8.188 1 93 148 THR B CA 1
ATOM 2856 C C . THR B 1 148 ? 2.713 6.98 -7.715 1 93 148 THR B C 1
ATOM 2858 O O . THR B 1 148 ? 2.898 7.945 -8.461 1 93 148 THR B O 1
ATOM 2861 N N . ARG B 1 149 ? 3.113 6.863 -6.512 1 92.88 149 ARG B N 1
ATOM 2862 C CA . ARG B 1 149 ? 3.982 7.926 -6.016 1 92.88 149 ARG B CA 1
ATOM 2863 C C . ARG B 1 149 ? 5.195 8.109 -6.922 1 92.88 149 ARG B C 1
ATOM 2865 O O . ARG B 1 149 ? 5.516 9.234 -7.312 1 92.88 149 ARG B O 1
ATOM 2872 N N . LYS B 1 150 ? 5.793 7.012 -7.258 1 93.69 150 LYS B N 1
ATOM 2873 C CA . LYS B 1 150 ? 6.98 7.059 -8.109 1 93.69 150 LYS B CA 1
ATOM 2874 C C . LYS B 1 150 ? 6.637 7.582 -9.5 1 93.69 150 LYS B C 1
ATOM 2876 O O . LYS B 1 150 ? 7.414 8.328 -10.094 1 93.69 150 LYS B O 1
ATOM 2881 N N . LEU B 1 151 ? 5.523 7.164 -9.953 1 95 151 LEU B N 1
ATOM 2882 C CA . LEU B 1 151 ? 5.078 7.652 -11.258 1 95 151 LEU B CA 1
ATOM 2883 C C . LEU B 1 151 ? 4.965 9.172 -11.258 1 95 151 LEU B C 1
ATOM 2885 O O . LEU B 1 151 ? 5.531 9.836 -12.125 1 95 151 LEU B O 1
ATOM 2889 N N . ILE B 1 152 ? 4.262 9.727 -10.297 1 95.44 152 ILE B N 1
ATOM 2890 C CA . ILE B 1 152 ? 4.023 11.164 -10.219 1 95.44 152 ILE B CA 1
ATOM 2891 C C . ILE B 1 152 ? 5.344 11.891 -9.969 1 95.44 152 ILE B C 1
ATOM 2893 O O . ILE B 1 152 ? 5.594 12.961 -10.539 1 95.44 152 ILE B O 1
ATOM 2897 N N . GLN B 1 153 ? 6.168 11.281 -9.156 1 94.5 153 GLN B N 1
ATOM 2898 C CA . GLN B 1 153 ? 7.48 11.859 -8.883 1 94.5 153 GLN B CA 1
ATOM 2899 C C . GLN B 1 153 ? 8.305 11.984 -10.164 1 94.5 153 GLN B C 1
ATOM 2901 O O . GLN B 1 153 ? 8.883 13.031 -10.438 1 94.5 153 GLN B O 1
ATOM 2906 N N . HIS B 1 154 ? 8.344 10.938 -10.922 1 94.75 154 HIS B N 1
ATOM 2907 C CA . HIS B 1 154 ? 9.109 10.953 -12.156 1 94.75 154 HIS B CA 1
ATOM 2908 C C . HIS B 1 154 ? 8.508 11.914 -13.172 1 94.75 154 HIS B C 1
ATOM 2910 O O . HIS B 1 154 ? 9.234 12.578 -13.922 1 94.75 154 HIS B O 1
ATOM 2916 N N . LEU B 1 155 ? 7.246 12 -13.188 1 94.75 155 LEU B N 1
ATOM 2917 C CA . LEU B 1 155 ? 6.59 12.969 -14.062 1 94.75 155 LEU B CA 1
ATOM 2918 C C . LEU B 1 155 ? 6.949 14.391 -13.672 1 94.75 155 LEU B C 1
ATOM 2920 O O . LEU B 1 155 ? 7.227 15.234 -14.531 1 94.75 155 LEU B O 1
ATOM 2924 N N . ALA B 1 156 ? 6.926 14.633 -12.414 1 93.62 156 ALA B N 1
ATOM 2925 C CA . ALA B 1 156 ? 7.25 15.969 -11.906 1 93.62 156 ALA B CA 1
ATOM 2926 C C . ALA B 1 156 ? 8.688 16.344 -12.25 1 93.62 156 ALA B C 1
ATOM 2928 O O . ALA B 1 156 ? 8.977 17.516 -12.508 1 93.62 156 ALA B O 1
ATOM 2929 N N . TYR B 1 157 ? 9.578 15.367 -12.25 1 94.56 157 TYR B N 1
ATOM 2930 C CA . TYR B 1 157 ? 10.984 15.602 -12.57 1 94.56 157 TYR B CA 1
ATOM 2931 C C . TYR B 1 157 ? 11.227 15.523 -14.07 1 94.56 157 TYR B C 1
ATOM 2933 O O . TYR B 1 157 ? 12.367 15.57 -14.523 1 94.56 157 TYR B O 1
ATOM 2941 N N . LYS B 1 158 ? 10.195 15.297 -14.883 1 94.69 158 LYS B N 1
ATOM 2942 C CA . LYS B 1 158 ? 10.25 15.188 -16.328 1 94.69 158 LYS B CA 1
ATOM 2943 C C . LYS B 1 158 ? 11.102 14 -16.766 1 94.69 158 LYS B C 1
ATOM 2945 O O . LYS B 1 158 ? 11.789 14.055 -17.781 1 94.69 158 LYS B O 1
ATOM 2950 N N . ASP B 1 159 ? 11.18 13.062 -15.906 1 94.94 159 ASP B N 1
ATOM 2951 C CA . ASP B 1 159 ? 11.789 11.773 -16.234 1 94.94 159 ASP B CA 1
ATOM 2952 C C . ASP B 1 159 ? 10.766 10.828 -16.875 1 94.94 159 ASP B C 1
ATOM 2954 O O . ASP B 1 159 ? 10.312 9.875 -16.234 1 94.94 159 ASP B O 1
ATOM 2958 N N . TYR B 1 160 ? 10.547 10.961 -18.125 1 94.81 160 TYR B N 1
ATOM 2959 C CA . TYR B 1 160 ? 9.438 10.305 -18.812 1 94.81 160 TYR B CA 1
ATOM 2960 C C . TYR B 1 160 ? 9.727 8.82 -19 1 94.81 160 TYR B C 1
ATOM 2962 O O . TYR B 1 160 ? 8.797 8.008 -19.062 1 94.81 160 TYR B O 1
ATOM 2970 N N . GLU B 1 161 ? 10.953 8.453 -19.078 1 93.62 161 GLU B N 1
ATOM 2971 C CA . GLU B 1 161 ? 11.312 7.043 -19.234 1 93.62 161 GLU B CA 1
ATOM 2972 C C . GLU B 1 161 ? 10.875 6.227 -18.016 1 93.62 161 GLU B C 1
ATOM 2974 O O . GLU B 1 161 ? 10.195 5.207 -18.156 1 93.62 161 GLU B O 1
ATOM 2979 N N . ASN B 1 162 ? 11.234 6.762 -16.875 1 93.56 162 ASN B N 1
ATOM 2980 C CA . ASN B 1 162 ? 10.852 6.066 -15.656 1 93.56 162 ASN B CA 1
ATOM 2981 C C . ASN B 1 162 ? 9.359 6.203 -15.375 1 93.56 162 ASN B C 1
ATOM 2983 O O . ASN B 1 162 ? 8.742 5.285 -14.836 1 93.56 162 ASN B O 1
ATOM 2987 N N . ALA B 1 163 ? 8.844 7.34 -15.734 1 95.12 163 ALA B N 1
ATOM 2988 C CA . ALA B 1 163 ? 7.402 7.535 -15.586 1 95.12 163 ALA B CA 1
ATOM 2989 C C . ALA B 1 163 ? 6.621 6.504 -16.391 1 95.12 163 ALA B C 1
ATOM 2991 O O . ALA B 1 163 ? 5.609 5.977 -15.93 1 95.12 163 ALA B O 1
ATOM 2992 N N . LYS B 1 164 ? 7.133 6.242 -17.562 1 95.12 164 LYS B N 1
ATOM 2993 C CA . LYS B 1 164 ? 6.477 5.27 -18.422 1 95.12 164 LYS B CA 1
ATOM 2994 C C . LYS B 1 164 ? 6.508 3.875 -17.812 1 95.12 164 LYS B C 1
ATOM 2996 O O . LYS B 1 164 ? 5.527 3.129 -17.906 1 95.12 164 LYS B O 1
ATOM 3001 N N . ILE B 1 165 ? 7.574 3.525 -17.203 1 94.12 165 ILE B N 1
ATOM 3002 C CA . ILE B 1 165 ? 7.73 2.217 -16.578 1 94.12 165 ILE B CA 1
ATOM 3003 C C . ILE B 1 165 ? 6.684 2.039 -15.484 1 94.12 165 ILE B C 1
ATOM 3005 O O . ILE B 1 165 ? 5.945 1.054 -15.477 1 94.12 165 ILE B O 1
ATOM 3009 N N . PHE B 1 166 ? 6.582 2.994 -14.641 1 94.81 166 PHE B N 1
ATOM 3010 C CA . PHE B 1 166 ? 5.641 2.893 -13.531 1 94.81 166 PHE B CA 1
ATOM 3011 C C . PHE B 1 166 ? 4.207 3.039 -14.023 1 94.81 166 PHE B C 1
ATOM 3013 O O . PHE B 1 166 ? 3.291 2.43 -13.461 1 94.81 166 PHE B O 1
ATOM 3020 N N . GLY B 1 167 ? 4.105 3.805 -15.047 1 95.12 167 GLY B N 1
ATOM 3021 C CA . GLY B 1 167 ? 2.797 3.869 -15.68 1 95.12 167 GLY B CA 1
ATOM 3022 C C . GLY B 1 167 ? 2.334 2.533 -16.234 1 95.12 167 GLY B C 1
ATOM 3023 O O . GLY B 1 167 ? 1.168 2.162 -16.078 1 95.12 167 GLY B O 1
ATOM 3024 N N . LEU B 1 168 ? 3.215 1.851 -16.812 1 94.62 168 LEU B N 1
ATOM 3025 C CA . LEU B 1 168 ? 2.91 0.542 -17.375 1 94.62 168 LEU B CA 1
ATOM 3026 C C . LEU B 1 168 ? 2.568 -0.46 -16.281 1 94.62 168 LEU B C 1
ATOM 3028 O O . LEU B 1 168 ? 1.666 -1.285 -16.453 1 94.62 168 LEU B O 1
ATOM 3032 N N . ILE B 1 169 ? 3.258 -0.339 -15.195 1 94.62 169 ILE B N 1
ATOM 3033 C CA . ILE B 1 169 ? 3.039 -1.246 -14.078 1 94.62 169 ILE B CA 1
ATOM 3034 C C . ILE B 1 169 ? 1.654 -1.005 -13.484 1 94.62 169 ILE B C 1
ATOM 3036 O O . ILE B 1 169 ? 0.914 -1.954 -13.211 1 94.62 169 ILE B O 1
ATOM 3040 N N . ILE B 1 170 ? 1.329 0.228 -13.32 1 95.25 170 ILE B N 1
ATOM 3041 C CA . ILE B 1 170 ? 0.025 0.586 -12.773 1 95.25 170 ILE B CA 1
ATOM 3042 C C . ILE B 1 170 ? -1.074 0.173 -13.75 1 95.25 170 ILE B C 1
ATOM 3044 O O . ILE B 1 170 ? -2.107 -0.36 -13.336 1 95.25 170 ILE B O 1
ATOM 3048 N N . PHE B 1 171 ? -0.801 0.399 -14.969 1 95.75 171 PHE B N 1
ATOM 3049 C CA . PHE B 1 171 ? -1.742 0.016 -16.016 1 95.75 171 PHE B CA 1
ATOM 3050 C C . PHE B 1 171 ? -1.952 -1.493 -16.031 1 95.75 171 PHE B C 1
ATOM 3052 O O . PHE B 1 171 ? -3.084 -1.967 -16.141 1 95.75 171 PHE B O 1
ATOM 3059 N N . SER B 1 172 ? -0.892 -2.215 -15.945 1 96.06 172 SER B N 1
ATOM 3060 C CA . SER B 1 172 ? -0.967 -3.672 -15.922 1 96.06 172 SER B CA 1
ATOM 3061 C C . SER B 1 172 ? -1.759 -4.164 -14.711 1 96.06 172 SER B C 1
ATOM 3063 O O . SER B 1 172 ? -2.598 -5.059 -14.836 1 96.06 172 SER B O 1
ATOM 3065 N N . PHE B 1 173 ? -1.525 -3.57 -13.617 1 95.69 173 PHE B N 1
ATOM 3066 C CA . PHE B 1 173 ? -2.299 -3.895 -12.422 1 95.69 173 PHE B CA 1
ATOM 3067 C C . PHE B 1 173 ? -3.783 -3.635 -12.656 1 95.69 173 PHE B C 1
ATOM 3069 O O . PHE B 1 173 ? -4.621 -4.492 -12.359 1 95.69 173 PHE B O 1
ATOM 3076 N N . GLY B 1 174 ? -4.047 -2.48 -13.164 1 95.12 174 GLY B N 1
ATOM 3077 C CA . GLY B 1 174 ? -5.426 -2.119 -13.461 1 95.12 174 GLY B CA 1
ATOM 3078 C C . GLY B 1 174 ? -6.102 -3.07 -14.422 1 95.12 174 GLY B C 1
ATOM 3079 O O . GLY B 1 174 ? -7.262 -3.441 -14.234 1 95.12 174 GLY B O 1
ATOM 3080 N N . THR B 1 175 ? -5.43 -3.434 -15.43 1 95.5 175 THR B N 1
ATOM 3081 C CA . THR B 1 175 ? -5.984 -4.371 -16.406 1 95.5 175 THR B CA 1
ATOM 3082 C C . THR B 1 175 ? -6.25 -5.727 -15.75 1 95.5 175 THR B C 1
ATOM 3084 O O . THR B 1 175 ? -7.203 -6.418 -16.109 1 95.5 175 THR B O 1
ATOM 3087 N N . GLY B 1 176 ? -5.355 -6.105 -14.844 1 96.12 176 GLY B N 1
ATOM 3088 C CA . GLY B 1 176 ? -5.621 -7.312 -14.078 1 96.12 176 GLY B CA 1
ATOM 3089 C C . GLY B 1 176 ? -6.926 -7.246 -13.297 1 96.12 176 GLY B C 1
ATOM 3090 O O . GLY B 1 176 ? -7.707 -8.203 -13.305 1 96.12 176 GLY B O 1
ATOM 3091 N N . VAL B 1 177 ? -7.137 -6.117 -12.711 1 95.06 177 VAL B N 1
ATOM 3092 C CA . VAL B 1 177 ? -8.352 -5.906 -11.93 1 95.06 177 VAL B CA 1
ATOM 3093 C C . VAL B 1 177 ? -9.57 -5.98 -12.844 1 95.06 177 VAL B C 1
ATOM 3095 O O . VAL B 1 177 ? -10.539 -6.688 -12.539 1 95.06 177 VAL B O 1
ATOM 3098 N N . VAL B 1 178 ? -9.531 -5.328 -13.961 1 94.5 178 VAL B N 1
ATOM 3099 C CA . VAL B 1 178 ? -10.656 -5.258 -14.891 1 94.5 178 VAL B CA 1
ATOM 3100 C C . VAL B 1 178 ? -10.922 -6.641 -15.477 1 94.5 178 VAL B C 1
ATOM 3102 O O . VAL B 1 178 ? -12.07 -7.102 -15.5 1 94.5 178 VAL B O 1
ATOM 3105 N N . CYS B 1 179 ? -9.875 -7.254 -15.922 1 95.06 179 CYS B N 1
ATOM 3106 C CA . CYS B 1 179 ? -10 -8.602 -16.469 1 95.06 179 CYS B CA 1
ATOM 3107 C C . CYS B 1 179 ? -10.57 -9.562 -15.43 1 95.06 179 CYS B C 1
ATOM 3109 O O . CYS B 1 179 ? -11.445 -10.367 -15.742 1 95.06 179 CYS B O 1
ATOM 3111 N N . GLY B 1 180 ? -10.031 -9.492 -14.242 1 94.44 180 GLY B N 1
ATOM 3112 C CA . GLY B 1 180 ? -10.562 -10.312 -13.164 1 94.44 180 GLY B CA 1
ATOM 3113 C C . GLY B 1 180 ? -12.039 -10.055 -12.898 1 94.44 180 GLY B C 1
ATOM 3114 O O . GLY B 1 180 ? -12.82 -10.992 -12.781 1 94.44 180 GLY B O 1
ATOM 3115 N N . GLY B 1 181 ? -12.422 -8.758 -12.812 1 91.75 181 GLY B N 1
ATOM 3116 C CA . GLY B 1 181 ? -13.812 -8.406 -12.602 1 91.75 181 GLY B CA 1
ATOM 3117 C C . GLY B 1 181 ? -14.742 -9.008 -13.641 1 91.75 181 GLY B C 1
ATOM 3118 O O . GLY B 1 181 ? -15.828 -9.484 -13.305 1 91.75 181 GLY B O 1
ATOM 3119 N N . TYR B 1 182 ? -14.266 -9.047 -14.828 1 92.31 182 TYR B N 1
ATOM 3120 C CA . TYR B 1 182 ? -15.094 -9.555 -15.914 1 92.31 182 TYR B CA 1
ATOM 3121 C C . TYR B 1 182 ? -15.094 -11.078 -15.945 1 92.31 182 TYR B C 1
ATOM 3123 O O . TYR B 1 182 ? -16.156 -11.695 -16.062 1 92.31 182 TYR B O 1
ATOM 3131 N N . LEU B 1 183 ? -13.961 -11.664 -15.836 1 94 183 LEU B N 1
ATOM 3132 C CA . LEU B 1 183 ? -13.828 -13.109 -15.984 1 94 183 LEU B CA 1
ATOM 3133 C C . LEU B 1 183 ? -14.469 -13.844 -14.812 1 94 183 LEU B C 1
ATOM 3135 O O . LEU B 1 183 ? -15 -14.945 -14.977 1 94 183 LEU B O 1
ATOM 3139 N N . ILE B 1 184 ? -14.438 -13.258 -13.68 1 92.81 184 ILE B N 1
ATOM 3140 C CA . ILE B 1 184 ? -15 -13.875 -12.477 1 92.81 184 ILE B CA 1
ATOM 3141 C C . ILE B 1 184 ? -16.516 -14.016 -12.641 1 92.81 184 ILE B C 1
ATOM 3143 O O . ILE B 1 184 ? -17.125 -14.953 -12.102 1 92.81 184 ILE B O 1
ATOM 3147 N N . ARG B 1 185 ? -17.156 -13.109 -13.352 1 90.44 185 ARG B N 1
ATOM 3148 C CA . ARG B 1 185 ? -18.594 -13.164 -13.578 1 90.44 185 ARG B CA 1
ATOM 3149 C C . ARG B 1 185 ? -18.984 -14.43 -14.336 1 90.44 185 ARG B C 1
ATOM 3151 O O . ARG B 1 185 ? -20.047 -15.008 -14.094 1 90.44 185 ARG B O 1
ATOM 3158 N N . TYR B 1 186 ? -18.062 -14.93 -15.148 1 92.5 186 TYR B N 1
ATOM 3159 C CA . TYR B 1 186 ? -18.375 -16.062 -16.016 1 92.5 186 TYR B CA 1
ATOM 3160 C C . TYR B 1 186 ? -17.734 -17.344 -15.477 1 92.5 186 TYR B C 1
ATOM 3162 O O . TYR B 1 186 ? -18.359 -18.422 -15.531 1 92.5 186 TYR B O 1
ATOM 3170 N N . LEU B 1 187 ? -16.531 -17.234 -14.945 1 93.31 187 LEU B N 1
ATOM 3171 C CA . LEU B 1 187 ? -15.773 -18.422 -14.586 1 93.31 187 LEU B CA 1
ATOM 3172 C C . LEU B 1 187 ? -15.766 -18.641 -13.078 1 93.31 187 LEU B C 1
ATOM 3174 O O . LEU B 1 187 ? -15.391 -19.703 -12.594 1 93.31 187 LEU B O 1
ATOM 3178 N N . LYS B 1 188 ? -16.141 -17.609 -12.328 1 91.75 188 LYS B N 1
ATOM 3179 C CA . LYS B 1 188 ? -16.141 -17.672 -10.867 1 91.75 188 LYS B CA 1
ATOM 3180 C C . LYS B 1 188 ? -14.789 -18.141 -10.336 1 91.75 188 LYS B C 1
ATOM 3182 O O . LYS B 1 188 ? -13.75 -17.594 -10.688 1 91.75 188 LYS B O 1
ATOM 3187 N N . GLU B 1 189 ? -14.734 -19.156 -9.602 1 90.88 189 GLU B N 1
ATOM 3188 C CA . GLU B 1 189 ? -13.508 -19.594 -8.93 1 90.88 189 GLU B CA 1
ATOM 3189 C C . GLU B 1 189 ? -12.516 -20.188 -9.922 1 90.88 189 GLU B C 1
ATOM 3191 O O . GLU B 1 189 ? -11.312 -20.234 -9.664 1 90.88 189 GLU B O 1
ATOM 3196 N N . VAL B 1 190 ? -12.953 -20.625 -11.07 1 93.06 190 VAL B N 1
ATOM 3197 C CA . VAL B 1 190 ? -12.086 -21.234 -12.07 1 93.06 190 VAL B CA 1
ATOM 3198 C C . VAL B 1 190 ? -11.172 -20.172 -12.68 1 93.06 190 VAL B C 1
ATOM 3200 O O . VAL B 1 190 ? -10.109 -20.5 -13.219 1 93.06 190 VAL B O 1
ATOM 3203 N N . SER B 1 191 ? -11.562 -18.938 -12.578 1 94.06 191 SER B N 1
ATOM 3204 C CA . SER B 1 191 ? -10.82 -17.844 -13.203 1 94.06 191 SER B CA 1
ATOM 3205 C C . SER B 1 191 ? -9.398 -17.75 -12.664 1 94.06 191 SER B C 1
ATOM 3207 O O . SER B 1 191 ? -8.5 -17.266 -13.344 1 94.06 191 SER B O 1
ATOM 3209 N N . ILE B 1 192 ? -9.242 -18.25 -11.469 1 94.06 192 ILE B N 1
ATOM 3210 C CA . ILE B 1 192 ? -7.926 -18.141 -10.844 1 94.06 192 ILE B CA 1
ATOM 3211 C C . ILE B 1 192 ? -6.902 -18.938 -11.641 1 94.06 192 ILE B C 1
ATOM 3213 O O . ILE B 1 192 ? -5.715 -18.625 -11.641 1 94.06 192 ILE B O 1
ATOM 3217 N N . LEU B 1 193 ? -7.312 -19.984 -12.352 1 94.81 193 LEU B N 1
ATOM 3218 C CA . LEU B 1 193 ? -6.43 -20.844 -13.133 1 94.81 193 LEU B CA 1
ATOM 3219 C C . LEU B 1 193 ? -5.828 -20.078 -14.312 1 94.81 193 LEU B C 1
ATOM 3221 O O . LEU B 1 193 ? -4.758 -20.453 -14.805 1 94.81 193 LEU B O 1
ATOM 3225 N N . LEU B 1 194 ? -6.449 -19.047 -14.719 1 95.12 194 LEU B N 1
ATOM 3226 C CA . LEU B 1 194 ? -5.953 -18.234 -15.828 1 95.12 194 LEU B CA 1
ATOM 3227 C C . LEU B 1 194 ? -4.668 -17.5 -15.43 1 95.12 194 LEU B C 1
ATOM 3229 O O . LEU B 1 194 ? -3.91 -17.062 -16.297 1 95.12 194 LEU B O 1
ATOM 3233 N N . MET B 1 195 ? -4.441 -17.359 -14.117 1 95.94 195 MET B N 1
ATOM 3234 C CA . MET B 1 195 ? -3.242 -16.672 -13.633 1 95.94 195 MET B CA 1
ATOM 3235 C C . MET B 1 195 ? -2.006 -17.547 -13.836 1 95.94 195 MET B C 1
ATOM 3237 O O . MET B 1 195 ? -0.877 -17.062 -13.734 1 95.94 195 MET B O 1
ATOM 3241 N N . LEU B 1 196 ? -2.242 -18.797 -14.211 1 96.62 196 LEU B N 1
ATOM 3242 C CA . LEU B 1 196 ? -1.118 -19.672 -14.539 1 96.62 196 LEU B CA 1
ATOM 3243 C C . LEU B 1 196 ? -0.4 -19.172 -15.789 1 96.62 196 LEU B C 1
ATOM 3245 O O . LEU B 1 196 ? 0.823 -19.297 -15.898 1 96.62 196 LEU B O 1
ATOM 3249 N N . ILE B 1 197 ? -1.141 -18.531 -16.625 1 96.12 197 ILE B N 1
ATOM 3250 C CA . ILE B 1 197 ? -0.595 -18.078 -17.906 1 96.12 197 ILE B CA 1
ATOM 3251 C C . ILE B 1 197 ? 0.477 -17.016 -17.672 1 96.12 197 ILE B C 1
ATOM 3253 O O . ILE B 1 197 ? 1.64 -17.219 -18.047 1 96.12 197 ILE B O 1
ATOM 3257 N N . PRO B 1 198 ? 0.147 -15.891 -17.062 1 96.06 198 PRO B N 1
ATOM 3258 C CA . PRO B 1 198 ? 1.195 -14.891 -16.844 1 96.06 198 PRO B CA 1
ATOM 3259 C C . PRO B 1 198 ? 2.342 -15.422 -15.977 1 96.06 198 PRO B C 1
ATOM 3261 O O . PRO B 1 198 ? 3.498 -15.047 -16.188 1 96.06 198 PRO B O 1
ATOM 3264 N N . ILE B 1 199 ? 2.062 -16.281 -15.016 1 95 199 ILE B N 1
ATOM 3265 C CA . ILE B 1 199 ? 3.098 -16.812 -14.141 1 95 199 ILE B CA 1
ATOM 3266 C C . ILE B 1 199 ? 4.047 -17.703 -14.953 1 95 199 ILE B C 1
ATOM 3268 O O . ILE B 1 199 ? 5.266 -17.609 -14.812 1 95 199 ILE B O 1
ATOM 3272 N N . TRP B 1 200 ? 3.496 -18.5 -15.805 1 94.94 200 TRP B N 1
ATOM 3273 C CA . TRP B 1 200 ? 4.32 -19.391 -16.625 1 94.94 200 TRP B CA 1
ATOM 3274 C C . TRP B 1 200 ? 5.109 -18.609 -17.656 1 94.94 200 TRP B C 1
ATOM 3276 O O . TRP B 1 200 ? 6.258 -18.938 -17.953 1 94.94 200 TRP B O 1
ATOM 3286 N N . ILE B 1 201 ? 4.488 -17.609 -18.234 1 94 201 ILE B N 1
ATOM 3287 C CA . ILE B 1 201 ? 5.207 -16.75 -19.172 1 94 201 ILE B CA 1
ATOM 3288 C C . ILE B 1 201 ? 6.379 -16.078 -18.453 1 94 201 ILE B C 1
ATOM 3290 O O . ILE B 1 201 ? 7.484 -16.016 -19 1 94 201 ILE B O 1
ATOM 3294 N N . SER B 1 202 ? 6.145 -15.578 -17.25 1 91.31 202 SER B N 1
ATOM 3295 C CA . SER B 1 202 ? 7.211 -14.977 -16.453 1 91.31 202 SER B CA 1
ATOM 3296 C C . SER B 1 202 ? 8.328 -15.977 -16.188 1 91.31 202 SER B C 1
ATOM 3298 O O . SER B 1 202 ? 9.508 -15.625 -16.234 1 91.31 202 SER B O 1
ATOM 3300 N N . GLY B 1 203 ? 7.941 -17.203 -15.883 1 90.06 203 GLY B N 1
ATOM 3301 C CA . GLY B 1 203 ? 8.938 -18.234 -15.664 1 90.06 203 GLY B CA 1
ATOM 3302 C C . GLY B 1 203 ? 9.773 -18.516 -16.891 1 90.06 203 GLY B C 1
ATOM 3303 O O . GLY B 1 203 ? 10.992 -18.703 -16.797 1 90.06 203 GLY B O 1
ATOM 3304 N N . PHE B 1 204 ? 9.117 -18.547 -17.984 1 89.5 204 PHE B N 1
ATOM 3305 C CA . PHE B 1 204 ? 9.82 -18.781 -19.234 1 89.5 204 PHE B CA 1
ATOM 3306 C C . PHE B 1 204 ? 10.797 -17.656 -19.531 1 89.5 204 PHE B C 1
ATOM 3308 O O . PHE B 1 204 ? 11.914 -17.906 -19.984 1 89.5 204 PHE B O 1
ATOM 3315 N N . LEU B 1 205 ? 10.406 -16.484 -19.297 1 88.19 205 LEU B N 1
ATOM 3316 C CA . LEU B 1 205 ? 11.258 -15.32 -19.547 1 88.19 205 LEU B CA 1
ATOM 3317 C C . LEU B 1 205 ? 12.453 -15.312 -18.594 1 88.19 205 LEU B C 1
ATOM 3319 O O . LEU B 1 205 ? 13.57 -14.961 -19 1 88.19 205 LEU B O 1
ATOM 3323 N N . VAL B 1 206 ? 12.188 -15.68 -17.391 1 83.62 206 VAL B N 1
ATOM 3324 C CA . VAL B 1 206 ? 13.25 -15.711 -16.391 1 83.62 206 VAL B CA 1
ATOM 3325 C C . VAL B 1 206 ? 14.242 -16.828 -16.703 1 83.62 206 VAL B C 1
ATOM 3327 O O . VAL B 1 206 ? 15.453 -16.672 -16.531 1 83.62 206 VAL B O 1
ATOM 3330 N N . HIS B 1 207 ? 13.766 -17.984 -17.188 1 81.5 207 HIS B N 1
ATOM 3331 C CA . HIS B 1 207 ? 14.602 -19.141 -17.516 1 81.5 207 HIS B CA 1
ATOM 3332 C C . HIS B 1 207 ? 15.461 -18.859 -18.734 1 81.5 207 HIS B C 1
ATOM 3334 O O . HIS B 1 207 ? 16.625 -19.281 -18.797 1 81.5 207 HIS B O 1
ATOM 3340 N N . LYS B 1 208 ? 14.969 -18.25 -19.703 1 75.69 208 LYS B N 1
ATOM 3341 C CA . LYS B 1 208 ? 15.68 -18.016 -20.953 1 75.69 208 LYS B CA 1
ATOM 3342 C C . LYS B 1 208 ? 16.891 -17.125 -20.734 1 75.69 208 LYS B C 1
ATOM 3344 O O . LYS B 1 208 ? 17.891 -17.219 -21.453 1 75.69 208 LYS B O 1
ATOM 3349 N N . ASN B 1 209 ? 16.844 -16.234 -19.781 1 59.97 209 ASN B N 1
ATOM 3350 C CA . ASN B 1 209 ? 18.016 -15.367 -19.656 1 59.97 209 ASN B CA 1
ATOM 3351 C C . ASN B 1 209 ? 19 -15.875 -18.609 1 59.97 209 ASN B C 1
ATOM 3353 O O . ASN B 1 209 ? 19.344 -15.148 -17.688 1 59.97 209 ASN B O 1
#

Sequence (418 aa):
MEPRQVSESIEVSMMLTFVGGFLEIYSFILKGHVFATTITGNIVMMLFNLSNKNYAVLIKYIFPIIGFALGIIISIIVRNKLSGNKLHWRLYVLFIETVLIFLIYILRAKSVMIVDVCLISMLSGIQIQTFTKIKKRMYMSTMCTGNTRKLIQHLAYKDYENAKIFGLIIFSFGTGVVCGGYLIRYLKEVSILLMLIPIWISGFLVHKNMEPRQVSESIEVSMMLTFVGGFLEIYSFILKGHVFATTITGNIVMMLFNLSNKNYAVLIKYIFPIIGFALGIIISIIVRNKLSGNKLHWRLYVLFIETVLIFLIYILRAKSVMIVDVCLISMLSGIQIQTFTKIKKRMYMSTMCTGNTRKLIQHLAYKDYENAKIFGLIIFSFGTGVVCGGYLIRYLKEVSILLMLIPIWISGFLVHKN

Secondary structure (DSSP, 8-state):
-----GGG-HHHHHHHHHHHHHHHHHHHHHTTS--SS-HHHHHHHHHHHHHTT-GGGHHHHHHHHHHHHHHHHHHHHHHHHHTTSSS-HHHHHHHHHHHHHHHHHHT--GGGHHHHHHHHHHHHHHHHHH--EETTEE--SS-SHHHHHHHHHHHHTT-HHHHHHHHHHHHHHHHHHHHHHHHHHHHGGGGGGGGHHHHHHHHHHHHH-/-----GGG-HHHHHHHHHHHHHHHHHHHHHTTS--SS-HHHHHHHHHHHHHTT-GGGHHHHHHHHHHHHHHHHHHHHHHHHHTTSSS-HHHHHHHHHHHHHHHHHHT--GGGHHHHHHHHHHHHHHHHHH--EETTEE--SS-SHHHHHHHHHHHHTT-HHHHHHHHHHHHHHHHHHHHHHHHHHHHGGGGGGGGHHHHHHHHHHHHH-

Organism: NCBI:txid187101

pLDDT: mean 88.97, std 9.79, range [31.67, 97.12]

Radius of gyration: 20.66 Å; Cα contacts (8 Å, |Δi|>4): 733; chains: 2; bounding box: 51×56×40 Å

Solvent-accessible surface area (backbone atoms only — not comparable to full-atom values): 20262 Å² total; per-residue (Å²): 126,79,82,78,59,48,69,23,30,69,67,40,44,29,33,46,8,20,45,27,22,20,50,28,40,45,27,26,72,75,44,78,65,36,46,29,48,40,46,37,56,25,52,50,53,28,39,48,30,54,66,69,69,40,64,84,59,35,59,68,32,49,36,22,50,52,20,22,48,49,15,34,49,49,37,50,50,45,40,71,72,28,60,83,44,92,58,62,36,63,52,57,52,49,47,52,44,51,52,47,46,50,50,42,50,72,51,59,50,80,91,36,41,56,57,40,34,14,49,50,3,15,46,40,20,26,48,43,64,65,45,38,42,45,80,87,34,78,49,52,34,48,49,36,41,70,33,48,51,50,22,49,50,24,49,73,70,67,35,57,72,61,17,47,54,33,45,47,35,47,47,26,19,49,49,15,26,38,51,30,51,54,42,34,76,77,45,45,68,60,41,57,61,60,50,48,52,44,51,49,52,35,40,50,51,39,66,73,93,126,78,81,77,59,45,70,22,30,68,67,39,45,29,32,45,8,19,45,27,21,20,49,27,41,46,27,26,72,74,44,77,65,36,47,30,48,39,46,37,56,24,52,51,52,29,39,50,30,53,68,69,69,41,64,84,59,35,57,66,32,48,36,22,52,51,20,23,49,50,14,33,48,49,38,50,51,45,40,71,74,27,59,82,45,90,57,62,37,62,52,55,51,47,48,51,44,51,51,48,47,52,50,42,52,72,52,58,50,81,90,34,40,57,57,40,35,14,49,50,4,15,45,39,20,26,47,43,64,66,46,38,41,44,79,87,34,77,49,51,34,50,47,38,42,71,34,47,51,50,21,49,50,24,50,73,69,66,36,56,71,61,18,48,53,33,45,47,38,47,48,27,19,49,49,17,26,37,50,30,51,54,41,35,76,77,46,44,69,60,42,57,61,60,50,49,53,43,50,48,52,36,42,50,52,43,66,73,92

Nearest PDB structures (foldseek):
  8jtc-assembly1_A  TM=4.847E-01  e=2.509E-02  Homo sapiens
  8wll-assembly1_A  TM=4.037E-01  e=4.987E-02  Homo sapiens
  8y66-assembly1_A  TM=4.912E-01  e=9.787E-01  Homo sapiens
  6e8j-assembly1_A  TM=3.601E-01  e=6.191E-01  Hyphomonas neptunium ATCC 15444
  8jtc-assembly1_A  TM=4.848E-01  e=3.092E-02  Homo sapiens

InterPro domains:
  IPR010699 Protein of unknown function DUF1275 [PF06912] (13-197)

Foldseek 3Di:
DPPPQLLQALLLLLLLLLLLLLLQLLLCVQQPHARLLDLVRLVVVLVVCVVVVVNVCNLLSVLSVVLLVLLLVVLVVLCVVPVPPPFHSVLVLLVVLLVLLVVLLVVSDPVCSSVSSSSSSSNSNNSQNNRQHHPNHGDHSNDLPVLVVQLVVCVVVVVVVSNVSSVSSVVSSVVSNVVSVVVCVPCPSNVSNVSNVSSVVSSVSSRVD/DPPPQLLQALLLLLLLLLLLLLLQLLLCPQQPHARLLDLVRLVVVLVVCVVVVVNVCNLLSVLSVVLLVLLLVVLVVLCVVPVPPPAHSVLVLLVVLLVLLVVLLVVSDPVCSSVSSSSSSSNSNNSQNNRQHHVNHGDHSNDLPVLVVQLVVCVVVVVVVSNVSSVSSVVSSVVSNVVSVVVCVPCPSNVSNVSNVSSVVSSVSSRVD